Protein AF-A0A353F682-F1 (afdb_monomer_lite)

Secondary structure (DSSP, 8-state):
----TTTTSEEEETTEEEEGGG--TT-TTS-EEEEEEETTEEEEEETT--EEEE-SS-------PPP---PPPP-S--TTTT-S--EEEEEEE---S-HHHHHHHHHH-EEEEEEE---HHHHHHHTSS--B-TTT-PBPEEE-S-TTT----TT-EEEEEE-TT----HHHHHHHHHTBPTTT-EEEEETTS---S----TTEEEEE-TTSEEEEEE-SSPTT---B-SSS-----TT--SSEEEEEEESTT---TTPPPPEEETTEEEE--B-SS-GGG-SSSB--PBPPPEEEETTT-PBPPTTSSHHHHHHHS---SSSPPBSS---TT---SSSPPPPEEEEEE-TTT--EEEEE------S---EE-SSEEEEEESEEEEEETTTT--EEE--SS---SS---EEETTEEEE--TTTT---S-S---EEEEEE--TTS---BB---B-GGGTTTTB-EEEEEET-SSBEE-TTS-EEEEES--SSS-B---EEEES-GGGSEEEE--GGG--SBSS-HHHHTEEEES--EEEE--BPSEEEEEEEEE--SS--SS--EEEEEETTEEEEEEEEHHHHHTSTT-BEEEEEEEEEE-TT--EEEEEEEEES--EE-EEEEEEPP-

Structure (mmCIF, N/CA/C/O backbone):
data_AF-A0A353F682-F1
#
_entry.id   AF-A0A353F682-F1
#
loop_
_atom_site.group_PDB
_atom_site.id
_atom_site.type_symbol
_atom_site.label_atom_id
_atom_site.label_alt_id
_atom_site.label_comp_id
_atom_site.label_asym_id
_atom_site.label_entity_id
_atom_site.label_seq_id
_atom_site.pdbx_PDB_ins_code
_atom_site.Cartn_x
_atom_site.Cartn_y
_atom_site.Cartn_z
_atom_site.occupancy
_atom_site.B_iso_or_equiv
_atom_site.auth_seq_id
_atom_site.auth_comp_id
_atom_site.auth_asym_id
_atom_site.auth_atom_id
_atom_site.pdbx_PDB_model_num
ATOM 1 N N . PHE A 1 1 ? 32.667 -18.898 3.873 1.00 36.59 1 PHE A N 1
ATOM 2 C CA . PHE A 1 1 ? 32.131 -20.078 3.170 1.00 36.59 1 PHE A CA 1
ATOM 3 C C . PHE A 1 1 ? 32.586 -20.021 1.724 1.00 36.59 1 PHE A C 1
ATOM 5 O O . PHE A 1 1 ? 32.058 -19.226 0.959 1.00 36.59 1 PHE A O 1
ATOM 12 N N . LYS A 1 2 ? 33.629 -20.775 1.369 1.00 40.75 2 LYS A N 1
ATOM 13 C CA . LYS A 1 2 ? 34.007 -20.977 -0.031 1.00 40.75 2 LYS A CA 1
ATOM 14 C C . LYS A 1 2 ? 33.065 -22.057 -0.549 1.00 40.75 2 LYS A C 1
ATOM 16 O O . LYS A 1 2 ? 33.099 -23.167 -0.031 1.00 40.75 2 LYS A O 1
ATOM 21 N N . GLY A 1 3 ? 32.174 -21.722 -1.478 1.00 43.50 3 GLY A N 1
ATOM 22 C CA . GLY A 1 3 ? 31.535 -22.771 -2.265 1.00 43.50 3 GLY A CA 1
ATOM 23 C C . GLY A 1 3 ? 32.653 -23.505 -2.995 1.00 43.50 3 GLY A C 1
ATOM 24 O O . GLY A 1 3 ? 33.468 -22.859 -3.656 1.00 43.50 3 GLY A O 1
ATOM 25 N N . GLU A 1 4 ? 32.772 -24.817 -2.820 1.00 48.72 4 GLU A N 1
ATOM 26 C CA . GLU A 1 4 ? 33.715 -25.573 -3.636 1.00 48.72 4 GLU A CA 1
ATOM 27 C C . GLU A 1 4 ? 33.268 -25.465 -5.099 1.00 48.72 4 GLU A C 1
ATOM 29 O O . GLU A 1 4 ? 32.092 -25.620 -5.448 1.00 48.72 4 GLU A O 1
ATOM 34 N N . LYS A 1 5 ? 34.213 -25.121 -5.973 1.00 43.06 5 LYS A N 1
ATOM 35 C CA . LYS A 1 5 ? 33.963 -25.027 -7.408 1.00 43.06 5 LYS A CA 1
ATOM 36 C C . LYS A 1 5 ? 33.618 -26.444 -7.880 1.00 43.06 5 LYS A C 1
ATOM 38 O O . LYS A 1 5 ? 34.498 -27.291 -7.949 1.00 43.06 5 LYS A O 1
ATOM 43 N N . GLY A 1 6 ? 32.332 -26.703 -8.124 1.00 46.69 6 GLY A N 1
ATOM 44 C CA . GLY A 1 6 ? 31.823 -28.033 -8.466 1.00 46.69 6 GLY A CA 1
ATOM 45 C C . GLY A 1 6 ? 30.826 -28.667 -7.485 1.00 46.69 6 GLY A C 1
ATOM 46 O O . GLY A 1 6 ? 30.409 -29.779 -7.742 1.00 46.69 6 GLY A O 1
ATOM 47 N N . VAL A 1 7 ? 30.356 -28.023 -6.408 1.00 52.78 7 VAL A N 1
ATOM 48 C CA . VAL A 1 7 ? 29.364 -28.685 -5.507 1.00 52.78 7 VAL A CA 1
ATOM 49 C C . VAL A 1 7 ? 28.026 -28.986 -6.200 1.00 52.78 7 VAL A C 1
ATOM 51 O O . VAL A 1 7 ? 27.395 -29.999 -5.920 1.00 52.78 7 VAL A O 1
ATOM 54 N N . ARG A 1 8 ? 27.608 -28.153 -7.162 1.00 59.56 8 ARG A N 1
ATOM 55 C CA . ARG A 1 8 ? 26.531 -28.480 -8.116 1.00 59.56 8 ARG A CA 1
ATOM 56 C C . ARG A 1 8 ? 27.125 -28.972 -9.437 1.00 59.56 8 ARG A C 1
ATOM 58 O O . ARG A 1 8 ? 26.851 -28.400 -10.482 1.00 59.56 8 ARG A O 1
ATOM 65 N N . ASN A 1 9 ? 28.004 -29.969 -9.392 1.00 69.25 9 ASN A N 1
ATOM 66 C CA . ASN A 1 9 ? 28.494 -30.651 -10.591 1.00 69.25 9 ASN A CA 1
ATOM 67 C C . ASN A 1 9 ? 27.915 -32.051 -10.738 1.00 69.25 9 ASN A C 1
ATOM 69 O O . ASN A 1 9 ? 28.392 -32.767 -11.606 1.00 69.25 9 ASN A O 1
ATOM 73 N N . LYS A 1 10 ? 26.985 -32.470 -9.875 1.00 76.50 10 LYS A N 1
ATOM 74 C CA . LYS A 1 10 ? 26.465 -33.827 -9.898 1.00 76.50 10 LYS A CA 1
ATOM 75 C C . LYS A 1 10 ? 25.010 -33.923 -9.488 1.00 76.50 10 LYS A C 1
ATOM 77 O O . LYS A 1 10 ? 24.517 -33.101 -8.717 1.00 76.50 10 LYS A O 1
ATOM 82 N N . ILE A 1 11 ? 24.348 -34.954 -9.988 1.00 78.75 11 ILE A N 1
ATOM 83 C CA . ILE A 1 11 ? 23.006 -35.357 -9.576 1.00 78.75 11 ILE A CA 1
ATOM 84 C C . ILE A 1 11 ? 23.019 -36.856 -9.269 1.00 78.75 11 ILE A C 1
ATOM 86 O O . ILE A 1 11 ? 23.627 -37.641 -9.999 1.00 78.75 11 ILE A O 1
ATOM 90 N N . THR A 1 12 ? 22.358 -37.248 -8.178 1.00 77.75 12 THR A N 1
ATOM 91 C CA . THR A 1 12 ? 22.174 -38.656 -7.812 1.00 77.75 12 THR A CA 1
ATOM 92 C C . THR A 1 12 ? 20.719 -39.042 -8.047 1.00 77.75 12 THR A C 1
ATOM 94 O O . THR A 1 12 ? 19.824 -38.505 -7.399 1.00 77.75 12 THR A O 1
ATOM 97 N N . VAL A 1 13 ? 20.471 -39.975 -8.967 1.00 68.94 13 VAL A N 1
ATOM 98 C CA . VAL A 1 13 ? 19.124 -40.466 -9.302 1.00 68.94 13 VAL A CA 1
ATOM 99 C C . VAL A 1 13 ? 19.131 -41.988 -9.267 1.00 68.94 13 VAL A C 1
ATOM 101 O O . VAL A 1 13 ? 19.970 -42.615 -9.908 1.00 68.94 13 VAL A O 1
ATOM 104 N N . ALA A 1 14 ? 18.210 -42.591 -8.507 1.00 68.56 14 ALA A N 1
ATOM 105 C CA . ALA A 1 14 ? 18.092 -44.049 -8.362 1.00 68.56 14 ALA A CA 1
ATOM 106 C C . ALA A 1 14 ? 19.430 -44.753 -8.022 1.00 68.56 14 ALA A C 1
ATOM 108 O O . ALA A 1 14 ? 19.743 -45.817 -8.552 1.00 68.56 14 ALA A O 1
ATOM 109 N N . GLY A 1 15 ? 20.249 -44.126 -7.169 1.00 75.69 15 GLY A N 1
ATOM 110 C CA . GLY A 1 15 ? 21.558 -44.650 -6.760 1.00 75.69 15 GLY A CA 1
ATOM 111 C C . GLY A 1 15 ? 22.683 -44.485 -7.789 1.00 75.69 15 GLY A C 1
ATOM 112 O O . GLY A 1 15 ? 23.794 -44.936 -7.530 1.00 75.69 15 GLY A O 1
ATOM 113 N N . ARG A 1 16 ? 22.438 -43.833 -8.933 1.00 72.31 16 ARG A N 1
ATOM 114 C CA . ARG A 1 16 ? 23.472 -43.482 -9.917 1.00 72.31 16 ARG A CA 1
ATOM 115 C C . ARG A 1 16 ? 23.882 -42.028 -9.765 1.00 72.31 16 ARG A C 1
ATOM 117 O O . ARG A 1 16 ? 23.023 -41.150 -9.738 1.00 72.31 16 ARG A O 1
ATOM 124 N N . GLU A 1 17 ? 25.183 -41.791 -9.696 1.00 79.38 17 GLU A N 1
ATOM 125 C CA . GLU A 1 17 ? 25.788 -40.460 -9.673 1.00 79.38 17 GLU A CA 1
ATOM 126 C C . GLU A 1 17 ? 26.219 -40.070 -11.092 1.00 79.38 17 GLU A C 1
ATOM 128 O O . GLU A 1 17 ? 26.812 -40.878 -11.803 1.00 79.38 17 GLU A O 1
ATOM 133 N N . MET A 1 18 ? 25.877 -38.855 -11.519 1.00 80.69 18 MET A N 1
ATOM 134 C CA . MET A 1 18 ? 26.237 -38.311 -12.832 1.00 80.69 18 MET A CA 1
ATOM 135 C C . MET A 1 18 ? 26.912 -36.962 -12.650 1.00 80.69 18 MET A C 1
ATOM 137 O O . MET A 1 18 ? 26.313 -36.085 -12.022 1.00 80.69 18 MET A O 1
ATOM 141 N N . HIS A 1 19 ? 28.105 -36.774 -13.217 1.00 82.38 19 HIS A N 1
ATOM 142 C CA . HIS A 1 19 ? 28.826 -35.507 -13.149 1.00 82.38 19 HIS A CA 1
ATOM 143 C C . HIS A 1 19 ? 28.618 -34.658 -14.408 1.00 82.38 19 HIS A C 1
ATOM 145 O O . HIS A 1 19 ? 28.839 -35.095 -15.529 1.00 82.38 19 HIS A O 1
ATOM 151 N N . PHE A 1 20 ? 28.272 -33.385 -14.235 1.00 83.75 20 PHE A N 1
ATOM 152 C CA . PHE A 1 20 ? 28.024 -32.427 -15.315 1.00 83.75 20 PHE A CA 1
ATOM 153 C C . PHE A 1 20 ? 29.270 -32.217 -16.194 1.00 83.75 20 PHE A C 1
ATOM 155 O O . PHE A 1 20 ? 29.156 -31.970 -17.391 1.00 83.75 20 PHE A O 1
ATOM 162 N N . GLY A 1 21 ? 30.469 -32.333 -15.610 1.00 75.81 21 GLY A N 1
ATOM 163 C CA . GLY A 1 21 ? 31.737 -32.216 -16.338 1.00 75.81 21 GLY A CA 1
ATOM 164 C C . GLY A 1 21 ? 32.025 -33.376 -17.296 1.00 75.81 21 GLY A C 1
ATOM 165 O O . GLY A 1 21 ? 32.822 -33.205 -18.211 1.00 75.81 21 GLY A O 1
ATOM 166 N N . GLU A 1 22 ? 31.369 -34.521 -17.113 1.00 79.00 22 GLU A N 1
ATOM 167 C CA . GLU A 1 22 ? 31.528 -35.711 -17.961 1.00 79.00 22 GLU A CA 1
ATOM 168 C C . GLU A 1 22 ? 30.575 -35.693 -19.169 1.00 79.00 22 GLU A C 1
ATOM 170 O O . GLU A 1 22 ? 30.651 -36.557 -20.040 1.00 79.00 22 GLU A O 1
ATOM 175 N N . GLY A 1 23 ? 29.695 -34.688 -19.247 1.00 76.12 23 GLY A N 1
ATOM 176 C CA . GLY A 1 23 ? 28.630 -34.638 -20.240 1.00 76.12 23 GLY A CA 1
ATOM 177 C C . GLY A 1 23 ? 27.487 -35.603 -19.913 1.00 76.12 23 GLY A C 1
ATOM 178 O O . GLY A 1 23 ? 27.393 -36.163 -18.822 1.00 76.12 23 GLY A O 1
ATOM 179 N N . PHE A 1 24 ? 26.554 -35.748 -20.850 1.00 77.38 24 PHE A N 1
ATOM 180 C CA . PHE A 1 24 ? 25.411 -36.646 -20.721 1.00 77.38 24 PHE A CA 1
ATOM 181 C C . PHE A 1 24 ? 24.949 -37.075 -22.106 1.00 77.38 24 PHE A C 1
ATOM 183 O O . PHE A 1 24 ? 24.915 -36.253 -23.018 1.00 77.38 24 PHE A O 1
ATOM 190 N N . LEU A 1 25 ? 24.623 -38.363 -22.228 1.00 68.38 25 LEU A N 1
ATOM 191 C CA . LEU A 1 25 ? 24.095 -39.058 -23.409 1.00 68.38 25 LEU A CA 1
ATOM 192 C C . LEU A 1 25 ? 23.465 -38.133 -24.463 1.00 68.38 25 LEU A C 1
ATOM 194 O O . LEU A 1 25 ? 22.531 -37.395 -24.163 1.00 68.38 25 LEU A O 1
ATOM 198 N N . GLU A 1 26 ? 23.963 -38.210 -25.702 1.00 68.94 26 GLU A N 1
ATOM 199 C CA . GLU A 1 26 ? 23.446 -37.491 -26.885 1.00 68.94 26 GLU A CA 1
ATOM 200 C C . GLU A 1 26 ? 23.469 -35.944 -26.797 1.00 68.94 26 GLU A C 1
ATOM 202 O O . GLU A 1 26 ? 23.080 -35.250 -27.743 1.00 68.94 26 GLU A O 1
ATOM 207 N N . VAL A 1 27 ? 23.988 -35.374 -25.703 1.00 72.62 27 VAL A N 1
ATOM 208 C CA . VAL A 1 27 ? 24.306 -33.946 -25.553 1.00 72.62 27 VAL A CA 1
ATOM 209 C C . VAL A 1 27 ? 25.790 -33.740 -25.872 1.00 72.62 27 VAL A C 1
ATOM 211 O O . VAL A 1 27 ? 26.618 -33.499 -24.997 1.00 72.62 27 VAL A O 1
ATOM 214 N N . GLU A 1 28 ? 26.144 -33.899 -27.146 1.00 64.12 28 GLU A N 1
ATOM 215 C CA . GLU A 1 28 ? 27.530 -33.775 -27.610 1.00 64.12 28 GLU A CA 1
ATOM 216 C C . GLU A 1 28 ? 28.022 -32.319 -27.636 1.00 64.12 28 GLU A C 1
ATOM 218 O O . GLU A 1 28 ? 27.294 -31.406 -28.025 1.00 64.12 28 GLU A O 1
ATOM 223 N N . GLY A 1 29 ? 29.294 -32.121 -27.270 1.00 62.06 29 GLY A N 1
ATOM 224 C CA . GLY A 1 29 ? 30.056 -30.896 -27.549 1.00 62.06 29 GLY A CA 1
ATOM 225 C C . GLY A 1 29 ? 29.808 -29.701 -26.625 1.00 62.06 29 GLY A C 1
ATOM 226 O O . GLY A 1 29 ? 30.502 -28.695 -26.753 1.00 62.06 29 GLY A O 1
ATOM 227 N N . GLU A 1 30 ? 28.876 -29.793 -25.676 1.00 69.25 30 GLU A N 1
ATOM 228 C CA . GLU A 1 30 ? 28.523 -28.676 -24.799 1.00 69.25 30 GLU A CA 1
ATOM 229 C C . GLU A 1 30 ? 28.685 -29.035 -23.318 1.00 69.25 30 GLU A C 1
ATOM 231 O O . GLU A 1 30 ? 28.205 -30.061 -22.841 1.00 69.25 30 GLU A O 1
ATOM 236 N N . LEU A 1 31 ? 29.345 -28.153 -22.562 1.00 78.62 31 LEU A N 1
ATOM 237 C CA . LEU A 1 31 ? 29.479 -28.306 -21.114 1.00 78.62 31 LEU A CA 1
ATOM 238 C C . LEU A 1 31 ? 28.104 -28.219 -20.449 1.00 78.62 31 LEU A C 1
ATOM 240 O O . LEU A 1 31 ? 27.375 -27.243 -20.651 1.00 78.62 31 LEU A O 1
ATOM 244 N N . ILE A 1 32 ? 27.774 -29.194 -19.606 1.00 84.50 32 ILE A N 1
ATOM 245 C CA . ILE A 1 32 ? 26.521 -29.186 -18.851 1.00 84.50 32 ILE A CA 1
ATOM 246 C C . ILE A 1 32 ? 26.605 -28.128 -17.754 1.00 84.50 32 ILE A C 1
ATOM 248 O O . ILE A 1 32 ? 27.555 -28.079 -16.970 1.00 84.50 32 ILE A O 1
ATOM 252 N N . HIS A 1 33 ? 25.603 -27.255 -17.723 1.00 82.31 33 HIS A N 1
ATOM 253 C CA . HIS A 1 33 ? 25.406 -26.275 -16.666 1.00 82.31 33 HIS A CA 1
ATOM 254 C C . HIS A 1 33 ? 24.623 -26.885 -15.498 1.00 82.31 33 HIS A C 1
ATOM 256 O O . HIS A 1 33 ? 25.002 -26.702 -14.342 1.00 82.31 33 HIS A O 1
ATOM 262 N N . SER A 1 34 ? 23.540 -27.615 -15.785 1.00 86.44 34 SER A N 1
ATOM 263 C CA . SER A 1 34 ? 22.694 -28.221 -14.756 1.00 86.44 34 SER A CA 1
ATOM 264 C C . SER A 1 34 ? 21.941 -29.452 -15.260 1.00 86.44 34 SER A C 1
ATOM 266 O O . SER A 1 34 ? 21.680 -29.584 -16.456 1.00 86.44 34 SER A O 1
ATOM 268 N N . MET A 1 35 ? 21.560 -30.329 -14.333 1.00 86.88 35 MET A N 1
ATOM 269 C CA . MET A 1 35 ? 20.615 -31.419 -14.560 1.00 86.88 35 MET A CA 1
ATOM 270 C C . MET A 1 35 ? 19.513 -31.373 -13.502 1.00 86.88 35 MET A C 1
ATOM 272 O O . MET A 1 35 ? 19.794 -31.114 -12.331 1.00 86.88 35 MET A O 1
ATOM 276 N N . LEU A 1 36 ? 18.278 -31.670 -13.898 1.00 86.81 36 LEU A N 1
ATOM 277 C CA . LEU A 1 36 ? 17.107 -31.700 -13.024 1.00 86.81 36 LEU A CA 1
ATOM 278 C C . LEU A 1 36 ? 16.309 -32.981 -13.278 1.00 86.81 36 LEU A C 1
ATOM 280 O O . LEU A 1 36 ? 15.922 -33.245 -14.412 1.00 86.81 36 LEU A O 1
ATOM 284 N N . ALA A 1 37 ? 16.033 -33.758 -12.231 1.00 84.69 37 ALA A N 1
ATOM 285 C CA . ALA A 1 37 ? 15.103 -34.881 -12.302 1.00 84.69 37 ALA A CA 1
ATOM 286 C C . ALA A 1 37 ? 13.725 -34.433 -11.794 1.00 84.69 37 ALA A C 1
ATOM 288 O O . ALA A 1 37 ? 13.598 -34.034 -10.637 1.00 84.69 37 ALA A O 1
ATOM 289 N N . ALA A 1 38 ? 12.708 -34.481 -12.652 1.00 83.56 38 ALA A N 1
ATOM 290 C CA . ALA A 1 38 ? 11.339 -34.084 -12.325 1.00 83.56 38 ALA A CA 1
ATOM 291 C C . ALA A 1 38 ? 10.343 -34.826 -13.225 1.00 83.56 38 ALA A C 1
ATOM 293 O O . ALA A 1 38 ? 10.648 -35.100 -14.382 1.00 83.56 38 ALA A O 1
ATOM 294 N N . ASP A 1 39 ? 9.159 -35.157 -12.700 1.00 85.94 39 ASP A N 1
ATOM 295 C CA . ASP A 1 39 ? 8.066 -35.787 -13.466 1.00 85.94 39 ASP A CA 1
ATOM 296 C C . ASP A 1 39 ? 8.494 -37.046 -14.261 1.00 85.94 39 ASP A C 1
ATOM 298 O O . ASP A 1 39 ? 8.186 -37.227 -15.445 1.00 85.94 39 ASP A O 1
ATOM 302 N N . GLY A 1 40 ? 9.312 -37.892 -13.621 1.00 83.88 40 GLY A N 1
ATOM 303 C CA . GLY A 1 40 ? 9.863 -39.108 -14.231 1.00 83.88 40 GLY A CA 1
ATOM 304 C C . GLY A 1 40 ? 10.824 -38.863 -15.405 1.00 83.88 40 GLY A C 1
ATOM 305 O O . GLY A 1 40 ? 11.119 -39.800 -16.145 1.00 83.88 40 GLY A O 1
ATOM 306 N N . LYS A 1 41 ? 11.298 -37.625 -15.592 1.00 87.00 41 LYS A N 1
ATOM 307 C CA . LYS A 1 41 ? 12.186 -37.194 -16.679 1.00 87.00 41 LYS A CA 1
ATOM 308 C C . LYS A 1 41 ? 13.483 -36.604 -16.126 1.00 87.00 41 LYS A C 1
ATOM 310 O O . LYS A 1 41 ? 13.540 -36.150 -14.982 1.00 87.00 41 LYS A O 1
ATOM 315 N N . LEU A 1 42 ? 14.517 -36.584 -16.961 1.00 86.38 42 LEU A N 1
ATOM 316 C CA . LEU A 1 42 ? 15.760 -35.857 -16.722 1.00 86.38 42 LEU A CA 1
ATOM 317 C C . LEU A 1 42 ? 15.862 -34.693 -17.708 1.00 86.38 42 LEU A C 1
ATOM 319 O O . LEU A 1 42 ? 15.840 -34.890 -18.920 1.00 86.38 42 LEU A O 1
ATOM 323 N N . PHE A 1 43 ? 16.003 -33.484 -17.187 1.00 89.25 43 PHE A N 1
ATOM 324 C CA . PHE A 1 43 ? 16.272 -32.280 -17.958 1.00 89.25 43 PHE A CA 1
ATOM 325 C C . PHE A 1 43 ? 17.758 -31.953 -17.856 1.00 89.25 43 PHE A C 1
ATOM 327 O O . PHE A 1 43 ? 18.301 -31.901 -16.755 1.00 89.25 43 PHE A O 1
ATOM 334 N N . VAL A 1 44 ? 18.412 -31.726 -18.990 1.00 89.06 44 VAL A N 1
ATOM 335 C CA . VAL A 1 44 ? 19.836 -31.386 -19.074 1.00 89.06 44 VAL A CA 1
ATOM 336 C C . VAL A 1 44 ? 19.971 -30.029 -19.746 1.00 89.06 44 VAL A C 1
ATOM 338 O O . VAL A 1 44 ? 19.532 -29.854 -20.883 1.00 89.06 44 VAL A O 1
ATOM 341 N N . VAL A 1 45 ? 20.576 -29.078 -19.035 1.00 87.69 45 VAL A N 1
ATOM 342 C CA . VAL A 1 45 ? 20.809 -27.706 -19.495 1.00 87.69 45 VAL A CA 1
ATOM 343 C C . VAL A 1 45 ? 22.297 -27.507 -19.726 1.00 87.69 45 VAL A C 1
ATOM 345 O O . VAL A 1 45 ? 23.104 -27.753 -18.826 1.00 87.69 45 VAL A O 1
ATOM 348 N N . THR A 1 46 ? 22.678 -27.042 -20.910 1.00 86.56 46 THR A N 1
ATOM 349 C CA . THR A 1 46 ? 24.075 -26.746 -21.247 1.00 86.56 46 THR A CA 1
ATOM 350 C C . THR A 1 46 ? 24.428 -25.290 -20.957 1.00 86.56 46 THR A C 1
ATOM 352 O O . THR A 1 46 ? 23.556 -24.430 -20.831 1.00 86.56 46 THR A O 1
ATOM 355 N N . LYS A 1 47 ? 25.724 -24.975 -20.881 1.00 77.12 47 LYS A N 1
ATOM 356 C CA . LYS A 1 47 ? 26.207 -23.589 -20.762 1.00 77.12 47 LYS A CA 1
ATOM 357 C C . LYS A 1 47 ? 25.857 -22.716 -21.971 1.00 77.12 47 LYS A C 1
ATOM 359 O O . LYS A 1 47 ? 25.847 -21.501 -21.834 1.00 77.12 47 LYS A O 1
ATOM 364 N N . ALA A 1 48 ? 25.576 -23.320 -23.126 1.00 78.00 48 ALA A N 1
ATOM 365 C CA . ALA A 1 48 ? 25.113 -22.614 -24.318 1.00 78.00 48 ALA A CA 1
ATOM 366 C C . ALA A 1 48 ? 23.588 -22.378 -24.318 1.00 78.00 48 ALA A C 1
ATOM 368 O O . ALA A 1 48 ? 23.058 -21.819 -25.273 1.00 78.00 48 ALA A O 1
ATOM 369 N N . GLY A 1 49 ? 22.874 -22.800 -23.265 1.00 74.50 49 GLY A N 1
ATOM 370 C CA . GLY A 1 49 ? 21.432 -22.589 -23.115 1.00 74.50 49 GLY A CA 1
ATOM 371 C C . GLY A 1 49 ? 20.556 -23.655 -23.778 1.00 74.50 49 GLY A C 1
ATOM 372 O O . GLY A 1 49 ? 19.336 -23.503 -23.816 1.00 74.50 49 GLY A O 1
ATOM 373 N N . LYS A 1 50 ? 21.131 -24.755 -24.281 1.00 82.31 50 LYS A N 1
ATOM 374 C CA . LYS A 1 50 ? 20.353 -25.876 -24.822 1.00 82.31 50 LYS A CA 1
ATOM 375 C C . LYS A 1 50 ? 19.693 -26.649 -23.682 1.00 82.31 50 LYS A C 1
ATOM 377 O O . LYS A 1 50 ? 20.365 -27.030 -22.725 1.00 82.31 50 LYS A O 1
ATOM 382 N N . ILE A 1 51 ? 18.400 -26.936 -23.822 1.00 87.81 51 ILE A N 1
ATOM 383 C CA . ILE A 1 51 ? 17.621 -27.753 -22.883 1.00 87.81 51 ILE A CA 1
ATOM 384 C C . ILE A 1 51 ? 17.239 -29.061 -23.580 1.00 87.81 51 ILE A C 1
ATOM 386 O O . ILE A 1 51 ? 16.593 -29.047 -24.626 1.00 87.81 51 ILE A O 1
ATOM 390 N N . SER A 1 52 ? 17.649 -30.194 -23.013 1.00 88.56 52 SER A N 1
ATOM 391 C CA . SER A 1 52 ? 17.290 -31.540 -23.487 1.00 88.56 52 SER A CA 1
ATOM 392 C C . SER A 1 52 ? 16.450 -32.252 -22.428 1.00 88.56 52 SER A C 1
ATOM 394 O O . SER A 1 52 ? 16.741 -32.129 -21.241 1.00 88.56 52 SER A O 1
ATOM 396 N N . CYS A 1 53 ? 15.415 -32.986 -22.839 1.00 88.69 53 CYS A N 1
ATOM 397 C CA . CYS A 1 53 ? 14.522 -33.721 -21.942 1.00 88.69 53 CYS A CA 1
ATOM 398 C C . CYS A 1 53 ? 14.556 -35.217 -22.275 1.00 88.69 53 CYS A C 1
ATOM 400 O O . CYS A 1 53 ? 14.305 -35.605 -23.415 1.00 88.69 53 CYS A O 1
ATOM 402 N N . PHE A 1 54 ? 14.850 -36.044 -21.277 1.00 85.94 54 PHE A N 1
ATOM 403 C CA . PHE A 1 54 ? 14.952 -37.495 -21.389 1.00 85.94 54 PHE A CA 1
ATOM 404 C C . PHE A 1 54 ? 13.849 -38.143 -20.552 1.00 85.94 54 PHE A C 1
ATOM 406 O O . PHE A 1 54 ? 13.763 -37.904 -19.349 1.00 85.94 54 PHE A O 1
ATOM 413 N N . GLY A 1 55 ? 12.998 -38.946 -21.188 1.00 84.94 55 GLY A N 1
ATOM 414 C CA . GLY A 1 55 ? 11.927 -39.698 -20.530 1.00 84.94 55 GLY A CA 1
ATOM 415 C C . GLY A 1 55 ? 12.211 -41.197 -20.464 1.00 84.94 55 GLY A C 1
ATOM 416 O O . GLY A 1 55 ? 13.311 -41.659 -20.762 1.00 84.94 55 GLY A O 1
ATOM 417 N N . THR A 1 56 ? 11.195 -41.971 -20.088 1.00 80.62 56 THR A N 1
ATOM 418 C CA . THR A 1 56 ? 11.253 -43.433 -20.121 1.00 80.62 56 THR A CA 1
ATOM 419 C C . THR A 1 56 ? 11.121 -43.947 -21.561 1.00 80.62 56 THR A C 1
ATOM 421 O O . THR A 1 56 ? 10.142 -43.671 -22.250 1.00 80.62 56 THR A O 1
ATOM 424 N N . GLY A 1 57 ? 12.111 -44.720 -22.017 1.00 76.44 57 GLY A N 1
ATOM 425 C CA . GLY A 1 57 ? 12.113 -45.368 -23.334 1.00 76.44 57 GLY A CA 1
ATOM 426 C C . GLY A 1 57 ? 13.009 -44.693 -24.378 1.00 76.44 57 GLY A C 1
ATOM 427 O O . GLY A 1 57 ? 13.494 -43.582 -24.192 1.00 76.44 57 GLY A O 1
ATOM 428 N N . SER A 1 58 ? 13.252 -45.402 -25.483 1.00 76.69 58 SER A N 1
ATOM 429 C CA . SER A 1 58 ? 14.006 -44.892 -26.632 1.00 76.69 58 SER A CA 1
ATOM 430 C C . SER A 1 58 ? 13.020 -44.373 -27.673 1.00 76.69 58 SER A C 1
ATOM 432 O O . SER A 1 58 ? 12.304 -45.153 -28.296 1.00 76.69 58 SER A O 1
ATOM 434 N N . ASN A 1 59 ? 12.963 -43.053 -27.830 1.00 77.94 59 ASN A N 1
ATOM 435 C CA . ASN A 1 59 ? 12.145 -42.370 -28.828 1.00 77.94 59 ASN A CA 1
ATOM 436 C C . ASN A 1 59 ? 13.041 -41.458 -29.666 1.00 77.94 59 ASN A C 1
ATOM 438 O O . ASN A 1 59 ? 14.075 -40.994 -29.186 1.00 77.94 59 ASN A O 1
ATOM 442 N N . GLN A 1 60 ? 12.636 -41.152 -30.902 1.00 79.25 60 GLN A N 1
ATOM 443 C CA . GLN A 1 60 ? 13.320 -40.097 -31.647 1.00 79.25 60 GLN A CA 1
ATOM 444 C C . GLN A 1 60 ? 13.148 -38.754 -30.918 1.00 79.25 60 GLN A C 1
ATOM 446 O O . GLN A 1 60 ? 12.025 -38.417 -30.530 1.00 79.25 60 GLN A O 1
ATOM 451 N N . PRO A 1 61 ? 14.229 -37.975 -30.728 1.00 78.56 61 PRO A N 1
ATOM 452 C CA . PRO A 1 61 ? 14.152 -36.718 -30.004 1.00 78.56 61 PRO A CA 1
ATOM 453 C C . PRO A 1 61 ? 13.261 -35.728 -30.755 1.00 78.56 61 PRO A C 1
ATOM 455 O O . PRO A 1 61 ? 13.537 -35.363 -31.903 1.00 78.56 61 PRO A O 1
ATOM 458 N N . ILE A 1 62 ? 12.212 -35.248 -30.084 1.00 82.75 62 ILE A N 1
ATOM 459 C CA . ILE A 1 62 ? 11.392 -34.144 -30.583 1.00 82.75 62 ILE A CA 1
ATOM 460 C C . ILE A 1 62 ? 12.234 -32.874 -30.474 1.00 82.75 62 ILE A C 1
ATOM 462 O O . ILE A 1 62 ? 12.446 -32.323 -29.395 1.00 82.75 62 ILE A O 1
ATOM 466 N N . LYS A 1 63 ? 12.761 -32.416 -31.610 1.00 79.81 63 LYS A N 1
ATOM 467 C CA . LYS A 1 63 ? 13.518 -31.167 -31.675 1.00 79.81 63 LYS A CA 1
ATOM 468 C C . LYS A 1 63 ? 12.552 -30.004 -31.837 1.00 79.81 63 LYS A C 1
ATOM 470 O O . LYS A 1 63 ? 12.089 -29.726 -32.943 1.00 79.81 63 LYS A O 1
ATOM 475 N N . HIS A 1 64 ? 12.307 -29.291 -30.745 1.00 73.81 64 HIS A N 1
ATOM 476 C CA . HIS A 1 64 ? 11.697 -27.970 -30.802 1.00 73.81 64 HIS A CA 1
ATOM 477 C C . HIS A 1 64 ? 12.715 -27.015 -31.424 1.00 73.81 64 HIS A C 1
ATOM 479 O O . HIS A 1 64 ? 13.668 -26.581 -30.778 1.00 73.81 64 HIS A O 1
ATOM 485 N N . LYS A 1 65 ? 12.573 -26.750 -32.724 1.00 62.19 65 LYS A N 1
ATOM 486 C CA . LYS A 1 65 ? 13.324 -25.662 -33.350 1.00 62.19 65 LYS A CA 1
ATOM 487 C C . LYS A 1 65 ? 12.838 -24.366 -32.720 1.00 62.19 65 LYS A C 1
ATOM 489 O O . LYS A 1 65 ? 11.633 -24.215 -32.523 1.00 62.19 65 LYS A O 1
ATOM 494 N N . ILE A 1 66 ? 13.758 -23.434 -32.472 1.00 56.12 66 ILE A N 1
ATOM 495 C CA . ILE A 1 66 ? 13.375 -22.033 -32.293 1.00 56.12 66 ILE A CA 1
ATOM 496 C C . ILE A 1 66 ? 12.483 -21.707 -33.498 1.00 56.12 66 ILE A C 1
ATOM 498 O O . ILE A 1 66 ? 12.936 -21.932 -34.633 1.00 56.12 66 ILE A O 1
ATOM 502 N N . PRO A 1 67 ? 11.212 -21.316 -33.289 1.00 53.12 67 PRO A N 1
ATOM 503 C CA . PRO A 1 67 ? 10.323 -20.998 -34.389 1.00 53.12 67 PRO A CA 1
ATOM 504 C C . PRO A 1 67 ? 11.048 -20.027 -35.314 1.00 53.12 67 PRO A C 1
ATOM 506 O O . PRO A 1 67 ? 11.588 -19.018 -34.861 1.00 53.12 67 PRO A O 1
ATOM 509 N N . LYS A 1 68 ? 11.127 -20.351 -36.609 1.00 44.91 68 LYS A N 1
ATOM 510 C CA . LYS A 1 68 ? 11.548 -19.343 -37.578 1.00 44.91 68 LYS A CA 1
ATOM 511 C C . LYS A 1 68 ? 10.457 -18.289 -37.557 1.00 44.91 68 LYS A C 1
ATOM 513 O O . LYS A 1 68 ? 9.369 -18.541 -38.065 1.00 44.91 68 LYS A O 1
ATOM 518 N N . VAL A 1 69 ? 10.751 -17.163 -36.924 1.00 49.44 69 VAL A N 1
ATOM 519 C CA . VAL A 1 69 ? 9.860 -16.014 -36.878 1.00 49.44 69 VAL A CA 1
ATOM 520 C C . VAL A 1 69 ? 9.573 -15.602 -38.317 1.00 49.44 69 VAL A C 1
ATOM 522 O O . VAL A 1 69 ? 10.472 -15.172 -39.042 1.00 49.44 69 VAL A O 1
ATOM 525 N N . SER A 1 70 ? 8.336 -15.798 -38.769 1.00 48.53 70 SER A N 1
ATOM 526 C CA . SER A 1 70 ? 7.880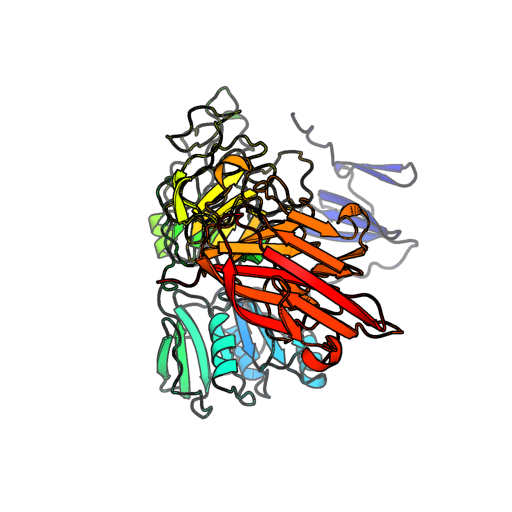 -15.174 -40.002 1.00 48.53 70 SER A CA 1
ATOM 527 C C . SER A 1 70 ? 7.567 -13.726 -39.670 1.00 48.53 70 SER A C 1
ATOM 529 O O . SER A 1 70 ? 6.568 -13.441 -39.017 1.00 48.53 70 SER A O 1
ATOM 531 N N . LEU A 1 71 ? 8.442 -12.821 -40.095 1.00 50.44 71 LEU A N 1
ATOM 532 C CA . LEU A 1 71 ? 8.193 -11.390 -39.999 1.00 50.44 71 LEU A CA 1
ATOM 533 C C . LEU A 1 71 ? 6.880 -11.058 -40.716 1.00 50.44 71 LEU A C 1
ATOM 535 O O . LEU A 1 71 ? 6.666 -11.500 -41.852 1.00 50.44 71 LEU A O 1
ATOM 539 N N . ALA A 1 72 ? 6.016 -10.271 -40.075 1.00 51.25 72 ALA A N 1
ATOM 540 C CA . ALA A 1 72 ? 4.898 -9.656 -40.774 1.00 51.25 72 ALA A CA 1
ATOM 541 C C . ALA A 1 72 ? 5.459 -8.851 -41.962 1.00 51.25 72 ALA A C 1
ATOM 543 O O . ALA A 1 72 ? 6.438 -8.114 -41.827 1.00 51.25 72 ALA A O 1
ATOM 544 N N . LYS A 1 73 ? 4.890 -9.038 -43.159 1.00 52.19 73 LYS A N 1
ATOM 545 C CA . LYS A 1 73 ? 5.300 -8.261 -44.333 1.00 52.19 73 LYS A CA 1
ATOM 546 C C . LYS A 1 73 ? 4.891 -6.804 -44.122 1.00 52.19 73 LYS A C 1
ATOM 548 O O . LYS A 1 73 ? 3.714 -6.522 -43.934 1.00 52.19 73 LYS A O 1
ATOM 553 N N . ILE A 1 74 ? 5.879 -5.917 -44.198 1.00 50.41 74 ILE A N 1
ATOM 554 C CA . ILE A 1 74 ? 5.742 -4.461 -44.098 1.00 50.41 74 ILE A CA 1
ATOM 555 C C . ILE A 1 74 ? 4.733 -3.949 -45.142 1.00 50.41 74 ILE A C 1
ATOM 557 O O . ILE A 1 74 ? 4.876 -4.236 -46.335 1.00 50.41 74 ILE A O 1
ATOM 561 N N . GLN A 1 75 ? 3.759 -3.148 -44.706 1.00 51.25 75 GLN A N 1
ATOM 562 C CA . GLN A 1 75 ? 2.984 -2.248 -45.567 1.00 51.25 75 GLN A CA 1
ATOM 563 C C . GLN A 1 75 ? 3.340 -0.779 -45.277 1.00 51.25 75 GLN A C 1
ATOM 565 O O . GLN A 1 75 ? 3.844 -0.443 -44.219 1.00 51.25 75 GLN A O 1
ATOM 570 N N . LYS A 1 76 ? 3.127 0.089 -46.276 1.00 53.44 76 LYS A N 1
ATOM 571 C CA . LYS A 1 76 ? 3.729 1.431 -46.453 1.00 53.44 76 LYS A CA 1
ATOM 572 C C . LYS A 1 76 ? 3.396 2.509 -45.407 1.00 53.44 76 LYS A C 1
ATOM 574 O O . LYS A 1 76 ? 3.916 3.618 -45.540 1.00 53.44 76 LYS A O 1
ATOM 579 N N . GLN A 1 77 ? 2.510 2.257 -44.450 1.00 61.66 77 GLN A N 1
ATOM 580 C CA . GLN A 1 77 ? 2.180 3.253 -43.433 1.00 61.66 77 GLN A CA 1
ATOM 581 C C . GLN A 1 77 ? 3.007 2.958 -42.189 1.00 61.66 77 GLN A C 1
ATOM 583 O O . GLN A 1 77 ? 2.878 1.876 -41.640 1.00 61.66 77 GLN A O 1
ATOM 588 N N . ASN A 1 78 ? 3.829 3.924 -41.769 1.00 75.00 78 ASN A N 1
ATOM 589 C CA . ASN A 1 78 ? 4.634 3.824 -40.552 1.00 75.00 78 ASN A CA 1
ATOM 590 C C . ASN A 1 78 ? 4.011 4.695 -39.442 1.00 75.00 78 ASN A C 1
ATOM 592 O O . ASN A 1 78 ? 4.531 5.787 -39.165 1.00 75.00 78 ASN A O 1
ATOM 596 N N . PRO A 1 79 ? 2.854 4.314 -38.862 1.00 80.94 79 PRO A N 1
ATOM 597 C CA . PRO A 1 79 ? 2.171 5.121 -37.854 1.00 80.94 79 PRO A CA 1
ATOM 598 C C . PRO A 1 79 ? 3.029 5.355 -36.605 1.00 80.94 79 PRO A C 1
ATOM 600 O O . PRO A 1 79 ? 2.813 6.352 -35.915 1.00 80.94 79 PRO A O 1
ATOM 603 N N . PHE A 1 80 ? 4.019 4.496 -36.338 1.00 88.06 80 PHE A N 1
ATOM 604 C CA . PHE A 1 80 ? 4.836 4.546 -35.126 1.00 88.06 80 PHE A CA 1
ATOM 605 C C . PHE A 1 80 ? 6.224 5.161 -35.339 1.00 88.06 80 PHE A C 1
ATOM 607 O O . PHE A 1 80 ? 6.937 5.406 -34.371 1.00 88.06 80 PHE A O 1
ATOM 614 N N . ALA A 1 81 ? 6.599 5.508 -36.575 1.00 82.06 81 ALA A N 1
ATOM 615 C CA . ALA A 1 81 ? 7.923 6.066 -36.880 1.00 82.06 81 ALA A CA 1
ATOM 616 C C . ALA A 1 81 ? 8.241 7.401 -36.179 1.00 82.06 81 ALA A C 1
ATOM 618 O O . ALA A 1 81 ? 9.405 7.788 -36.108 1.00 82.06 81 ALA A O 1
ATOM 619 N N . LYS A 1 82 ? 7.223 8.128 -35.700 1.00 84.38 82 LYS A N 1
ATOM 620 C CA . LYS A 1 82 ? 7.383 9.396 -34.968 1.00 84.38 82 LYS A CA 1
ATOM 621 C C . LYS A 1 82 ? 7.294 9.241 -33.445 1.00 84.38 82 LYS A C 1
ATOM 623 O O . LYS A 1 82 ? 7.266 10.259 -32.756 1.00 84.38 82 LYS A O 1
ATOM 628 N N . LEU A 1 83 ? 7.211 8.016 -32.920 1.00 89.06 83 LEU A N 1
ATOM 629 C CA . LEU A 1 83 ? 7.261 7.801 -31.476 1.00 89.06 83 LEU A CA 1
ATOM 630 C C . LEU A 1 83 ? 8.660 8.129 -30.939 1.00 89.06 83 LEU A C 1
ATOM 632 O O . LEU A 1 83 ? 9.677 7.757 -31.520 1.00 89.06 83 LEU A O 1
ATOM 636 N N . ASP A 1 84 ? 8.690 8.839 -29.819 1.00 87.88 84 ASP A N 1
ATOM 637 C CA . ASP A 1 84 ? 9.884 9.171 -29.038 1.00 87.88 84 ASP A CA 1
ATOM 638 C C . ASP A 1 84 ? 10.401 7.975 -28.223 1.00 87.88 84 ASP A C 1
ATOM 640 O O . ASP A 1 84 ? 11.607 7.850 -28.009 1.00 87.88 84 ASP A O 1
ATOM 644 N N . GLN A 1 85 ? 9.501 7.080 -27.814 1.00 87.69 85 GLN A N 1
ATOM 645 C CA . GLN A 1 85 ? 9.798 5.819 -27.144 1.00 87.69 85 GLN A CA 1
ATOM 646 C C . GLN A 1 85 ? 9.291 4.638 -27.977 1.00 87.69 85 GLN A C 1
ATOM 648 O O . GLN A 1 85 ? 8.173 4.645 -28.485 1.00 87.69 85 GLN A O 1
ATOM 653 N N . THR A 1 86 ? 10.118 3.603 -28.090 1.00 92.19 86 THR A N 1
ATOM 654 C CA . THR A 1 86 ? 9.800 2.361 -28.816 1.00 92.19 86 THR A CA 1
ATOM 655 C C . THR A 1 86 ? 10.119 1.098 -28.015 1.00 92.19 86 THR A C 1
ATOM 657 O O . THR A 1 86 ? 9.943 0.005 -28.537 1.00 92.19 86 THR A O 1
ATOM 660 N N . HIS A 1 87 ? 10.585 1.224 -26.769 1.00 92.81 87 HIS A N 1
ATOM 661 C CA . HIS A 1 87 ? 10.879 0.123 -25.846 1.00 92.81 87 HIS A CA 1
ATOM 662 C C . HIS A 1 87 ? 9.910 0.137 -24.661 1.00 92.81 87 HIS A C 1
ATOM 664 O O . HIS A 1 87 ? 9.348 1.175 -24.334 1.00 92.81 87 HIS A O 1
ATOM 670 N N . GLY A 1 88 ? 9.758 -0.997 -23.973 1.00 92.81 88 GLY A N 1
ATOM 671 C CA . GLY A 1 88 ? 8.834 -1.144 -22.843 1.00 92.81 88 GLY A CA 1
ATOM 672 C C . GLY A 1 88 ? 7.601 -1.944 -23.240 1.00 92.81 88 GLY A C 1
ATOM 673 O O . GLY A 1 88 ? 7.726 -2.898 -24.004 1.00 92.81 88 GLY A O 1
ATOM 674 N N . TYR A 1 89 ? 6.426 -1.571 -22.737 1.00 95.44 89 TYR A N 1
ATOM 675 C CA . TYR A 1 89 ? 5.175 -2.277 -23.024 1.00 95.44 89 TYR A CA 1
ATOM 676 C C . TYR A 1 89 ? 4.239 -1.429 -23.880 1.00 95.44 89 TYR A C 1
ATOM 678 O O . TYR A 1 89 ? 4.040 -0.245 -23.603 1.00 95.44 89 TYR A O 1
ATOM 686 N N . ALA A 1 90 ? 3.633 -2.068 -24.878 1.00 96.81 90 ALA A N 1
ATOM 687 C CA . ALA A 1 90 ? 2.515 -1.521 -25.629 1.00 96.81 90 ALA A CA 1
ATOM 688 C C . ALA A 1 90 ? 1.267 -2.373 -25.384 1.00 96.81 90 ALA A C 1
ATOM 690 O O . ALA A 1 90 ? 1.305 -3.594 -25.529 1.00 96.81 90 ALA A O 1
ATOM 691 N N . LEU A 1 91 ? 0.165 -1.728 -25.029 1.00 97.31 91 LEU A N 1
ATOM 692 C CA . LEU A 1 91 ? -1.124 -2.353 -24.767 1.00 97.31 91 LEU A CA 1
ATOM 693 C C . LEU A 1 91 ? -2.109 -1.970 -25.872 1.00 97.31 91 LEU A C 1
ATOM 695 O O . LEU A 1 91 ? -2.365 -0.790 -26.080 1.00 97.31 91 LEU A O 1
ATOM 699 N N . LEU A 1 92 ? -2.698 -2.949 -26.550 1.00 96.00 92 LEU A N 1
ATOM 700 C CA . LEU A 1 92 ? -3.791 -2.751 -27.498 1.00 96.00 92 LEU A CA 1
ATOM 701 C C . LEU A 1 92 ? -5.108 -3.226 -26.873 1.00 96.00 92 LEU A C 1
ATOM 703 O O . LEU A 1 92 ? -5.277 -4.414 -26.590 1.00 96.00 92 LEU A O 1
ATOM 707 N N . LEU A 1 93 ? -6.037 -2.292 -26.674 1.00 95.12 93 LEU A N 1
ATOM 708 C CA . LEU A 1 93 ? -7.356 -2.533 -26.089 1.00 95.12 93 LEU A CA 1
ATOM 709 C C . LEU A 1 93 ? -8.399 -2.740 -27.189 1.00 95.12 93 LEU A C 1
ATOM 711 O O . LEU A 1 93 ? -8.923 -1.788 -27.775 1.00 95.12 93 LEU A O 1
ATOM 715 N N . GLY A 1 94 ? -8.695 -4.011 -27.449 1.00 91.75 94 GLY A N 1
ATOM 716 C CA . GLY A 1 94 ? -9.455 -4.488 -28.595 1.00 91.75 94 GLY A CA 1
ATOM 717 C C . GLY A 1 94 ? -8.554 -4.606 -29.818 1.00 91.75 94 GLY A C 1
ATOM 718 O O . GLY A 1 94 ? -8.058 -3.608 -30.337 1.00 91.75 94 GLY A O 1
ATOM 719 N N . ALA A 1 95 ? -8.376 -5.821 -30.334 1.00 82.62 95 ALA A N 1
ATOM 720 C CA . ALA A 1 95 ? -7.625 -6.039 -31.571 1.00 82.62 95 ALA A CA 1
ATOM 721 C C . ALA A 1 95 ? -8.334 -5.419 -32.788 1.00 82.62 95 ALA A C 1
ATOM 723 O O . ALA A 1 95 ? -7.710 -5.168 -33.818 1.00 82.62 95 ALA A O 1
ATOM 724 N N . GLY A 1 96 ? -9.650 -5.191 -32.676 1.00 75.81 96 GLY A N 1
ATOM 725 C CA . GLY A 1 96 ? -10.499 -4.803 -33.797 1.00 75.81 96 GLY A CA 1
ATOM 726 C C . GLY A 1 96 ? -10.408 -5.830 -34.927 1.00 75.81 96 GLY A C 1
ATOM 727 O O . GLY A 1 96 ? -10.187 -7.020 -34.681 1.00 75.81 96 GLY A O 1
ATOM 728 N N . ASP A 1 97 ? -10.564 -5.361 -36.161 1.00 70.81 97 ASP A N 1
ATOM 729 C CA . ASP A 1 97 ? -10.324 -6.157 -37.373 1.00 70.81 97 ASP A CA 1
ATOM 730 C C . ASP A 1 97 ? -9.053 -5.704 -38.125 1.00 70.81 97 ASP A C 1
ATOM 732 O O . ASP A 1 97 ? -8.699 -6.265 -39.161 1.00 70.81 97 ASP A O 1
ATOM 736 N N . ASP A 1 98 ? -8.336 -4.712 -37.583 1.00 74.06 98 ASP A N 1
ATOM 737 C CA . ASP A 1 98 ? -7.129 -4.113 -38.162 1.00 74.06 98 ASP A CA 1
ATOM 738 C C . ASP A 1 98 ? -5.869 -4.876 -37.714 1.00 74.06 98 ASP A C 1
ATOM 740 O O . ASP A 1 98 ? -5.087 -4.437 -36.869 1.00 74.06 98 ASP A O 1
ATOM 744 N N . LEU A 1 99 ? -5.676 -6.068 -38.285 1.00 79.19 99 LEU A N 1
ATOM 745 C CA . LEU A 1 99 ? -4.479 -6.886 -38.049 1.00 79.19 99 LEU A CA 1
ATOM 746 C C . LEU A 1 99 ? -3.190 -6.218 -38.559 1.00 79.19 99 LEU A C 1
ATOM 748 O O . LEU A 1 99 ? -2.094 -6.598 -38.138 1.00 79.19 99 LEU A O 1
ATOM 752 N N . GLU A 1 100 ? -3.301 -5.238 -39.460 1.00 80.50 100 GLU A N 1
ATOM 753 C CA . GLU A 1 100 ? -2.150 -4.485 -39.959 1.00 80.50 100 GLU A CA 1
ATOM 754 C C . GLU A 1 100 ? -1.545 -3.621 -38.851 1.00 80.50 100 GLU A C 1
ATOM 756 O O . GLU A 1 100 ? -0.322 -3.573 -38.738 1.00 80.50 100 GLU A O 1
ATOM 761 N N . LEU A 1 101 ? -2.364 -3.041 -37.964 1.00 84.31 101 LEU A N 1
ATOM 762 C CA . LEU A 1 101 ? -1.885 -2.265 -36.815 1.00 84.31 101 LEU A CA 1
ATOM 763 C C . LEU A 1 101 ? -0.984 -3.090 -35.882 1.00 84.31 101 LEU A C 1
ATOM 765 O O . LEU A 1 101 ? 0.074 -2.616 -35.465 1.00 84.31 101 LEU A O 1
ATOM 769 N N . ILE A 1 102 ? -1.372 -4.337 -35.591 1.00 87.31 102 ILE A N 1
ATOM 770 C CA . ILE A 1 102 ? -0.570 -5.272 -34.781 1.00 87.31 102 ILE A CA 1
ATOM 771 C C . ILE A 1 102 ? 0.747 -5.594 -35.499 1.00 87.31 102 ILE A C 1
ATOM 773 O O . ILE A 1 102 ? 1.813 -5.584 -34.880 1.00 87.31 102 ILE A O 1
ATOM 777 N N . GLY A 1 103 ? 0.692 -5.837 -36.813 1.00 85.12 103 GLY A N 1
ATOM 778 C CA . GLY A 1 103 ? 1.878 -6.064 -37.640 1.00 85.12 103 GLY A CA 1
ATOM 779 C C . GLY A 1 103 ? 2.842 -4.873 -37.650 1.00 85.12 103 GLY A C 1
ATOM 780 O O . GLY A 1 103 ? 4.046 -5.057 -37.461 1.00 85.12 103 GLY A O 1
ATOM 781 N N . SER A 1 104 ? 2.326 -3.654 -37.812 1.00 86.06 104 SER A N 1
ATOM 782 C CA . SER A 1 104 ? 3.099 -2.410 -37.720 1.00 86.06 104 SER A CA 1
ATOM 783 C C . SER A 1 104 ? 3.740 -2.257 -36.347 1.00 86.06 104 SER A C 1
ATOM 785 O O . SER A 1 104 ? 4.942 -2.031 -36.265 1.00 86.06 104 SER A O 1
ATOM 787 N N . LEU A 1 105 ? 2.997 -2.478 -35.260 1.00 88.38 105 LEU A N 1
ATOM 788 C CA . LEU A 1 105 ? 3.532 -2.332 -33.907 1.00 88.38 105 LEU A CA 1
ATOM 789 C C . LEU A 1 105 ? 4.703 -3.296 -33.656 1.00 88.38 105 LEU A C 1
ATOM 791 O O . LEU A 1 105 ? 5.754 -2.881 -33.172 1.00 88.38 105 LEU A O 1
ATOM 795 N N . LEU A 1 106 ? 4.561 -4.561 -34.060 1.00 87.88 106 LEU A N 1
ATOM 796 C CA . LEU A 1 106 ? 5.599 -5.589 -33.913 1.00 87.88 106 LEU A CA 1
ATOM 797 C C . LEU A 1 106 ? 6.808 -5.404 -34.849 1.00 87.88 106 LEU A C 1
ATOM 799 O O . LEU A 1 106 ? 7.871 -5.967 -34.580 1.00 87.88 106 LEU A O 1
ATOM 803 N N . SER A 1 107 ? 6.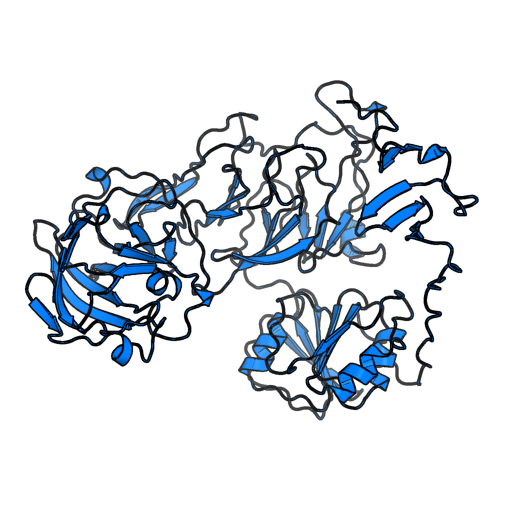654 -4.679 -35.960 1.00 83.50 107 SER A N 1
ATOM 804 C CA . SER A 1 107 ? 7.713 -4.499 -36.966 1.00 83.50 107 SER A CA 1
ATOM 805 C C . SER A 1 107 ? 8.433 -3.151 -36.882 1.00 83.50 107 SER A C 1
ATOM 807 O O . SER A 1 107 ? 9.606 -3.074 -37.244 1.00 83.50 107 SER A O 1
ATOM 809 N N . GLU A 1 108 ? 7.764 -2.107 -36.390 1.00 86.50 108 GLU A N 1
ATOM 810 C CA . GLU A 1 108 ? 8.292 -0.740 -36.288 1.00 86.50 108 GLU A CA 1
ATOM 811 C C . GLU A 1 108 ? 8.861 -0.417 -34.900 1.00 86.50 108 GLU A C 1
ATOM 813 O O . GLU A 1 108 ? 9.567 0.581 -34.755 1.00 86.50 108 GLU A O 1
ATOM 818 N N . THR A 1 109 ? 8.557 -1.226 -33.877 1.00 90.19 109 THR A N 1
ATOM 819 C CA . THR A 1 109 ? 8.924 -0.939 -32.481 1.00 90.19 109 THR A CA 1
ATOM 820 C C . THR A 1 109 ? 9.585 -2.124 -31.775 1.00 90.19 109 THR A C 1
ATOM 822 O O . THR A 1 109 ? 9.504 -3.273 -32.214 1.00 90.19 109 THR A O 1
ATOM 825 N N . ASN A 1 110 ? 10.205 -1.833 -30.631 1.00 90.38 110 ASN A N 1
ATOM 826 C CA . ASN A 1 110 ? 10.816 -2.801 -29.720 1.00 90.38 110 ASN A CA 1
ATOM 827 C C . ASN A 1 110 ? 9.915 -3.077 -28.499 1.00 90.38 110 ASN A C 1
ATOM 829 O O . ASN A 1 110 ? 10.402 -3.537 -27.463 1.00 90.38 110 ASN A O 1
ATOM 833 N N . PHE A 1 111 ? 8.619 -2.758 -28.582 1.00 92.69 111 PHE A N 1
ATOM 834 C CA . PHE A 1 111 ? 7.688 -2.968 -27.481 1.00 92.69 111 PHE A CA 1
ATOM 835 C C . PHE A 1 111 ? 7.394 -4.453 -27.263 1.00 92.69 111 PHE A C 1
ATOM 837 O O . PHE A 1 111 ? 7.252 -5.238 -28.204 1.00 92.69 111 PHE A O 1
ATOM 844 N N . ARG A 1 112 ? 7.184 -4.806 -25.996 1.00 92.44 112 ARG A N 1
ATOM 845 C CA . ARG A 1 112 ? 6.444 -6.000 -25.598 1.00 92.44 112 ARG A CA 1
ATOM 846 C C . ARG A 1 112 ? 4.964 -5.716 -25.798 1.00 92.44 112 ARG A C 1
ATOM 848 O O . ARG A 1 112 ? 4.403 -4.871 -25.101 1.00 92.44 112 ARG A O 1
ATOM 855 N N . VAL A 1 113 ? 4.345 -6.373 -26.772 1.00 93.50 113 VAL A N 1
ATOM 856 C CA . VAL A 1 113 ? 2.959 -6.075 -27.146 1.00 93.50 113 VAL A CA 1
ATOM 857 C C . VAL A 1 113 ? 1.993 -6.994 -26.404 1.00 93.50 113 VAL A C 1
ATOM 859 O O . VAL A 1 113 ? 2.111 -8.220 -26.475 1.00 93.50 113 VAL A O 1
ATOM 862 N N . ILE A 1 114 ? 1.017 -6.389 -25.731 1.00 95.44 114 ILE A N 1
ATOM 863 C CA . ILE A 1 114 ? -0.101 -7.048 -25.057 1.00 95.44 114 ILE A CA 1
ATOM 864 C C . ILE A 1 114 ? -1.389 -6.649 -25.774 1.00 95.44 114 ILE A C 1
ATOM 866 O O . ILE A 1 114 ? -1.644 -5.465 -25.972 1.00 95.44 114 ILE A O 1
ATOM 870 N N . VAL A 1 115 ? -2.211 -7.623 -26.147 1.00 95.19 115 VAL A N 1
ATOM 871 C CA . VAL A 1 115 ? -3.531 -7.407 -26.748 1.00 95.19 115 VAL A CA 1
ATOM 872 C C . VAL A 1 115 ? -4.596 -7.937 -25.803 1.00 95.19 115 VAL A C 1
ATOM 874 O O . VAL A 1 115 ? -4.500 -9.080 -25.359 1.00 95.19 115 VAL A O 1
ATOM 877 N N . VAL A 1 116 ? -5.615 -7.127 -25.535 1.00 95.88 116 VAL A N 1
ATOM 878 C CA . VAL A 1 116 ? -6.833 -7.540 -24.828 1.00 95.88 116 VAL A CA 1
ATOM 879 C C . VAL A 1 116 ? -7.963 -7.606 -25.847 1.00 95.88 116 VAL A C 1
ATOM 881 O O . VAL A 1 116 ? -8.209 -6.621 -26.541 1.00 95.88 116 VAL A O 1
ATOM 884 N N . ASP A 1 117 ? -8.636 -8.746 -25.977 1.00 94.19 117 ASP A N 1
ATOM 885 C CA . ASP A 1 117 ? -9.807 -8.877 -26.852 1.00 94.19 117 ASP A CA 1
ATOM 886 C C . ASP A 1 117 ? -10.807 -9.889 -26.267 1.00 94.19 117 ASP A C 1
ATOM 888 O O . ASP A 1 117 ? -10.380 -10.960 -25.824 1.00 94.19 117 ASP A O 1
ATOM 892 N N . PRO A 1 118 ? -12.124 -9.605 -26.287 1.00 94.62 118 PRO A N 1
ATOM 893 C CA . PRO A 1 118 ? -13.109 -10.477 -25.656 1.00 94.62 118 PRO A CA 1
ATOM 894 C C . PRO A 1 118 ? -13.569 -11.613 -26.579 1.00 94.62 118 PRO A C 1
ATOM 896 O O . PRO A 1 118 ? -14.305 -12.495 -26.143 1.00 94.62 118 PRO A O 1
ATOM 899 N N . ARG A 1 119 ? -13.200 -11.590 -27.870 1.00 93.50 119 ARG A N 1
ATOM 900 C CA . ARG A 1 119 ? -13.711 -12.513 -28.894 1.00 93.50 119 ARG A CA 1
ATOM 901 C C . ARG A 1 119 ? -12.857 -13.787 -28.976 1.00 93.50 119 ARG A C 1
ATOM 903 O O . ARG A 1 119 ? -11.725 -13.723 -29.475 1.00 93.50 119 ARG A O 1
ATOM 910 N N . PRO A 1 120 ? -13.372 -14.972 -28.593 1.00 92.88 120 PRO A N 1
ATOM 911 C CA . PRO A 1 120 ? -12.572 -16.202 -28.543 1.00 92.88 120 PRO A CA 1
ATOM 912 C C . PRO A 1 120 ? -12.007 -16.641 -29.903 1.00 92.88 120 PRO A C 1
ATOM 914 O O . PRO A 1 120 ? -10.960 -17.285 -29.992 1.00 92.88 120 PRO A O 1
ATOM 917 N N . GLU A 1 121 ? -12.690 -16.340 -31.007 1.00 91.44 121 GLU A N 1
ATOM 918 C CA . GLU A 1 121 ? -12.193 -16.577 -32.364 1.00 91.44 121 GLU A CA 1
ATOM 919 C C . GLU A 1 121 ? -10.996 -15.689 -32.711 1.00 91.44 121 GLU A C 1
ATOM 921 O O . GLU A 1 121 ? -10.008 -16.200 -33.239 1.00 91.44 121 GLU A O 1
ATOM 926 N N . LYS A 1 122 ? -11.036 -14.403 -32.345 1.00 88.75 122 LYS A N 1
ATOM 927 C CA . LYS A 1 122 ? -9.939 -13.460 -32.588 1.00 88.75 122 LYS A CA 1
ATOM 928 C C . LYS A 1 122 ? -8.735 -13.796 -31.718 1.00 88.75 122 LYS A C 1
ATOM 930 O O . LYS A 1 122 ? -7.610 -13.842 -32.206 1.00 88.75 122 LYS A O 1
ATOM 935 N N . VAL A 1 123 ? -8.971 -14.125 -30.452 1.00 91.19 123 VAL A N 1
ATOM 936 C CA . VAL A 1 123 ? -7.929 -14.582 -29.528 1.00 91.19 123 VAL A CA 1
ATOM 937 C C . VAL A 1 123 ? -7.227 -15.837 -30.054 1.00 91.19 123 VAL A C 1
ATOM 939 O O . VAL A 1 123 ? -5.998 -15.904 -30.039 1.00 91.19 123 VAL A O 1
ATOM 942 N N . ARG A 1 124 ? -7.977 -16.824 -30.565 1.00 88.81 124 ARG A N 1
ATOM 943 C CA . ARG A 1 124 ? -7.388 -18.024 -31.186 1.00 88.81 124 ARG A CA 1
ATOM 944 C C . ARG A 1 124 ? -6.580 -17.697 -32.438 1.00 88.81 124 ARG A C 1
ATOM 946 O O . ARG A 1 124 ? -5.509 -18.268 -32.610 1.00 88.81 124 ARG A O 1
ATOM 953 N N . GLU A 1 125 ? -7.062 -16.777 -33.272 1.00 86.62 125 GLU A N 1
ATOM 954 C CA . GLU A 1 125 ? -6.330 -16.293 -34.447 1.00 86.62 125 GLU A CA 1
ATOM 955 C C . GLU A 1 125 ? -5.003 -15.617 -34.058 1.00 86.62 125 GLU A C 1
ATOM 957 O O . GLU A 1 125 ? -3.980 -15.848 -34.694 1.00 86.62 125 GLU A O 1
ATOM 962 N N . LEU A 1 126 ? -4.990 -14.793 -33.010 1.00 86.19 126 LEU A N 1
ATOM 963 C CA . LEU A 1 126 ? -3.782 -14.088 -32.567 1.00 86.19 126 LEU A CA 1
ATOM 964 C C . LEU A 1 126 ? -2.789 -14.999 -31.827 1.00 86.19 126 LEU A C 1
ATOM 966 O O . LEU A 1 126 ? -1.590 -14.727 -31.819 1.00 86.19 126 LEU A O 1
ATOM 970 N N . ARG A 1 127 ? -3.257 -16.102 -31.234 1.00 86.00 127 ARG A N 1
ATOM 971 C CA . ARG A 1 127 ? -2.412 -17.102 -30.555 1.00 86.00 127 ARG A CA 1
ATOM 972 C C . ARG A 1 127 ? -1.769 -18.124 -31.505 1.00 86.00 127 ARG A C 1
ATOM 974 O O . ARG A 1 127 ? -1.030 -18.986 -31.037 1.00 86.00 127 ARG A O 1
ATOM 981 N N . ASP A 1 128 ? -1.998 -18.041 -32.817 1.00 76.06 128 ASP A N 1
ATOM 982 C CA . ASP A 1 128 ? -1.504 -19.016 -33.810 1.00 76.06 128 ASP A CA 1
ATOM 983 C C . ASP A 1 128 ? 0.032 -19.025 -34.021 1.00 76.06 128 ASP A C 1
ATOM 985 O O . ASP A 1 128 ? 0.554 -19.827 -34.798 1.00 76.06 128 ASP A O 1
ATOM 989 N N . GLY A 1 129 ? 0.769 -18.168 -33.304 1.00 65.81 129 GLY A N 1
ATOM 990 C CA . GLY A 1 129 ? 2.232 -18.155 -33.246 1.00 65.81 129 GLY A CA 1
ATOM 991 C C . GLY A 1 129 ? 2.925 -17.376 -34.366 1.00 65.81 129 GLY A C 1
ATOM 992 O O . GLY A 1 129 ? 4.155 -17.317 -34.372 1.00 65.81 129 GLY A O 1
ATOM 993 N N . ARG A 1 130 ? 2.185 -16.750 -35.297 1.00 75.25 130 ARG A N 1
ATOM 994 C CA . ARG A 1 130 ? 2.782 -15.935 -36.379 1.00 75.25 130 ARG A CA 1
ATOM 995 C C . ARG A 1 130 ? 3.193 -14.524 -35.950 1.00 75.25 130 ARG A C 1
ATOM 997 O O . ARG A 1 130 ? 3.906 -13.851 -36.690 1.00 75.25 130 ARG A O 1
ATOM 1004 N N . TRP A 1 131 ? 2.747 -14.076 -34.777 1.00 81.94 131 TRP A N 1
ATOM 1005 C CA . TRP A 1 131 ? 2.952 -12.718 -34.276 1.00 81.94 131 TRP A CA 1
ATOM 1006 C C . TRP A 1 131 ? 4.143 -12.660 -33.326 1.00 81.94 131 TRP A C 1
ATOM 1008 O O . TRP A 1 131 ? 4.076 -13.060 -32.163 1.00 81.94 131 TRP A O 1
ATOM 1018 N N . THR A 1 132 ? 5.271 -12.186 -33.836 1.00 77.25 132 THR A N 1
ATOM 1019 C CA . THR A 1 132 ? 6.504 -12.023 -33.064 1.00 77.25 132 THR A CA 1
ATOM 1020 C C . THR A 1 132 ? 7.172 -10.725 -33.480 1.00 77.25 132 THR A C 1
ATOM 1022 O O . THR A 1 132 ? 7.198 -10.399 -34.670 1.00 77.25 132 THR A O 1
ATOM 1025 N N . SER A 1 133 ? 7.694 -9.983 -32.505 1.00 76.00 133 SER A N 1
ATOM 1026 C CA . SER A 1 133 ? 8.424 -8.747 -32.767 1.00 76.00 133 SER A CA 1
ATOM 1027 C C . SER A 1 133 ? 9.648 -9.036 -33.627 1.00 76.00 133 SER A C 1
ATOM 1029 O O . SER A 1 133 ? 10.438 -9.938 -33.335 1.00 76.00 133 SER A O 1
ATOM 1031 N N . ALA A 1 134 ? 9.817 -8.243 -34.682 1.00 70.25 134 ALA A N 1
ATOM 1032 C CA . ALA A 1 134 ? 10.972 -8.332 -35.564 1.00 70.25 134 ALA A CA 1
ATOM 1033 C C . ALA A 1 134 ? 12.281 -8.000 -34.837 1.00 70.25 134 ALA A C 1
ATOM 1035 O O . ALA A 1 134 ? 13.334 -8.540 -35.174 1.00 70.25 134 ALA A O 1
ATOM 1036 N N . ALA A 1 135 ? 12.202 -7.101 -33.858 1.00 72.00 135 ALA A N 1
ATOM 1037 C CA . ALA A 1 135 ? 13.359 -6.542 -33.187 1.00 72.00 135 ALA A CA 1
ATOM 1038 C C . ALA A 1 135 ? 13.745 -7.311 -31.922 1.00 72.00 135 ALA A C 1
ATOM 1040 O O . ALA A 1 135 ? 14.929 -7.548 -31.692 1.00 72.00 135 ALA A O 1
ATOM 1041 N N . THR A 1 136 ? 12.764 -7.720 -31.112 1.00 71.69 136 THR A N 1
ATOM 1042 C CA . THR A 1 136 ? 13.032 -8.396 -29.831 1.00 71.69 136 THR A CA 1
ATOM 1043 C C . THR A 1 136 ? 12.922 -9.915 -29.924 1.00 71.69 136 THR A C 1
ATOM 1045 O O . THR A 1 136 ? 13.439 -10.620 -29.061 1.00 71.69 136 THR A O 1
ATOM 1048 N N . GLY A 1 137 ? 12.254 -10.444 -30.957 1.00 72.94 137 GLY A N 1
ATOM 1049 C CA . GLY A 1 137 ? 11.926 -11.867 -31.047 1.00 72.94 137 GLY A CA 1
ATOM 1050 C C . GLY A 1 137 ? 10.880 -12.323 -30.022 1.00 72.94 137 GLY A C 1
ATOM 1051 O O . GLY A 1 137 ? 10.607 -13.520 -29.929 1.00 72.94 137 GLY A O 1
ATOM 1052 N N . GLU A 1 138 ? 10.289 -11.398 -29.258 1.00 79.44 138 GLU A N 1
ATOM 1053 C CA . GLU A 1 138 ? 9.243 -11.703 -28.285 1.00 79.44 138 GLU A CA 1
ATOM 1054 C C . GLU A 1 138 ? 7.891 -11.902 -28.977 1.00 79.44 138 GLU A C 1
ATOM 1056 O O . GLU A 1 138 ? 7.534 -11.195 -29.926 1.00 79.44 138 GLU A O 1
ATOM 1061 N N . GLN A 1 139 ? 7.137 -12.896 -28.510 1.00 81.38 139 GLN A N 1
ATOM 1062 C CA . GLN A 1 139 ? 5.804 -13.183 -29.027 1.00 81.38 139 GLN A CA 1
ATOM 1063 C C . GLN A 1 139 ? 4.788 -12.162 -28.517 1.00 81.38 139 GLN A C 1
ATOM 1065 O O . GLN A 1 139 ? 4.888 -11.664 -27.395 1.00 81.38 139 GLN A O 1
ATOM 1070 N N . LEU A 1 140 ? 3.778 -11.897 -29.344 1.00 88.94 140 LEU A N 1
ATOM 1071 C CA . LEU A 1 140 ? 2.582 -11.174 -28.930 1.00 88.94 140 LEU A CA 1
ATOM 1072 C C . LEU A 1 140 ? 1.957 -11.863 -27.707 1.00 88.94 140 LEU 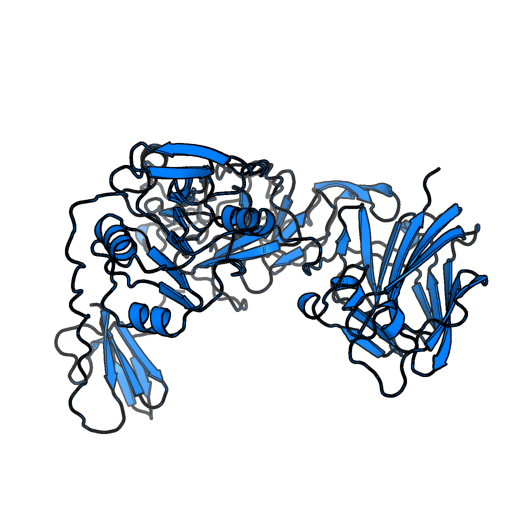A C 1
ATOM 1074 O O . LEU A 1 140 ? 1.766 -13.080 -27.719 1.00 88.94 140 LEU A O 1
ATOM 1078 N N . SER A 1 141 ? 1.618 -11.096 -26.671 1.00 92.50 141 SER A N 1
ATOM 1079 C CA . SER A 1 141 ? 0.860 -11.586 -25.513 1.00 92.50 141 SER A CA 1
ATOM 1080 C C . SER A 1 141 ? -0.625 -11.275 -25.692 1.00 92.50 141 SER A C 1
ATOM 1082 O O . SER A 1 141 ? -0.976 -10.163 -26.077 1.00 92.50 141 SER A O 1
ATOM 1084 N N . ILE A 1 142 ? -1.505 -12.247 -25.425 1.00 93.31 142 ILE A N 1
ATOM 1085 C CA . ILE A 1 142 ? -2.952 -12.114 -25.658 1.00 93.31 142 ILE A CA 1
ATOM 1086 C C . ILE A 1 142 ? -3.730 -12.463 -24.390 1.00 93.31 142 ILE A C 1
ATOM 1088 O O . ILE A 1 142 ? -3.692 -13.612 -23.929 1.00 93.31 142 ILE A O 1
ATOM 1092 N N . VAL A 1 143 ? -4.489 -11.490 -23.893 1.00 95.06 143 VAL A N 1
ATOM 1093 C CA . VAL A 1 143 ? -5.436 -11.603 -22.781 1.00 95.06 143 VAL A CA 1
ATOM 1094 C C . VAL A 1 143 ? -6.852 -11.686 -23.356 1.00 95.06 143 VAL A C 1
ATOM 1096 O O . VAL A 1 143 ? -7.261 -10.844 -24.150 1.00 95.06 143 VAL A O 1
ATOM 1099 N N . GLU A 1 144 ? -7.581 -12.735 -22.982 1.00 95.75 144 GLU A N 1
ATOM 1100 C CA . GLU A 1 144 ? -8.982 -12.935 -23.370 1.00 95.75 144 GLU A CA 1
ATOM 1101 C C . GLU A 1 144 ? -9.871 -12.330 -22.284 1.00 95.75 144 GLU A C 1
ATOM 1103 O O . GLU A 1 144 ? -10.155 -12.990 -21.287 1.00 95.75 144 GLU A O 1
ATOM 1108 N N . ASP A 1 145 ? -10.208 -11.051 -22.440 1.00 96.06 145 ASP A N 1
ATOM 1109 C CA . ASP A 1 145 ? -10.988 -10.260 -21.481 1.00 96.06 145 ASP A CA 1
ATOM 1110 C C . ASP A 1 145 ? -11.655 -9.069 -22.196 1.00 96.06 145 ASP A C 1
ATOM 1112 O O . ASP A 1 145 ? -11.317 -8.754 -23.343 1.00 96.06 145 ASP A O 1
ATOM 1116 N N . ASP A 1 146 ? -12.602 -8.405 -21.538 1.00 94.62 146 ASP A N 1
ATOM 1117 C CA . ASP A 1 146 ? -13.248 -7.192 -22.040 1.00 94.62 146 ASP A CA 1
ATOM 1118 C C . ASP A 1 146 ? -12.290 -5.985 -21.928 1.00 94.62 146 ASP A C 1
ATOM 1120 O O . ASP A 1 146 ? -11.918 -5.586 -20.820 1.00 94.62 146 ASP A O 1
ATOM 1124 N N . PRO A 1 147 ? -11.908 -5.340 -23.050 1.00 94.00 147 PRO A N 1
ATOM 1125 C CA . PRO A 1 147 ? -11.002 -4.194 -23.052 1.00 94.00 147 PRO A CA 1
ATOM 1126 C C . PRO A 1 147 ? -11.504 -2.991 -22.246 1.00 94.00 147 PRO A C 1
ATOM 1128 O O . PRO A 1 147 ? -10.700 -2.128 -21.902 1.00 94.00 147 PRO A O 1
ATOM 1131 N N . THR A 1 148 ? -12.810 -2.911 -21.976 1.00 92.62 148 THR A N 1
ATOM 1132 C CA . THR A 1 148 ? -13.455 -1.808 -21.250 1.00 92.62 148 THR A CA 1
ATOM 1133 C C . THR A 1 148 ? -13.508 -2.012 -19.738 1.00 92.62 148 THR A C 1
ATOM 1135 O O . THR A 1 148 ? -13.689 -1.040 -19.002 1.00 92.62 148 THR A O 1
ATOM 1138 N N . THR A 1 149 ? -13.324 -3.248 -19.261 1.00 93.69 149 THR A N 1
ATOM 1139 C CA . THR A 1 149 ? -13.385 -3.595 -17.828 1.00 93.69 149 THR A CA 1
ATOM 1140 C C . THR A 1 149 ? -12.164 -4.352 -17.314 1.00 93.69 149 THR A C 1
ATOM 1142 O O . THR A 1 149 ? -12.084 -4.609 -16.112 1.00 93.69 149 THR A O 1
ATOM 1145 N N . VAL A 1 150 ? -11.217 -4.707 -18.186 1.00 94.44 150 VAL A N 1
ATOM 1146 C CA . VAL A 1 150 ? -9.972 -5.387 -17.810 1.00 94.44 150 VAL A CA 1
ATOM 1147 C C . VAL A 1 150 ? -9.238 -4.614 -16.710 1.00 94.44 150 VAL A C 1
ATOM 1149 O O . VAL A 1 150 ? -9.036 -3.399 -16.785 1.00 94.44 150 VAL A O 1
ATOM 1152 N N . ILE A 1 151 ? -8.823 -5.327 -15.664 1.00 90.38 151 ILE A N 1
ATOM 1153 C CA . ILE A 1 151 ? -8.052 -4.751 -14.561 1.00 90.38 151 ILE A CA 1
ATOM 1154 C C . ILE A 1 151 ? -6.571 -4.903 -14.884 1.00 90.38 151 ILE A C 1
ATOM 1156 O O . ILE A 1 151 ? -6.057 -6.012 -15.025 1.00 90.38 151 ILE A O 1
ATOM 1160 N N . LEU A 1 152 ? -5.879 -3.773 -14.986 1.00 92.44 152 LEU A N 1
ATOM 1161 C CA . LEU A 1 152 ? -4.477 -3.706 -15.373 1.00 92.44 152 LEU A CA 1
ATOM 1162 C C . LEU A 1 152 ? -3.663 -2.995 -14.288 1.00 92.44 152 LEU A C 1
ATOM 1164 O O . LEU A 1 152 ? -4.195 -2.122 -13.597 1.00 92.44 152 LEU A O 1
ATOM 1168 N N . PRO A 1 153 ? -2.372 -3.339 -14.123 1.00 93.25 153 PRO A N 1
ATOM 1169 C CA . PRO A 1 153 ? -1.514 -2.609 -13.204 1.00 93.25 153 PRO A CA 1
ATOM 1170 C C . PRO A 1 153 ? -1.384 -1.143 -13.655 1.00 93.25 153 PRO A C 1
ATOM 1172 O O . PRO A 1 153 ? -1.440 -0.855 -14.857 1.00 93.25 153 PRO A O 1
ATOM 1175 N N . PRO A 1 154 ? -1.212 -0.193 -12.725 1.00 95.62 154 PRO A N 1
ATOM 1176 C CA . PRO A 1 154 ? -0.932 1.184 -13.095 1.00 95.62 154 PRO A CA 1
ATOM 1177 C C . PRO A 1 154 ? 0.488 1.323 -13.676 1.00 95.62 154 PRO A C 1
ATOM 1179 O O . PRO A 1 154 ? 1.374 0.515 -13.406 1.00 95.62 154 PRO A O 1
ATOM 1182 N N . TYR A 1 155 ? 0.715 2.381 -14.451 1.00 96.69 155 TYR A N 1
ATOM 1183 C CA . TYR A 1 155 ? 2.032 2.895 -14.858 1.00 96.69 155 TYR A CA 1
ATOM 1184 C C . TYR A 1 155 ? 2.929 2.001 -15.736 1.00 96.69 155 TYR A C 1
ATOM 1186 O O . TYR A 1 155 ? 4.073 2.375 -15.978 1.00 96.69 155 TYR A O 1
ATOM 1194 N N . PHE A 1 156 ? 2.480 0.843 -16.220 1.00 95.75 156 PHE A N 1
ATOM 1195 C CA . PHE A 1 156 ? 3.367 -0.088 -16.934 1.00 95.75 156 PHE A CA 1
ATOM 1196 C C . PHE A 1 156 ? 3.503 0.194 -18.442 1.00 95.75 156 PHE A C 1
ATOM 1198 O O . PHE A 1 156 ? 4.505 -0.194 -19.049 1.00 95.75 156 PHE A O 1
ATOM 1205 N N . ALA A 1 157 ? 2.491 0.809 -19.065 1.00 97.38 157 ALA A N 1
ATOM 1206 C CA . ALA A 1 157 ? 2.387 0.909 -20.518 1.00 97.38 157 ALA A CA 1
ATOM 1207 C C . ALA A 1 157 ? 2.993 2.217 -21.040 1.00 97.38 157 ALA A C 1
ATOM 1209 O O . ALA A 1 157 ? 2.519 3.305 -20.722 1.00 97.38 157 ALA A O 1
ATOM 1210 N N . GLU A 1 158 ? 4.006 2.114 -21.894 1.00 97.12 158 GLU A N 1
ATOM 1211 C CA . GLU A 1 158 ? 4.579 3.260 -22.617 1.00 97.12 158 GLU A CA 1
ATOM 1212 C C . GLU A 1 158 ? 3.660 3.708 -23.757 1.00 97.12 158 GLU A C 1
ATOM 1214 O O . GLU A 1 158 ? 3.592 4.888 -24.105 1.00 97.12 158 GLU A O 1
ATOM 1219 N N . LEU A 1 159 ? 2.915 2.754 -24.317 1.00 97.81 159 LEU A N 1
ATOM 1220 C CA . LEU A 1 159 ? 1.931 2.990 -25.357 1.00 97.81 159 LEU A CA 1
ATOM 1221 C C . LEU A 1 159 ? 0.637 2.240 -25.034 1.00 97.81 159 LEU A C 1
ATOM 1223 O O . LEU A 1 159 ? 0.655 1.033 -24.809 1.00 97.81 159 LEU A O 1
ATOM 1227 N N . ILE A 1 160 ? -0.493 2.937 -25.067 1.00 97.25 160 ILE A N 1
ATOM 1228 C CA . ILE A 1 160 ? -1.829 2.339 -25.087 1.00 97.25 160 ILE A CA 1
ATOM 1229 C C . ILE A 1 160 ? -2.472 2.693 -26.426 1.00 97.25 160 ILE A C 1
ATOM 1231 O O . ILE A 1 160 ? -2.573 3.862 -26.785 1.00 97.25 160 ILE A O 1
ATOM 1235 N N . LEU A 1 161 ? -2.915 1.693 -27.173 1.00 95.38 161 LEU A N 1
ATOM 1236 C CA . LEU A 1 161 ? -3.681 1.850 -28.401 1.00 95.38 161 LEU A CA 1
ATOM 1237 C C . LEU A 1 161 ? -5.118 1.420 -28.141 1.00 95.38 161 LEU A C 1
ATOM 1239 O O . LEU A 1 161 ? -5.357 0.341 -27.597 1.00 95.38 161 LEU A O 1
ATOM 1243 N N . ILE A 1 162 ? -6.072 2.239 -28.563 1.00 93.38 162 ILE A N 1
ATOM 1244 C CA . ILE A 1 162 ? -7.485 1.874 -28.523 1.00 93.38 162 ILE A CA 1
ATOM 1245 C C . ILE A 1 162 ? -7.882 1.323 -29.893 1.00 93.38 162 ILE A C 1
ATOM 1247 O O . ILE A 1 162 ? -7.709 1.985 -30.918 1.00 93.38 162 ILE A O 1
ATOM 1251 N N . GLY A 1 163 ? -8.405 0.096 -29.913 1.00 88.88 163 GLY A N 1
ATOM 1252 C CA . GLY A 1 163 ? -8.936 -0.523 -31.120 1.00 88.88 163 GLY A CA 1
ATOM 1253 C C . GLY A 1 163 ? -10.180 0.201 -31.631 1.00 88.88 163 GLY A C 1
ATOM 1254 O O . GLY A 1 163 ? -10.991 0.689 -30.849 1.00 88.88 163 GLY A O 1
ATOM 1255 N N . ASN A 1 164 ? -10.375 0.223 -32.952 1.00 83.69 164 ASN A N 1
ATOM 1256 C CA . ASN A 1 164 ? -11.452 0.986 -33.609 1.00 83.69 164 ASN A CA 1
ATOM 1257 C C . ASN A 1 164 ? -12.880 0.575 -33.189 1.00 83.69 164 ASN A C 1
ATOM 1259 O O . ASN A 1 164 ? -13.827 1.311 -33.446 1.00 83.69 164 ASN A O 1
ATOM 1263 N N . SER A 1 165 ? -13.043 -0.610 -32.596 1.00 83.31 165 SER A N 1
ATOM 1264 C CA . SER A 1 165 ? -14.330 -1.151 -32.133 1.00 83.31 165 SER A CA 1
ATOM 1265 C C . SER A 1 165 ? -14.533 -1.014 -30.621 1.00 83.31 165 SER A C 1
ATOM 1267 O O . SER A 1 165 ? -15.532 -1.504 -30.102 1.00 83.31 165 SER A O 1
ATOM 1269 N N . THR A 1 166 ? -13.592 -0.386 -29.914 1.00 88.69 166 THR A N 1
ATOM 1270 C CA . THR A 1 166 ? -13.612 -0.235 -28.456 1.00 88.69 166 THR A CA 1
ATOM 1271 C C . THR A 1 166 ? -14.034 1.185 -28.099 1.00 88.69 166 THR A C 1
ATOM 1273 O O . THR A 1 166 ? -13.431 2.148 -28.558 1.00 88.69 166 THR A O 1
ATOM 1276 N N . SER A 1 167 ? -15.047 1.351 -27.259 1.00 89.62 167 SER A N 1
ATOM 1277 C CA . SER A 1 167 ? -15.462 2.659 -26.740 1.00 89.62 167 SER A CA 1
ATOM 1278 C C . SER A 1 167 ? -15.425 2.641 -25.222 1.00 89.62 167 SER A C 1
ATOM 1280 O O . SER A 1 167 ? -15.763 1.627 -24.619 1.00 89.62 167 SER A O 1
ATOM 1282 N N . PHE A 1 168 ? -15.042 3.760 -24.616 1.00 90.19 168 PHE A N 1
ATOM 1283 C CA . PHE A 1 168 ? -14.931 3.879 -23.168 1.00 90.19 168 PHE A CA 1
ATOM 1284 C C . PHE A 1 168 ? -15.861 4.958 -22.639 1.00 90.19 168 PHE A C 1
ATOM 1286 O O . PHE A 1 168 ? -15.843 6.091 -23.121 1.00 90.19 168 PHE A O 1
ATOM 1293 N N . GLU A 1 169 ? -16.587 4.627 -21.578 1.00 91.38 169 GLU A N 1
ATOM 1294 C CA . GLU A 1 169 ? -17.192 5.625 -20.707 1.00 91.38 169 GLU A CA 1
ATOM 1295 C C . GLU A 1 169 ? -16.101 6.413 -19.954 1.00 91.38 169 GLU A C 1
ATOM 1297 O O . GLU A 1 169 ? -14.999 5.892 -19.734 1.00 91.38 169 GLU A O 1
ATOM 1302 N N . PRO A 1 170 ? -16.386 7.643 -19.480 1.00 90.69 170 PRO A N 1
ATOM 1303 C CA . PRO A 1 170 ? -15.402 8.489 -18.796 1.00 90.69 170 PRO A CA 1
ATOM 1304 C C . PRO A 1 170 ? -14.647 7.783 -17.655 1.00 90.69 170 PRO A C 1
ATOM 1306 O O . PRO A 1 170 ? -13.422 7.874 -17.556 1.00 90.69 170 PRO A O 1
ATOM 1309 N N . ALA A 1 171 ? -15.360 7.026 -16.813 1.00 90.06 171 ALA A N 1
ATOM 1310 C CA . ALA A 1 171 ? -14.758 6.293 -15.699 1.00 90.06 171 ALA A CA 1
ATOM 1311 C C . ALA A 1 171 ? -13.817 5.167 -16.166 1.00 90.06 171 ALA A C 1
ATOM 1313 O O . ALA A 1 171 ? -12.751 4.976 -15.581 1.00 90.06 171 ALA A O 1
ATOM 1314 N N . GLN A 1 172 ? -14.179 4.462 -17.242 1.00 92.69 172 GLN A N 1
ATOM 1315 C CA . GLN A 1 172 ? -13.370 3.377 -17.801 1.00 92.69 172 GLN A CA 1
ATOM 1316 C C . GLN A 1 172 ? -12.105 3.927 -18.471 1.00 92.69 172 GLN A C 1
ATOM 1318 O O . GLN A 1 172 ? -11.016 3.396 -18.263 1.00 92.69 172 GLN A O 1
ATOM 1323 N N . LEU A 1 173 ? -12.210 5.040 -19.212 1.00 92.19 173 LEU A N 1
ATOM 1324 C CA . LEU A 1 173 ? -11.037 5.677 -19.818 1.00 92.19 173 LEU A CA 1
ATOM 1325 C C . LEU A 1 173 ? -10.062 6.187 -18.751 1.00 92.19 173 LEU A C 1
ATOM 1327 O O . LEU A 1 173 ? -8.851 6.050 -18.918 1.00 92.19 173 LEU A O 1
ATOM 1331 N N . LYS A 1 174 ? -10.569 6.725 -17.634 1.00 92.44 174 LYS A N 1
ATOM 1332 C CA . LYS A 1 174 ? -9.724 7.109 -16.495 1.00 92.44 174 LYS A CA 1
ATOM 1333 C C . LYS A 1 174 ? -8.968 5.907 -15.922 1.00 92.44 174 LYS A C 1
ATOM 1335 O O . LYS A 1 174 ? -7.775 6.018 -15.666 1.00 92.44 174 LYS A O 1
ATOM 1340 N N . GLN A 1 175 ? -9.628 4.759 -15.770 1.00 91.81 175 GLN A N 1
ATOM 1341 C CA . GLN A 1 175 ? -8.984 3.531 -15.296 1.00 91.81 175 GLN A CA 1
ATOM 1342 C C . GLN A 1 175 ? -7.883 3.050 -16.254 1.00 91.81 175 GLN A C 1
ATOM 1344 O O . GLN A 1 175 ? -6.784 2.728 -15.809 1.00 91.81 175 GLN A O 1
ATOM 1349 N N . VAL A 1 176 ? -8.137 3.070 -17.565 1.00 93.88 176 VAL A N 1
ATOM 1350 C CA . VAL A 1 176 ? -7.127 2.749 -18.590 1.00 93.88 176 VAL A CA 1
ATOM 1351 C C . VAL A 1 176 ? -5.955 3.730 -18.555 1.00 93.88 176 VAL A C 1
ATOM 1353 O O . VAL A 1 176 ? -4.800 3.321 -18.672 1.00 93.88 176 VAL A O 1
ATOM 1356 N N . TYR A 1 177 ? -6.230 5.023 -18.373 1.00 95.19 177 TYR A N 1
ATOM 1357 C CA . TYR A 1 177 ? -5.196 6.051 -18.281 1.00 95.19 177 TYR A CA 1
ATOM 1358 C C . TYR A 1 177 ? -4.242 5.817 -17.103 1.00 95.19 177 TYR A C 1
ATOM 1360 O O . TYR A 1 177 ? -3.054 6.113 -17.220 1.00 95.19 177 TYR A O 1
ATOM 1368 N N . GLU A 1 178 ? -4.703 5.231 -15.993 1.00 95.25 178 GLU A N 1
ATOM 1369 C CA . GLU A 1 178 ? -3.813 4.923 -14.868 1.00 95.25 178 GLU A CA 1
ATOM 1370 C C . GLU A 1 178 ? -2.736 3.890 -15.214 1.00 95.25 178 GLU A C 1
ATOM 1372 O O . GLU A 1 178 ? -1.630 3.972 -14.677 1.00 95.25 178 GLU A O 1
ATOM 1377 N N . SER A 1 179 ? -2.993 2.978 -16.158 1.00 97.06 179 SER A N 1
ATOM 1378 C CA . SER A 1 179 ? -1.982 2.054 -16.695 1.00 97.06 179 SER A CA 1
ATOM 1379 C C . SER A 1 179 ? -0.916 2.736 -17.547 1.00 97.06 179 SER A C 1
ATOM 1381 O O . SER A 1 179 ? 0.143 2.148 -17.778 1.00 97.06 179 SER A O 1
ATOM 1383 N N . LEU A 1 180 ? -1.159 3.970 -17.994 1.00 97.25 180 LEU A N 1
ATOM 1384 C CA . LEU A 1 180 ? -0.214 4.715 -18.808 1.00 97.25 180 LEU A CA 1
ATOM 1385 C C . LEU A 1 180 ? 0.970 5.184 -17.963 1.00 97.25 180 LEU A C 1
ATOM 1387 O O . LEU A 1 180 ? 0.801 5.812 -16.910 1.00 97.25 180 LEU A O 1
ATOM 1391 N N . ARG A 1 181 ? 2.178 4.878 -18.433 1.00 96.38 181 ARG A N 1
ATOM 1392 C CA . ARG A 1 181 ? 3.425 5.190 -17.742 1.00 96.38 181 ARG A CA 1
ATOM 1393 C C . ARG A 1 181 ? 3.600 6.710 -17.599 1.00 96.38 181 ARG A C 1
ATOM 1395 O O . ARG A 1 181 ? 3.414 7.444 -18.573 1.00 96.38 181 ARG A O 1
ATOM 1402 N N . PRO A 1 182 ? 3.975 7.202 -16.405 1.00 96.31 182 PRO A N 1
ATOM 1403 C CA . PRO A 1 182 ? 4.440 8.575 -16.221 1.00 96.31 182 PRO A CA 1
ATOM 1404 C C . PRO A 1 182 ? 5.667 8.890 -17.090 1.00 96.31 182 PRO A C 1
ATOM 1406 O O . PRO A 1 182 ? 6.300 7.995 -17.648 1.00 96.31 182 PRO A O 1
ATOM 1409 N N . PHE A 1 183 ? 6.048 10.164 -17.172 1.00 95.25 183 PHE A N 1
ATOM 1410 C CA . PHE A 1 183 ? 7.215 10.617 -17.941 1.00 95.25 183 PHE A CA 1
ATOM 1411 C C . PHE A 1 183 ? 7.148 10.338 -19.454 1.00 95.25 183 PHE A C 1
ATOM 1413 O O . PHE A 1 183 ? 8.180 10.106 -20.081 1.00 95.25 183 PHE A O 1
ATOM 1420 N N . GLY A 1 184 ? 5.962 10.431 -20.061 1.00 93.69 184 GLY A N 1
ATOM 1421 C CA . GLY A 1 184 ? 5.817 10.520 -21.519 1.00 93.69 184 GLY A CA 1
ATOM 1422 C C . GLY A 1 184 ? 5.046 9.391 -22.197 1.00 93.69 184 GLY A C 1
ATOM 1423 O O . GLY A 1 184 ? 4.946 9.422 -23.430 1.00 93.69 184 GLY A O 1
ATOM 1424 N N . GLY A 1 185 ? 4.472 8.453 -21.432 1.00 96.75 185 GLY A N 1
ATOM 1425 C CA . GLY A 1 185 ? 3.609 7.404 -21.972 1.00 96.75 185 GLY A CA 1
ATOM 1426 C C . GLY A 1 185 ? 2.454 7.995 -22.784 1.00 96.75 185 GLY A C 1
ATOM 1427 O O . GLY A 1 185 ? 1.935 9.068 -22.454 1.00 96.75 185 GLY A O 1
ATOM 1428 N N . LYS A 1 186 ? 2.067 7.327 -23.875 1.00 96.81 186 LYS A N 1
ATOM 1429 C CA . LYS A 1 186 ? 1.048 7.823 -24.816 1.00 96.81 186 LYS A CA 1
ATOM 1430 C C . LYS A 1 186 ? -0.138 6.883 -24.962 1.00 96.81 186 LYS A C 1
ATOM 1432 O O . LYS A 1 186 ? 0.030 5.694 -25.195 1.00 96.81 186 LYS A O 1
ATOM 1437 N N . LEU A 1 187 ? -1.341 7.433 -24.904 1.00 95.94 187 LEU A N 1
ATOM 1438 C CA . LEU A 1 187 ? -2.571 6.778 -25.328 1.00 95.94 187 LEU A CA 1
ATOM 1439 C C . LEU A 1 187 ? -2.950 7.314 -26.711 1.00 95.94 187 LEU A C 1
ATOM 1441 O O . LEU A 1 187 ? -3.022 8.529 -26.900 1.00 95.94 187 LEU A O 1
ATOM 1445 N N . MET A 1 188 ? -3.181 6.429 -27.680 1.00 94.06 188 MET A N 1
ATOM 1446 C CA . MET A 1 188 ? -3.559 6.792 -29.046 1.00 94.06 188 MET A CA 1
ATOM 1447 C C . MET A 1 188 ? -4.885 6.142 -29.449 1.00 94.06 188 MET A C 1
ATOM 1449 O O . MET A 1 188 ? -5.090 4.942 -29.269 1.00 94.06 188 MET A O 1
ATOM 1453 N N . ALA A 1 189 ? -5.752 6.944 -30.060 1.00 92.12 189 ALA A N 1
ATOM 1454 C CA . ALA A 1 189 ? -7.016 6.531 -30.664 1.00 92.12 189 ALA A CA 1
ATOM 1455 C C . ALA A 1 189 ? -7.137 7.143 -32.066 1.00 92.12 189 ALA A C 1
ATOM 1457 O O . ALA A 1 189 ? -6.551 8.198 -32.343 1.00 92.12 189 ALA A O 1
ATOM 1458 N N . ARG A 1 190 ? -7.879 6.505 -32.975 1.00 87.75 190 ARG A N 1
ATOM 1459 C CA . ARG A 1 190 ? -8.116 7.086 -34.309 1.00 87.75 190 ARG A CA 1
ATOM 1460 C C . ARG A 1 190 ? -8.970 8.354 -34.184 1.00 87.75 190 ARG A C 1
ATOM 1462 O O . ARG A 1 190 ? -9.794 8.465 -33.288 1.00 87.75 190 ARG A O 1
ATOM 1469 N N . LEU A 1 191 ? -8.793 9.326 -35.079 1.00 78.88 191 LEU A N 1
ATOM 1470 C CA . LEU A 1 191 ? -9.477 10.629 -35.008 1.00 78.88 191 LEU A CA 1
ATOM 1471 C C . LEU A 1 191 ? -11.012 10.522 -35.043 1.00 78.88 191 LEU A C 1
ATOM 1473 O O . LEU A 1 191 ? -11.700 11.358 -34.474 1.00 78.88 191 LEU A O 1
ATOM 1477 N N . ASN A 1 192 ? -11.543 9.499 -35.712 1.00 74.06 192 ASN A N 1
ATOM 1478 C CA . ASN A 1 192 ? -12.976 9.207 -35.781 1.00 74.06 192 ASN A CA 1
ATOM 1479 C C . ASN A 1 192 ? -13.521 8.489 -34.535 1.00 74.06 192 ASN A C 1
ATOM 1481 O O . ASN A 1 192 ? -14.707 8.175 -34.493 1.00 74.06 192 ASN A O 1
ATOM 1485 N N . GLN A 1 193 ? -12.667 8.196 -33.558 1.00 77.12 193 GLN A N 1
ATOM 1486 C CA . GLN A 1 193 ? -13.038 7.601 -32.288 1.00 77.12 193 GLN A CA 1
ATOM 1487 C C . GLN A 1 193 ? -13.198 8.714 -31.254 1.00 77.12 193 GLN A C 1
ATOM 1489 O O . GLN A 1 193 ? -12.233 9.400 -30.905 1.00 77.12 193 GLN A O 1
ATOM 1494 N N . GLU A 1 194 ? -14.426 8.912 -30.783 1.00 74.38 194 GLU A N 1
ATOM 1495 C CA . GLU A 1 194 ? -14.707 9.893 -29.739 1.00 74.38 194 GLU A CA 1
ATOM 1496 C C . GLU A 1 194 ? -14.106 9.412 -28.414 1.00 74.38 194 GLU A C 1
ATOM 1498 O O . GLU A 1 194 ? -14.479 8.369 -27.877 1.00 74.38 194 GLU A O 1
ATOM 1503 N N . LEU A 1 195 ? -13.137 10.174 -27.902 1.00 82.19 195 LEU A N 1
ATOM 1504 C CA . LEU A 1 195 ? -12.658 10.041 -26.531 1.00 82.19 195 LEU A CA 1
ATOM 1505 C C . LEU A 1 195 ? -13.382 11.078 -25.672 1.00 82.19 195 LEU A C 1
ATOM 1507 O O . LEU A 1 195 ? -13.429 12.234 -26.097 1.00 82.19 195 LEU A O 1
ATOM 1511 N N . PRO A 1 196 ? -13.867 10.714 -24.473 1.00 82.81 196 PRO A N 1
ATOM 1512 C CA . PRO A 1 196 ? -14.408 11.667 -23.510 1.00 82.81 196 PRO A CA 1
ATOM 1513 C C . PRO A 1 196 ? -13.516 12.913 -23.351 1.00 82.81 196 PRO A C 1
ATOM 1515 O O . PRO A 1 196 ? -12.311 12.791 -23.115 1.00 82.81 196 PRO A O 1
ATOM 1518 N N . ASP A 1 197 ? -14.101 14.105 -23.506 1.00 71.19 197 ASP A N 1
ATOM 1519 C CA . ASP A 1 197 ? -13.373 15.385 -23.483 1.00 71.19 197 ASP A CA 1
ATOM 1520 C C . ASP A 1 197 ? -13.191 15.962 -22.064 1.00 71.19 197 ASP A C 1
ATOM 1522 O O . ASP A 1 197 ? -12.181 16.613 -21.797 1.00 71.19 197 ASP A O 1
ATOM 1526 N N . ASP A 1 198 ? -14.107 15.662 -21.136 1.00 71.31 198 ASP A N 1
ATOM 1527 C CA . ASP A 1 198 ? -14.134 16.203 -19.767 1.00 71.31 198 ASP A CA 1
ATOM 1528 C C . ASP A 1 198 ? -13.532 15.225 -18.740 1.00 71.31 198 ASP A C 1
ATOM 1530 O O . ASP A 1 198 ? -14.223 14.704 -17.860 1.00 71.31 198 ASP A O 1
ATOM 1534 N N . LEU A 1 199 ? -12.230 14.944 -18.849 1.00 79.56 199 LEU A N 1
ATOM 1535 C CA . LEU A 1 199 ? -11.521 14.100 -17.883 1.00 79.56 199 LEU A CA 1
ATOM 1536 C C . LEU A 1 199 ? -10.386 14.853 -17.184 1.00 79.56 199 LEU A C 1
ATOM 1538 O O . LEU A 1 199 ? -9.444 15.322 -17.819 1.00 79.56 199 LEU A O 1
ATOM 1542 N N . ASP A 1 200 ? -10.445 14.888 -15.851 1.00 86.75 200 ASP A N 1
ATOM 1543 C CA . ASP A 1 200 ? -9.327 15.305 -15.003 1.00 86.75 200 ASP A CA 1
ATOM 1544 C C . ASP A 1 200 ? -8.293 14.169 -14.931 1.00 86.75 200 ASP A C 1
ATOM 1546 O O . ASP A 1 200 ? -8.361 13.276 -14.076 1.00 86.75 200 ASP A O 1
ATOM 1550 N N . LEU A 1 201 ? -7.399 14.158 -15.924 1.00 91.62 201 LEU A N 1
ATOM 1551 C CA . LEU A 1 201 ? -6.310 13.197 -16.071 1.00 91.62 201 LEU A CA 1
ATOM 1552 C C . LEU A 1 201 ? -4.983 13.866 -15.716 1.00 91.62 201 LEU A C 1
ATOM 1554 O O . LEU A 1 201 ? -4.502 14.774 -16.396 1.00 91.62 201 LEU A O 1
ATOM 1558 N N . GLU A 1 202 ? -4.365 13.374 -14.650 1.00 93.06 202 GLU A N 1
ATOM 1559 C CA . GLU A 1 202 ? -3.108 13.893 -14.130 1.00 93.06 202 GLU A CA 1
ATOM 1560 C C . GLU A 1 202 ? -2.000 13.893 -15.194 1.00 93.06 202 GLU A C 1
ATOM 1562 O O . GLU A 1 202 ? -1.643 12.845 -15.736 1.00 93.06 202 GLU A O 1
ATOM 1567 N N . GLY A 1 203 ? -1.430 15.069 -15.471 1.00 93.56 203 GLY A N 1
ATOM 1568 C CA . GLY A 1 203 ? -0.331 15.226 -16.429 1.00 93.56 203 GLY A CA 1
ATOM 1569 C C . GLY A 1 203 ? -0.730 15.016 -17.894 1.00 93.56 203 GLY A C 1
ATOM 1570 O O . GLY A 1 203 ? 0.150 14.951 -18.749 1.00 93.56 203 GLY A O 1
ATOM 1571 N N . ALA A 1 204 ? -2.023 14.907 -18.211 1.00 95.00 204 ALA A N 1
ATOM 1572 C CA . ALA A 1 204 ? -2.466 14.646 -19.573 1.00 95.00 204 ALA A CA 1
ATOM 1573 C C . ALA A 1 204 ? -2.291 15.867 -20.485 1.00 95.00 204 ALA A C 1
ATOM 1575 O O . ALA A 1 204 ? -2.755 16.969 -20.185 1.00 95.00 204 ALA A O 1
ATOM 1576 N N . LYS A 1 205 ? -1.701 15.650 -21.662 1.00 93.38 205 LYS A N 1
ATOM 1577 C CA . LYS A 1 205 ? -1.750 16.587 -22.790 1.00 93.38 205 LYS A CA 1
ATOM 1578 C C . LYS A 1 205 ? -2.330 15.915 -24.022 1.00 93.38 205 LYS A C 1
ATOM 1580 O O . LYS A 1 205 ? -1.773 14.937 -24.518 1.00 93.38 205 LYS A O 1
ATOM 1585 N N . LYS A 1 206 ? -3.439 16.465 -24.521 1.00 91.50 206 LYS A N 1
ATOM 1586 C CA . LYS A 1 206 ? -4.152 15.986 -25.710 1.00 91.50 206 LYS A CA 1
ATOM 1587 C C . LYS A 1 206 ? -3.742 16.795 -26.938 1.00 91.50 206 LYS A C 1
ATOM 1589 O O . LYS A 1 206 ? -3.742 18.023 -26.903 1.00 91.50 206 LYS A O 1
ATOM 1594 N N . PHE A 1 207 ? -3.431 16.111 -28.031 1.00 89.88 207 PHE A N 1
ATOM 1595 C CA . PHE A 1 207 ? -3.230 16.722 -29.343 1.00 89.88 207 PHE A CA 1
ATOM 1596 C C . PHE A 1 207 ? -3.708 15.789 -30.458 1.00 89.88 207 PHE A C 1
ATOM 1598 O O . PHE A 1 207 ? -3.863 14.584 -30.267 1.00 89.88 207 PHE A O 1
ATOM 1605 N N . GLN A 1 208 ? -3.958 16.356 -31.635 1.00 89.62 208 GLN A N 1
ATOM 1606 C CA . GLN A 1 208 ? -4.346 15.612 -32.830 1.00 89.62 208 GLN A CA 1
ATOM 1607 C C . GLN A 1 208 ? -3.229 15.687 -33.867 1.00 89.62 208 GLN A C 1
ATOM 1609 O O . GLN A 1 208 ? -2.534 16.696 -33.987 1.00 89.62 208 GLN A O 1
ATOM 1614 N N . THR A 1 209 ? -3.046 14.604 -34.610 1.00 85.31 209 THR A N 1
ATOM 1615 C CA . THR A 1 209 ? -2.040 14.502 -35.670 1.00 85.31 209 THR A CA 1
ATOM 1616 C C . THR A 1 209 ? -2.686 14.637 -37.044 1.00 85.31 209 THR A C 1
ATOM 1618 O O . THR A 1 209 ? -3.811 14.188 -37.263 1.00 85.31 209 THR A O 1
ATOM 1621 N N . GLU A 1 210 ? -1.939 15.181 -38.007 1.00 81.00 210 GLU A N 1
ATOM 1622 C CA . GLU A 1 210 ? -2.355 15.240 -39.419 1.00 81.00 210 GLU A CA 1
ATOM 1623 C C . GLU A 1 210 ? -2.615 13.844 -40.016 1.00 81.00 210 GLU A C 1
ATOM 1625 O O . GLU A 1 210 ? -3.384 13.701 -40.961 1.00 81.00 210 GLU A O 1
ATOM 1630 N N . SER A 1 211 ? -2.004 12.799 -39.444 1.00 76.94 211 SER A N 1
ATOM 1631 C CA . SER A 1 211 ? -2.186 11.393 -39.824 1.00 76.94 211 SER A CA 1
ATOM 1632 C C . SER A 1 211 ? -3.439 10.738 -39.224 1.00 76.94 211 SER A C 1
ATOM 1634 O O . SER A 1 211 ? -3.595 9.521 -39.330 1.00 76.94 211 SER A O 1
ATOM 1636 N N . GLY A 1 212 ? -4.338 11.515 -38.611 1.00 86.06 212 GLY A N 1
ATOM 1637 C CA . GLY A 1 212 ? -5.646 11.034 -38.165 1.00 86.06 212 GLY A CA 1
ATOM 1638 C C . GLY A 1 212 ? -5.627 10.279 -36.835 1.00 86.06 212 GLY A C 1
ATOM 1639 O O . GLY A 1 212 ? -6.433 9.369 -36.645 1.00 86.06 212 GLY A O 1
ATOM 1640 N N . TRP A 1 213 ? -4.731 10.647 -35.917 1.00 89.44 213 TRP A N 1
ATOM 1641 C CA . TRP A 1 213 ? -4.707 10.139 -34.538 1.00 89.44 213 TRP A CA 1
ATOM 1642 C C . TRP A 1 213 ? -4.975 11.240 -33.521 1.00 89.44 213 TRP A C 1
ATOM 1644 O O . TRP A 1 213 ? -4.388 12.320 -33.620 1.00 89.44 213 TRP A O 1
ATOM 1654 N N . THR A 1 214 ? -5.771 10.920 -32.508 1.00 91.75 214 THR A N 1
ATOM 1655 C CA . THR A 1 214 ? -5.828 11.641 -31.235 1.00 91.75 214 THR A CA 1
ATOM 1656 C C . THR A 1 214 ? -4.823 10.997 -30.284 1.00 91.75 214 THR A C 1
ATOM 1658 O O . THR A 1 214 ? -4.852 9.781 -30.089 1.00 91.75 214 THR A O 1
ATOM 1661 N N . ILE A 1 215 ? -3.930 11.795 -29.701 1.00 92.75 215 ILE A N 1
ATOM 1662 C CA . ILE A 1 215 ? -2.893 11.336 -28.773 1.00 92.75 215 ILE A CA 1
ATOM 1663 C C . ILE A 1 215 ? -3.053 12.068 -27.443 1.00 92.75 215 ILE A C 1
ATOM 1665 O O . ILE A 1 215 ? -3.127 13.297 -27.412 1.00 92.75 215 ILE A O 1
ATOM 1669 N N . ILE A 1 216 ? -3.070 11.313 -26.349 1.00 94.44 216 ILE A N 1
ATOM 1670 C CA . ILE A 1 216 ? -2.981 11.818 -24.979 1.00 94.44 216 ILE A CA 1
ATOM 1671 C C . ILE A 1 216 ? -1.636 11.366 -24.411 1.00 94.44 216 ILE A C 1
ATOM 1673 O O . ILE A 1 216 ? -1.365 10.173 -24.342 1.00 94.44 216 ILE A O 1
ATOM 1677 N N . THR A 1 217 ? -0.779 12.304 -24.017 1.00 95.56 217 THR A N 1
ATOM 1678 C CA . THR A 1 217 ? 0.508 12.006 -23.364 1.00 95.56 217 THR A CA 1
ATOM 1679 C C . THR A 1 217 ? 0.402 12.254 -21.865 1.00 95.56 217 THR A C 1
ATOM 1681 O O . THR A 1 217 ? -0.082 13.316 -21.479 1.00 95.56 217 THR A O 1
ATOM 1684 N N . ARG A 1 218 ? 0.879 11.321 -21.030 1.00 96.56 218 ARG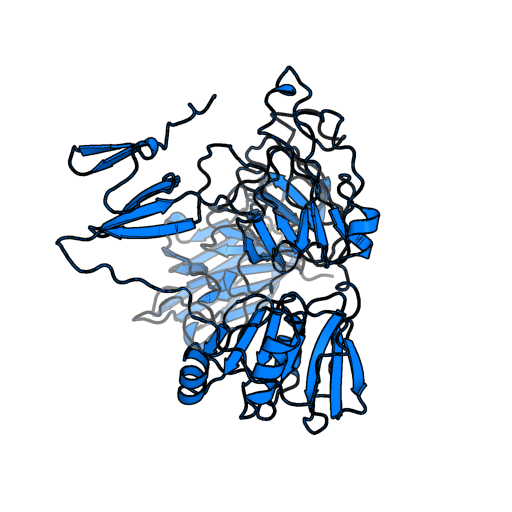 A N 1
ATOM 1685 C CA . ARG A 1 218 ? 1.057 11.526 -19.582 1.00 96.56 218 ARG A CA 1
ATOM 1686 C C . ARG A 1 218 ? 2.426 12.142 -19.329 1.00 96.56 218 ARG A C 1
ATOM 1688 O O . ARG A 1 218 ? 3.438 11.446 -19.242 1.00 96.56 218 ARG A O 1
ATOM 1695 N N . GLU A 1 219 ? 2.477 13.462 -19.275 1.00 95.19 219 GLU A N 1
ATOM 1696 C CA . GLU A 1 219 ? 3.721 14.201 -19.109 1.00 95.19 219 GLU A CA 1
ATOM 1697 C C . GLU A 1 219 ? 4.152 14.323 -17.648 1.00 95.19 219 GLU A C 1
ATOM 1699 O O . GLU A 1 219 ? 3.348 14.571 -16.751 1.00 95.19 219 GLU A O 1
ATOM 1704 N N . GLY A 1 220 ? 5.467 14.243 -17.440 1.00 95.44 220 GLY A N 1
ATOM 1705 C CA . GLY A 1 220 ? 6.092 14.521 -16.154 1.00 95.44 220 GLY A CA 1
ATOM 1706 C C . GLY A 1 220 ? 5.885 13.438 -15.096 1.00 95.44 220 GLY A C 1
ATOM 1707 O O . GLY A 1 220 ? 5.416 12.330 -15.365 1.00 95.44 220 GLY A O 1
ATOM 1708 N N . ALA A 1 221 ? 6.312 13.779 -13.883 1.00 96.31 221 ALA A N 1
ATOM 1709 C CA . ALA A 1 221 ? 6.193 12.926 -12.714 1.00 96.31 221 ALA A CA 1
ATOM 1710 C C . ALA A 1 221 ? 4.747 12.870 -12.208 1.00 96.31 221 ALA A C 1
ATOM 1712 O O . ALA A 1 221 ? 3.966 13.801 -12.403 1.00 96.31 221 ALA A O 1
ATOM 1713 N N . LEU A 1 222 ? 4.423 11.811 -11.468 1.00 96.50 222 LEU A N 1
ATOM 1714 C CA . LEU A 1 222 ? 3.186 11.752 -10.694 1.00 96.50 222 LEU A CA 1
ATOM 1715 C C . LEU A 1 222 ? 3.176 12.883 -9.650 1.00 96.50 222 LEU A C 1
ATOM 1717 O O . LEU A 1 222 ? 4.157 13.074 -8.925 1.00 96.50 222 LEU A O 1
ATOM 1721 N N . SER A 1 223 ? 2.074 13.614 -9.517 1.00 95.38 223 SER A N 1
ATOM 1722 C CA . SER A 1 223 ? 1.920 14.682 -8.525 1.00 95.38 223 SER A CA 1
ATOM 1723 C C . SER A 1 223 ? 2.112 14.117 -7.129 1.00 95.38 223 SER A C 1
ATOM 1725 O O . SER A 1 223 ? 1.539 13.088 -6.765 1.00 95.38 223 SER A O 1
ATOM 1727 N N . GLY A 1 224 ? 2.943 14.801 -6.348 1.00 95.94 224 GLY A N 1
ATOM 1728 C CA . GLY A 1 224 ? 3.323 14.368 -5.009 1.00 95.94 224 GLY A CA 1
ATOM 1729 C C . GLY A 1 224 ? 4.406 13.289 -4.967 1.00 95.94 224 GLY A C 1
ATOM 1730 O O . GLY A 1 224 ? 4.861 12.998 -3.867 1.00 95.94 224 GLY A O 1
ATOM 1731 N N . SER A 1 225 ? 4.844 12.729 -6.102 1.00 97.56 225 SER A N 1
ATOM 1732 C CA . SER A 1 225 ? 6.012 11.840 -6.123 1.00 97.56 225 SER A CA 1
ATOM 1733 C C . SER A 1 225 ? 7.328 12.610 -6.017 1.00 97.56 225 SER A C 1
ATOM 1735 O O . SER A 1 225 ? 7.388 13.799 -6.341 1.00 97.56 225 SER A O 1
ATOM 1737 N N . ALA A 1 226 ? 8.385 11.937 -5.562 1.00 97.75 226 ALA A N 1
ATOM 1738 C CA . ALA A 1 226 ? 9.711 12.525 -5.404 1.00 97.75 226 ALA A CA 1
ATOM 1739 C C . ALA A 1 226 ? 10.810 11.639 -6.006 1.00 97.75 226 ALA A C 1
ATOM 1741 O O . ALA A 1 226 ? 10.740 10.411 -5.957 1.00 97.75 226 ALA A O 1
ATOM 1742 N N . ASN A 1 227 ? 11.848 12.276 -6.552 1.00 97.75 227 ASN A N 1
ATOM 1743 C CA . ASN A 1 227 ? 13.105 11.607 -6.878 1.00 97.75 227 ASN A CA 1
ATOM 1744 C C . ASN A 1 227 ? 13.924 11.380 -5.596 1.00 97.75 227 ASN A C 1
ATOM 1746 O O . ASN A 1 227 ? 13.854 12.177 -4.659 1.00 97.75 227 ASN A O 1
ATOM 1750 N N . TYR A 1 228 ? 14.745 10.330 -5.579 1.00 97.75 228 TYR A N 1
ATOM 1751 C CA . TYR A 1 228 ? 15.672 10.035 -4.486 1.00 97.75 228 TYR A CA 1
ATOM 1752 C C . TYR A 1 228 ? 17.099 9.844 -5.003 1.00 97.75 228 TYR A C 1
ATOM 1754 O O . TYR A 1 228 ? 17.356 9.061 -5.915 1.00 97.75 228 TYR A O 1
ATOM 1762 N N . GLU A 1 229 ? 18.054 10.530 -4.378 1.00 95.81 229 GLU A N 1
ATOM 1763 C CA . GLU A 1 229 ? 19.439 10.627 -4.854 1.00 95.81 229 GLU A CA 1
ATOM 1764 C C . GLU A 1 229 ? 20.395 9.582 -4.256 1.00 95.81 229 GLU A C 1
ATOM 1766 O O . GLU A 1 229 ? 21.606 9.654 -4.487 1.00 95.81 229 GLU A O 1
ATOM 1771 N N . GLY A 1 230 ? 19.896 8.596 -3.504 1.00 92.88 230 GLY A N 1
ATOM 1772 C CA . GLY A 1 230 ? 20.737 7.529 -2.946 1.00 92.88 230 GLY A CA 1
ATOM 1773 C C . GLY A 1 230 ? 21.658 7.987 -1.807 1.00 92.88 230 GLY A C 1
ATOM 1774 O O . GLY A 1 230 ? 22.718 7.403 -1.588 1.00 92.88 230 GLY A O 1
ATOM 1775 N N . ASN A 1 231 ? 21.293 9.054 -1.095 1.00 92.50 231 ASN A N 1
ATOM 1776 C CA . ASN A 1 231 ? 22.151 9.749 -0.128 1.00 92.50 231 ASN A CA 1
ATOM 1777 C C . ASN A 1 231 ? 21.663 9.679 1.331 1.00 92.50 231 ASN A C 1
ATOM 1779 O O . ASN A 1 231 ? 22.273 10.315 2.186 1.00 92.50 231 ASN A O 1
ATOM 1783 N N . TRP A 1 232 ? 20.623 8.891 1.632 1.00 92.31 232 TRP A N 1
ATOM 1784 C CA . TRP A 1 232 ? 19.984 8.796 2.959 1.00 92.31 232 TRP A CA 1
ATOM 1785 C C . TRP A 1 232 ? 19.279 10.070 3.438 1.00 92.31 232 TRP A C 1
ATOM 1787 O O . TRP A 1 232 ? 18.966 10.181 4.628 1.00 92.31 232 TRP A O 1
ATOM 1797 N N . GLU A 1 233 ? 19.055 11.025 2.538 1.00 93.69 233 GLU A N 1
ATOM 1798 C CA . GLU A 1 233 ? 18.242 12.200 2.826 1.00 93.69 233 GLU A CA 1
ATOM 1799 C C . GLU A 1 233 ? 16.752 11.894 2.669 1.00 93.69 233 GLU A C 1
ATOM 1801 O O . GLU A 1 233 ? 16.348 10.830 2.188 1.00 93.69 233 GLU A O 1
ATOM 1806 N N . GLU A 1 234 ? 15.935 12.839 3.121 1.00 94.75 234 GLU A N 1
ATOM 1807 C CA . GLU A 1 234 ? 14.484 12.737 3.049 1.00 94.75 234 GLU A CA 1
ATOM 1808 C C . GLU A 1 234 ? 14.008 12.583 1.596 1.00 94.75 234 GLU A C 1
ATOM 1810 O O . GLU A 1 234 ? 14.511 13.233 0.679 1.00 94.75 234 GLU A O 1
ATOM 1815 N N . SER A 1 235 ? 13.000 11.734 1.402 1.00 95.06 235 SER A N 1
ATOM 1816 C CA . SER A 1 235 ? 12.289 11.556 0.140 1.00 95.06 235 SER A CA 1
ATOM 1817 C C . SER A 1 235 ? 10.818 11.851 0.406 1.00 95.06 235 SER A C 1
ATOM 1819 O O . SER A 1 235 ? 10.062 10.989 0.860 1.00 95.06 235 SER A O 1
ATOM 1821 N N . TRP A 1 236 ? 10.429 13.109 0.181 1.00 96.00 236 TRP A N 1
ATOM 1822 C CA . TRP A 1 236 ? 9.086 13.639 0.450 1.00 96.00 236 TRP A CA 1
ATOM 1823 C C . TRP A 1 236 ? 8.047 13.166 -0.579 1.00 96.00 236 TRP A C 1
ATOM 1825 O O . TRP A 1 236 ? 7.287 13.964 -1.131 1.00 96.00 236 TRP A O 1
ATOM 1835 N N . ASP A 1 237 ? 8.016 11.862 -0.844 1.00 97.94 237 ASP A N 1
ATOM 1836 C CA . ASP A 1 237 ? 7.055 11.228 -1.736 1.00 97.94 237 ASP A CA 1
ATOM 1837 C C . ASP A 1 237 ? 5.713 11.030 -1.014 1.00 97.94 237 ASP A C 1
ATOM 1839 O O . ASP A 1 237 ? 5.546 10.129 -0.193 1.00 97.94 237 ASP A O 1
ATOM 1843 N N . LYS A 1 238 ? 4.752 11.907 -1.305 1.00 96.88 238 LYS A N 1
ATOM 1844 C CA . LYS A 1 238 ? 3.410 11.935 -0.700 1.00 96.88 238 LYS A CA 1
ATOM 1845 C C . LYS A 1 238 ? 2.494 10.830 -1.218 1.00 96.88 238 LYS A C 1
ATOM 1847 O O . LYS A 1 238 ? 1.448 10.585 -0.622 1.00 96.88 238 LYS A O 1
ATOM 1852 N N . ARG A 1 239 ? 2.833 10.196 -2.347 1.00 95.38 239 ARG A N 1
ATOM 1853 C CA . ARG A 1 239 ? 2.006 9.120 -2.915 1.00 95.38 239 ARG A CA 1
ATOM 1854 C C . ARG A 1 239 ? 2.259 7.791 -2.228 1.00 95.38 239 ARG A C 1
ATOM 1856 O O . ARG A 1 239 ? 1.374 6.940 -2.227 1.00 95.38 239 ARG A O 1
ATOM 1863 N N . VAL A 1 240 ? 3.443 7.611 -1.647 1.00 96.88 240 VAL A N 1
ATOM 1864 C CA . VAL A 1 240 ? 3.764 6.401 -0.899 1.00 96.88 240 VAL A CA 1
ATOM 1865 C C . VAL A 1 240 ? 3.061 6.461 0.450 1.00 96.88 240 VAL A C 1
ATOM 1867 O O . VAL A 1 240 ? 3.475 7.193 1.342 1.00 96.88 240 VAL A O 1
ATOM 1870 N N . ARG A 1 241 ? 1.975 5.703 0.580 1.00 94.12 241 ARG A N 1
ATOM 1871 C CA . ARG A 1 241 ? 1.189 5.574 1.810 1.00 94.12 241 ARG A CA 1
ATOM 1872 C C . ARG A 1 241 ? 0.415 4.265 1.825 1.00 94.12 241 ARG A C 1
ATOM 1874 O O . ARG A 1 241 ? 0.177 3.680 0.770 1.00 94.12 241 ARG A O 1
ATOM 1881 N N . GLY A 1 242 ? 0.059 3.806 3.019 1.00 90.69 242 GLY A N 1
ATOM 1882 C CA . GLY A 1 242 ? -0.776 2.619 3.201 1.00 90.69 242 GLY A CA 1
ATOM 1883 C C . GLY A 1 242 ? -2.245 2.850 2.800 1.00 90.69 242 GLY A C 1
ATOM 1884 O O . GLY A 1 242 ? -2.709 3.989 2.886 1.00 90.69 242 GLY A O 1
ATOM 1885 N N . PRO A 1 243 ? -3.002 1.799 2.422 1.00 94.25 243 PRO A N 1
ATOM 1886 C CA . PRO A 1 243 ? -2.548 0.430 2.181 1.00 94.25 243 PRO A CA 1
ATOM 1887 C C . PRO A 1 243 ? -1.678 0.319 0.923 1.00 94.25 243 PRO A C 1
ATOM 1889 O O . PRO A 1 243 ? -1.841 1.071 -0.026 1.00 94.25 243 PRO A O 1
ATOM 1892 N N . LEU A 1 244 ? -0.733 -0.623 0.920 1.00 94.44 244 LEU A N 1
ATOM 1893 C CA . LEU A 1 244 ? 0.192 -0.847 -0.194 1.00 94.44 244 LEU A CA 1
ATOM 1894 C C . LEU A 1 244 ? -0.065 -2.213 -0.835 1.00 94.44 244 LEU A C 1
ATOM 1896 O O . LEU A 1 244 ? -0.170 -3.215 -0.129 1.00 94.44 244 LEU A O 1
ATOM 1900 N N . GLY A 1 245 ? -0.119 -2.250 -2.163 1.00 93.25 245 GLY A N 1
ATOM 1901 C CA . GLY A 1 245 ? -0.277 -3.454 -2.978 1.00 93.25 245 GLY A CA 1
ATOM 1902 C C . GLY A 1 245 ? 0.944 -3.692 -3.857 1.00 93.25 245 GLY A C 1
ATOM 1903 O O . GLY A 1 245 ? 1.691 -2.764 -4.160 1.00 93.25 245 GLY A O 1
ATOM 1904 N N . VAL A 1 246 ? 1.170 -4.940 -4.262 1.00 93.19 246 VAL A N 1
ATOM 1905 C CA . VAL A 1 246 ? 2.289 -5.288 -5.148 1.00 93.19 246 VAL A CA 1
ATOM 1906 C C . VAL A 1 246 ? 2.037 -4.728 -6.545 1.00 93.19 246 VAL A C 1
ATOM 1908 O O . VAL A 1 246 ? 1.039 -5.079 -7.167 1.00 93.19 246 VAL A O 1
ATOM 1911 N N . LEU A 1 247 ? 2.951 -3.884 -7.037 1.00 94.31 247 LEU A N 1
ATOM 1912 C CA . LEU A 1 247 ? 2.948 -3.427 -8.428 1.00 94.31 247 LEU A CA 1
ATOM 1913 C C . LEU A 1 247 ? 3.666 -4.437 -9.325 1.00 94.31 247 LEU A C 1
ATOM 1915 O O . LEU A 1 247 ? 3.111 -4.914 -10.309 1.00 94.31 247 LEU A O 1
ATOM 1919 N N . TRP A 1 248 ? 4.900 -4.781 -8.960 1.00 91.69 248 TRP A N 1
ATOM 1920 C CA . TRP A 1 248 ? 5.690 -5.810 -9.625 1.00 91.69 248 TRP A CA 1
ATOM 1921 C C . TRP A 1 248 ? 6.655 -6.461 -8.637 1.00 91.69 248 TRP A C 1
ATOM 1923 O O . TRP A 1 248 ? 7.035 -5.872 -7.621 1.00 91.69 248 TRP A O 1
ATOM 1933 N N . PHE A 1 249 ? 7.064 -7.682 -8.966 1.00 86.38 249 PHE A N 1
ATOM 1934 C CA . PHE A 1 249 ? 8.177 -8.390 -8.347 1.00 86.38 249 PHE A CA 1
ATOM 1935 C C . PHE A 1 249 ? 9.063 -8.946 -9.466 1.00 86.38 249 PHE A C 1
ATOM 1937 O O . PHE A 1 249 ? 8.550 -9.463 -10.456 1.00 86.38 249 PHE A O 1
ATOM 1944 N N . ASP A 1 250 ? 10.379 -8.809 -9.329 1.00 77.12 250 ASP A N 1
ATOM 1945 C CA . ASP A 1 250 ? 11.343 -9.291 -10.323 1.00 77.12 250 ASP A CA 1
ATOM 1946 C C . ASP A 1 250 ? 12.597 -9.815 -9.611 1.00 77.12 250 ASP A C 1
ATOM 1948 O O . ASP A 1 250 ? 13.126 -9.180 -8.689 1.00 77.12 250 ASP A O 1
ATOM 1952 N N . ASP A 1 251 ? 13.052 -10.997 -10.009 1.00 70.25 251 ASP A N 1
ATOM 1953 C CA . ASP A 1 251 ? 14.284 -11.615 -9.529 1.00 70.25 251 ASP A CA 1
ATOM 1954 C C . ASP A 1 251 ? 15.491 -11.283 -10.419 1.00 70.25 251 ASP A C 1
ATOM 1956 O O . ASP A 1 251 ? 16.623 -11.507 -10.002 1.00 70.25 251 ASP A O 1
ATOM 1960 N N . SER A 1 252 ? 15.292 -10.666 -11.588 1.00 72.38 252 SER A N 1
ATOM 1961 C CA . SER A 1 252 ? 16.376 -10.160 -12.438 1.00 72.38 252 SER A CA 1
ATOM 1962 C C . SER A 1 252 ? 17.134 -8.994 -11.788 1.00 72.38 252 SER A C 1
ATOM 1964 O O . SER A 1 252 ? 18.329 -8.801 -12.010 1.00 72.38 252 SER A O 1
ATOM 1966 N N . LEU A 1 253 ? 16.472 -8.263 -10.888 1.00 71.06 253 LEU A N 1
ATOM 1967 C CA . LEU A 1 253 ? 17.027 -7.151 -10.115 1.00 71.06 253 LEU A CA 1
ATOM 1968 C C . LEU A 1 253 ? 17.867 -7.612 -8.905 1.00 71.06 253 LEU A C 1
ATOM 1970 O O . LEU A 1 253 ? 17.901 -6.943 -7.870 1.00 71.06 253 LEU A O 1
ATOM 1974 N N . SER A 1 254 ? 18.546 -8.761 -8.983 1.00 63.53 254 SER A N 1
ATOM 1975 C CA . SER A 1 254 ? 19.104 -9.447 -7.810 1.00 63.53 254 SER A CA 1
ATOM 1976 C C . SER A 1 254 ? 20.530 -9.069 -7.392 1.00 63.53 254 SER A C 1
ATOM 1978 O O . SER A 1 254 ? 21.173 -9.883 -6.743 1.00 63.53 254 SER A O 1
ATOM 1980 N N . HIS A 1 255 ? 21.053 -7.873 -7.674 1.00 67.06 255 HIS A N 1
ATOM 1981 C CA . HIS A 1 255 ? 22.510 -7.629 -7.589 1.00 67.06 255 HIS A CA 1
ATOM 1982 C C . HIS A 1 255 ? 22.999 -6.714 -6.447 1.00 67.06 255 HIS A C 1
ATOM 1984 O O . HIS A 1 255 ? 24.104 -6.170 -6.507 1.00 67.06 255 HIS A O 1
ATOM 1990 N N . PHE A 1 256 ? 22.217 -6.511 -5.379 1.00 73.44 256 PHE A N 1
ATOM 1991 C CA . PHE A 1 256 ? 22.442 -5.376 -4.463 1.00 73.44 256 PHE A CA 1
ATOM 1992 C C . PHE A 1 256 ? 22.998 -5.704 -3.077 1.00 73.44 256 PHE A C 1
ATOM 1994 O O . PHE A 1 256 ? 22.861 -4.909 -2.141 1.00 73.44 256 PHE A O 1
ATOM 2001 N N . LYS A 1 257 ? 23.679 -6.840 -2.887 1.00 77.62 257 LYS A N 1
ATOM 2002 C CA . LYS A 1 257 ? 24.246 -7.165 -1.566 1.00 77.62 257 LYS A CA 1
ATOM 2003 C C . LYS A 1 257 ? 25.223 -6.084 -1.096 1.00 77.62 257 LYS A C 1
ATOM 2005 O O . LYS A 1 257 ? 26.332 -5.963 -1.609 1.00 77.62 257 LYS A O 1
ATOM 2010 N N . ARG A 1 258 ? 24.835 -5.350 -0.044 1.00 78.19 258 ARG A N 1
ATOM 2011 C CA . ARG A 1 258 ? 25.649 -4.296 0.599 1.00 78.19 258 ARG A CA 1
ATOM 2012 C C . ARG A 1 258 ? 26.120 -3.206 -0.377 1.00 78.19 258 ARG A C 1
ATOM 2014 O O . ARG A 1 258 ? 27.153 -2.587 -0.128 1.00 78.19 258 ARG A O 1
ATOM 2021 N N . SER A 1 259 ? 25.407 -3.004 -1.478 1.00 85.50 259 SER A N 1
ATOM 2022 C CA . SER A 1 259 ? 25.713 -1.971 -2.471 1.00 85.50 259 SER A CA 1
ATOM 2023 C C . SER A 1 259 ? 25.377 -0.569 -1.931 1.00 85.50 259 SER A C 1
ATOM 2025 O O . SER A 1 259 ? 24.697 -0.471 -0.900 1.00 85.50 259 SER A O 1
ATOM 2027 N N . PRO A 1 260 ? 25.863 0.516 -2.565 1.00 89.19 260 PRO A N 1
ATOM 2028 C CA . PRO A 1 260 ? 25.340 1.857 -2.318 1.00 89.19 260 PRO A CA 1
ATOM 2029 C C . PRO A 1 260 ? 23.810 1.889 -2.445 1.00 89.19 260 PRO A C 1
ATOM 2031 O O . PRO A 1 260 ? 23.216 1.028 -3.100 1.00 89.19 260 PRO A O 1
ATOM 2034 N N . GLN A 1 261 ? 23.162 2.883 -1.834 1.00 90.12 261 GLN A N 1
ATOM 2035 C CA . GLN A 1 261 ? 21.739 3.105 -2.089 1.00 90.12 261 GLN A CA 1
ATOM 2036 C C . GLN A 1 261 ? 21.517 3.379 -3.580 1.00 90.12 261 GLN A C 1
ATOM 2038 O O . GLN A 1 261 ? 22.298 4.132 -4.168 1.00 90.12 261 GLN A O 1
ATOM 2043 N N . PRO A 1 262 ? 20.467 2.807 -4.190 1.00 93.00 262 PRO A N 1
ATOM 2044 C CA . PRO A 1 262 ? 20.114 3.162 -5.548 1.00 93.00 262 PRO A CA 1
ATOM 2045 C C . PRO A 1 262 ? 19.569 4.591 -5.587 1.00 93.00 262 PRO A C 1
ATOM 2047 O O . PRO A 1 262 ? 19.034 5.105 -4.599 1.00 93.00 262 PRO A O 1
ATOM 2050 N N . LYS A 1 263 ? 19.685 5.211 -6.756 1.00 95.94 263 LYS A N 1
ATOM 2051 C CA . LYS A 1 263 ? 18.981 6.445 -7.102 1.00 95.94 263 LYS A CA 1
ATOM 2052 C C . LYS A 1 263 ? 17.668 6.092 -7.794 1.00 95.94 263 LYS A C 1
ATOM 2054 O O . LYS A 1 263 ? 17.611 5.094 -8.505 1.00 95.94 263 LYS A O 1
ATOM 2059 N N . PHE A 1 264 ? 16.650 6.920 -7.617 1.00 97.50 264 PHE A N 1
ATOM 2060 C CA . PHE A 1 264 ? 15.346 6.813 -8.272 1.00 97.50 264 PHE A CA 1
ATOM 2061 C C . PHE A 1 264 ? 15.041 8.167 -8.897 1.00 97.50 264 PHE A C 1
ATOM 2063 O O . PHE A 1 264 ? 14.661 9.100 -8.188 1.00 97.50 264 PHE A O 1
ATOM 2070 N N . ILE A 1 265 ? 15.317 8.293 -10.194 1.00 98.00 265 ILE A N 1
ATOM 2071 C CA . ILE A 1 265 ? 15.276 9.559 -10.927 1.00 98.00 265 ILE A CA 1
ATOM 2072 C C . ILE A 1 265 ? 14.379 9.378 -12.143 1.00 98.00 265 ILE A C 1
ATOM 2074 O O . ILE A 1 265 ? 14.664 8.547 -13.004 1.00 98.00 265 ILE A O 1
ATOM 2078 N N . ASP A 1 266 ? 13.304 10.157 -12.207 1.00 96.69 266 ASP A N 1
ATOM 2079 C CA . ASP A 1 266 ? 12.400 10.253 -13.355 1.00 96.69 266 ASP A CA 1
ATOM 2080 C C . ASP A 1 266 ? 11.870 8.887 -13.842 1.00 96.69 266 ASP A C 1
ATOM 2082 O O . ASP A 1 266 ? 11.827 8.582 -15.036 1.00 96.69 266 ASP A O 1
ATOM 2086 N N . GLY A 1 267 ? 11.493 8.026 -12.888 1.00 96.25 267 GLY A N 1
ATOM 2087 C CA . GLY A 1 267 ? 10.963 6.688 -13.162 1.00 96.25 267 GLY A CA 1
ATOM 2088 C C . GLY A 1 267 ? 12.028 5.633 -13.474 1.00 96.25 267 GLY A C 1
ATOM 2089 O O . GLY A 1 267 ? 11.682 4.535 -13.911 1.00 96.25 267 GLY A O 1
ATOM 2090 N N . VAL A 1 268 ? 13.312 5.931 -13.249 1.00 96.88 268 VAL A N 1
ATOM 2091 C CA . VAL A 1 268 ? 14.427 4.993 -13.446 1.00 96.88 268 VAL A CA 1
ATOM 2092 C C . VAL A 1 268 ? 15.184 4.765 -12.140 1.00 96.88 268 VAL A C 1
ATOM 2094 O O . VAL A 1 268 ? 15.682 5.699 -11.509 1.00 96.88 268 VAL A O 1
ATOM 2097 N N . MET A 1 269 ? 15.319 3.496 -11.760 1.00 95.81 269 MET A N 1
ATOM 2098 C CA . MET A 1 269 ? 16.189 3.049 -10.684 1.00 95.81 269 MET A CA 1
ATOM 2099 C C . MET A 1 269 ? 17.599 2.863 -11.243 1.00 95.81 269 MET A C 1
ATOM 2101 O O . MET A 1 269 ? 17.821 2.060 -12.150 1.00 95.81 269 MET A O 1
ATOM 2105 N N . ILE A 1 270 ? 18.561 3.588 -10.682 1.00 95.06 270 ILE A N 1
ATOM 2106 C CA . ILE A 1 270 ? 19.973 3.527 -11.055 1.00 95.06 270 ILE A CA 1
ATOM 2107 C C . ILE A 1 270 ? 20.729 2.949 -9.880 1.00 95.06 270 ILE A C 1
ATOM 2109 O O . ILE A 1 270 ? 20.716 3.487 -8.771 1.00 95.06 270 ILE A O 1
ATOM 2113 N N . SER A 1 271 ? 21.380 1.830 -10.119 1.00 91.56 271 SER A N 1
ATOM 2114 C CA . SER A 1 271 ? 21.884 0.992 -9.050 1.00 91.56 271 SER A CA 1
ATOM 2115 C C . SER A 1 271 ? 23.271 0.481 -9.392 1.00 91.56 271 SER A C 1
ATOM 2117 O O . SER A 1 271 ? 23.583 0.260 -10.556 1.00 91.56 271 SER A O 1
ATOM 2119 N N . THR A 1 272 ? 24.129 0.320 -8.389 1.00 90.12 272 THR A N 1
ATOM 2120 C CA . THR A 1 272 ? 25.534 -0.029 -8.619 1.00 90.12 272 THR A CA 1
ATOM 2121 C C . THR A 1 272 ? 25.905 -1.261 -7.806 1.00 90.12 272 THR A C 1
ATOM 2123 O O . THR A 1 272 ? 26.193 -1.135 -6.613 1.00 90.12 272 THR A O 1
ATOM 2126 N N . PRO A 1 273 ? 25.887 -2.454 -8.421 1.00 88.31 273 PRO A N 1
ATOM 2127 C CA . PRO A 1 273 ? 26.286 -3.683 -7.756 1.00 88.31 273 PRO A CA 1
ATOM 2128 C C . PRO A 1 273 ? 27.738 -3.636 -7.286 1.00 88.31 273 PRO A C 1
ATOM 2130 O O . PRO A 1 273 ? 28.578 -2.922 -7.832 1.00 88.31 273 PRO A O 1
ATOM 2133 N N . LYS A 1 274 ? 28.055 -4.468 -6.300 1.00 86.50 274 LYS A N 1
ATOM 2134 C CA . LYS A 1 274 ? 29.443 -4.802 -5.965 1.00 86.50 274 LYS A CA 1
ATOM 2135 C C . LYS A 1 274 ? 29.918 -5.976 -6.808 1.00 86.50 274 LYS A C 1
ATOM 2137 O O . LYS A 1 274 ? 29.103 -6.810 -7.178 1.00 86.50 274 LYS A O 1
ATOM 2142 N N . ASP A 1 275 ? 31.220 -6.090 -7.047 1.00 85.25 275 ASP A N 1
ATOM 2143 C CA . ASP A 1 275 ? 31.825 -7.315 -7.570 1.00 85.25 275 ASP A CA 1
ATOM 2144 C C . ASP A 1 275 ? 32.204 -8.233 -6.406 1.00 85.25 275 ASP A C 1
ATOM 2146 O O . ASP A 1 275 ? 33.279 -8.158 -5.816 1.00 85.25 275 ASP A O 1
ATOM 2150 N N . TRP A 1 276 ? 31.280 -9.116 -6.052 1.00 78.00 276 TRP A N 1
ATOM 2151 C CA . TRP A 1 276 ? 31.449 -10.116 -5.003 1.00 78.00 276 TRP A CA 1
ATOM 2152 C C . TRP A 1 276 ? 32.261 -11.312 -5.493 1.00 78.00 276 TRP A C 1
ATOM 2154 O O . TRP A 1 276 ? 32.614 -12.156 -4.669 1.00 78.00 276 TRP A O 1
ATOM 2164 N N . THR A 1 277 ? 32.577 -11.399 -6.786 1.00 75.94 277 THR A N 1
ATOM 2165 C CA . THR A 1 277 ? 33.385 -12.470 -7.381 1.00 75.94 277 THR A CA 1
ATOM 2166 C C . THR A 1 277 ? 34.873 -12.139 -7.420 1.00 75.94 277 THR A C 1
ATOM 2168 O O . THR A 1 277 ? 35.682 -13.067 -7.428 1.00 75.94 277 THR A O 1
ATOM 2171 N N . ASP A 1 278 ? 35.239 -10.860 -7.336 1.00 78.88 278 ASP A N 1
ATOM 2172 C CA . ASP A 1 278 ? 36.628 -10.413 -7.267 1.00 78.88 278 ASP A CA 1
ATOM 2173 C C . ASP A 1 278 ? 37.302 -10.838 -5.951 1.00 78.88 278 ASP A C 1
ATOM 2175 O O . ASP A 1 278 ? 37.125 -10.247 -4.883 1.00 78.88 278 ASP A O 1
ATOM 2179 N N . GLU A 1 279 ? 38.104 -11.899 -6.024 1.00 74.00 279 GLU A N 1
ATOM 2180 C CA . GLU A 1 279 ? 38.828 -12.440 -4.875 1.00 74.00 279 GLU A CA 1
ATOM 2181 C C . GLU A 1 279 ? 39.981 -11.538 -4.415 1.00 74.00 279 GLU A C 1
ATOM 2183 O O . GLU A 1 279 ? 40.397 -11.640 -3.259 1.00 74.00 279 GLU A O 1
ATOM 2188 N N . THR A 1 280 ? 40.474 -10.638 -5.276 1.00 78.31 280 THR A N 1
ATOM 2189 C CA . THR A 1 280 ? 41.650 -9.798 -4.989 1.00 78.31 280 THR A CA 1
ATOM 2190 C C . THR A 1 280 ? 41.379 -8.730 -3.935 1.00 78.31 280 THR A C 1
ATOM 2192 O O . THR A 1 280 ? 42.309 -8.249 -3.294 1.00 78.31 280 THR A O 1
ATOM 2195 N N . THR A 1 281 ? 40.108 -8.393 -3.711 1.00 74.56 281 THR A N 1
ATOM 2196 C CA . THR A 1 281 ? 39.685 -7.324 -2.795 1.00 74.56 281 THR A CA 1
ATOM 2197 C C . THR A 1 281 ? 39.197 -7.834 -1.439 1.00 74.56 281 THR A C 1
ATOM 2199 O O . THR A 1 281 ? 38.838 -7.036 -0.579 1.00 74.56 281 THR A O 1
ATOM 2202 N N . ARG A 1 282 ? 39.183 -9.155 -1.210 1.00 67.81 282 ARG A N 1
ATOM 2203 C CA . ARG A 1 282 ? 38.607 -9.787 -0.006 1.00 67.81 282 ARG A CA 1
ATOM 2204 C C . ARG A 1 282 ? 39.567 -9.800 1.193 1.00 67.81 282 ARG A C 1
ATOM 2206 O O . ARG A 1 282 ? 39.777 -10.847 1.813 1.00 67.81 282 ARG A O 1
ATOM 2213 N N . THR A 1 283 ? 40.169 -8.662 1.527 1.00 57.38 283 THR A N 1
ATOM 2214 C CA . THR A 1 283 ? 41.119 -8.542 2.645 1.00 57.38 283 THR A CA 1
ATOM 2215 C C . THR A 1 283 ? 40.729 -7.408 3.599 1.00 57.38 283 THR A C 1
ATOM 2217 O O . THR A 1 283 ? 41.135 -6.265 3.411 1.00 57.38 283 THR A O 1
ATOM 2220 N N . GLY A 1 284 ? 40.010 -7.717 4.685 1.00 58.84 284 GLY A N 1
ATOM 2221 C CA . GLY A 1 284 ? 39.819 -6.792 5.813 1.00 58.84 284 GLY A CA 1
ATOM 2222 C C . GLY A 1 284 ? 38.398 -6.237 5.984 1.00 58.84 284 GLY A C 1
ATOM 2223 O O . GLY A 1 284 ? 37.450 -7.006 6.093 1.00 58.84 284 GLY A O 1
ATOM 2224 N N . LYS A 1 285 ? 38.273 -4.909 6.176 1.00 59.22 285 LYS A N 1
ATOM 2225 C CA . LYS A 1 285 ? 37.003 -4.190 6.465 1.00 59.22 285 LYS A CA 1
ATOM 2226 C C . LYS A 1 285 ? 36.419 -3.436 5.253 1.00 59.22 285 LYS A C 1
ATOM 2228 O O . LYS A 1 285 ? 35.238 -3.068 5.277 1.00 59.22 285 LYS A O 1
ATOM 2233 N N . VAL A 1 286 ? 37.246 -3.173 4.241 1.00 63.56 286 VAL A N 1
ATOM 2234 C CA . VAL A 1 286 ? 36.905 -2.512 2.973 1.00 63.56 286 VAL A CA 1
ATOM 2235 C C . VAL A 1 286 ? 36.963 -3.615 1.929 1.00 63.56 286 VAL A C 1
ATOM 2237 O O . VAL A 1 286 ? 38.027 -4.187 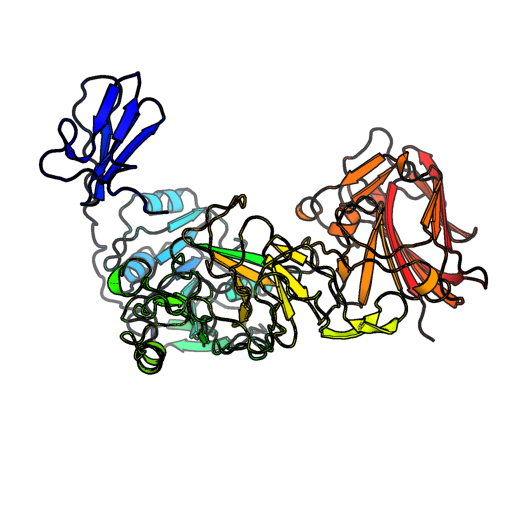1.724 1.00 63.56 286 VAL A O 1
ATOM 2240 N N . ASP A 1 287 ? 35.814 -3.958 1.359 1.00 74.19 287 ASP A N 1
ATOM 2241 C CA . ASP A 1 287 ? 35.667 -5.133 0.509 1.00 74.19 287 ASP A CA 1
ATOM 2242 C C . ASP A 1 287 ? 34.857 -4.747 -0.736 1.00 74.19 287 ASP A C 1
ATOM 2244 O O . ASP A 1 287 ? 33.830 -4.066 -0.624 1.00 74.19 287 ASP A O 1
ATOM 2248 N N . TYR A 1 288 ? 35.266 -5.300 -1.881 1.00 84.00 288 TYR A N 1
ATOM 2249 C CA . TYR A 1 288 ? 34.616 -5.244 -3.197 1.00 84.00 288 TYR A CA 1
ATOM 2250 C C . TYR A 1 288 ? 34.768 -3.920 -3.962 1.00 84.00 288 TYR A C 1
ATOM 2252 O O . TYR A 1 288 ? 34.526 -2.829 -3.442 1.00 84.00 288 TYR A O 1
ATOM 2260 N N . ARG A 1 289 ? 35.121 -4.036 -5.244 1.00 89.62 289 ARG A N 1
ATOM 2261 C CA . ARG A 1 289 ? 34.934 -2.978 -6.246 1.00 89.62 289 ARG A CA 1
ATOM 2262 C C . ARG A 1 289 ? 33.464 -2.880 -6.645 1.00 89.62 289 ARG A C 1
ATOM 2264 O O . ARG A 1 289 ? 32.665 -3.769 -6.335 1.00 89.62 289 ARG A O 1
ATOM 2271 N N . LEU A 1 290 ? 33.106 -1.792 -7.314 1.00 90.38 290 LEU A N 1
ATOM 2272 C CA . LEU A 1 290 ? 31.792 -1.638 -7.932 1.00 90.38 290 LEU A CA 1
ATOM 2273 C C . LEU A 1 290 ? 31.795 -2.247 -9.337 1.00 90.38 290 LEU A C 1
ATOM 2275 O O . LEU A 1 290 ? 32.824 -2.280 -10.006 1.00 90.38 290 LEU A O 1
ATOM 2279 N N . LEU A 1 291 ? 30.634 -2.725 -9.771 1.00 90.44 291 LEU A N 1
ATOM 2280 C CA . LEU A 1 291 ? 30.351 -3.049 -11.166 1.00 90.44 291 LEU A CA 1
ATOM 2281 C C . LEU A 1 291 ? 29.675 -1.854 -11.842 1.00 90.44 291 LEU A C 1
ATOM 2283 O O . LEU A 1 291 ? 29.211 -0.930 -11.173 1.00 90.44 291 LEU A O 1
ATOM 2287 N N . ALA A 1 292 ? 29.605 -1.885 -13.173 1.00 91.56 292 ALA A N 1
ATOM 2288 C CA . ALA A 1 292 ? 28.909 -0.860 -13.939 1.00 91.56 292 ALA A CA 1
ATOM 2289 C C . ALA A 1 292 ? 27.453 -0.679 -13.451 1.00 91.56 292 ALA A C 1
ATOM 2291 O O . ALA A 1 292 ? 26.811 -1.665 -13.067 1.00 91.56 292 ALA A O 1
ATOM 2292 N N . PRO A 1 293 ? 26.913 0.555 -13.463 1.00 92.75 293 PRO A N 1
ATOM 2293 C CA . PRO A 1 293 ? 25.548 0.793 -13.023 1.00 92.75 293 PRO A CA 1
ATOM 2294 C C . PRO A 1 293 ? 24.517 0.058 -13.883 1.00 92.75 293 PRO A C 1
ATOM 2296 O O . PRO A 1 293 ? 24.612 0.027 -15.110 1.00 92.75 293 PRO A O 1
ATOM 2299 N N . VAL A 1 294 ? 23.490 -0.471 -13.226 1.00 92.31 294 VAL A N 1
ATOM 2300 C CA . VAL A 1 294 ? 22.309 -1.074 -13.840 1.00 92.31 294 VAL A CA 1
ATOM 2301 C C . VAL A 1 294 ? 21.162 -0.073 -13.760 1.00 92.31 294 VAL A C 1
ATOM 2303 O O . VAL A 1 294 ? 20.843 0.440 -12.681 1.00 92.31 294 VAL A O 1
ATOM 2306 N N . PHE A 1 295 ? 20.544 0.187 -14.909 1.00 94.88 295 PHE A N 1
ATOM 2307 C CA . PHE A 1 295 ? 19.384 1.059 -15.065 1.00 94.88 295 PHE A CA 1
ATOM 2308 C C . PHE A 1 295 ? 18.146 0.185 -15.218 1.00 94.88 295 PHE A C 1
ATOM 2310 O O . PHE A 1 295 ? 18.133 -0.714 -16.055 1.00 94.88 295 PHE A O 1
ATOM 2317 N N . SER A 1 296 ? 17.125 0.426 -14.406 1.00 94.44 296 SER A N 1
ATOM 2318 C CA . SER A 1 296 ? 15.885 -0.356 -14.415 1.00 94.44 296 SER A CA 1
ATOM 2319 C C . SER A 1 296 ? 14.681 0.568 -14.365 1.00 94.44 296 SER A C 1
ATOM 2321 O O . SER A 1 296 ? 14.725 1.606 -13.709 1.00 94.44 296 SER A O 1
ATOM 2323 N N . ASP A 1 297 ? 13.607 0.203 -15.046 1.00 94.94 297 ASP A N 1
ATOM 2324 C CA . ASP A 1 297 ? 12.352 0.937 -14.975 1.00 94.94 297 ASP A CA 1
ATOM 2325 C C . ASP A 1 297 ? 11.665 0.709 -13.621 1.00 94.94 297 ASP A C 1
ATOM 2327 O O . ASP A 1 297 ? 11.455 -0.430 -13.200 1.00 94.94 297 ASP A O 1
ATOM 2331 N N . VAL A 1 298 ? 11.304 1.795 -12.936 1.00 95.44 298 VAL A N 1
ATOM 2332 C CA . VAL A 1 298 ? 10.722 1.744 -11.583 1.00 95.44 298 VAL A CA 1
ATOM 2333 C C . VAL A 1 298 ? 9.313 1.156 -11.582 1.00 95.44 298 VAL A C 1
ATOM 2335 O O . VAL A 1 298 ? 8.900 0.589 -10.576 1.00 95.44 298 VAL A O 1
ATOM 2338 N N . TYR A 1 299 ? 8.573 1.253 -12.686 1.00 95.56 299 TYR A N 1
ATOM 2339 C CA . TYR A 1 299 ? 7.164 0.853 -12.756 1.00 95.56 299 TYR A CA 1
ATOM 2340 C C . TYR A 1 299 ? 6.953 -0.579 -13.246 1.00 95.56 299 TYR A C 1
ATOM 2342 O O . TYR A 1 299 ? 5.883 -1.142 -13.036 1.00 95.56 299 TYR A O 1
ATOM 2350 N N . THR A 1 300 ? 7.964 -1.180 -13.869 1.00 93.31 300 THR A N 1
ATOM 2351 C CA . THR A 1 300 ? 7.883 -2.534 -14.437 1.00 93.31 300 THR A CA 1
ATOM 2352 C C . THR A 1 300 ? 8.972 -3.478 -13.943 1.00 93.31 300 THR A C 1
ATOM 2354 O O . THR A 1 300 ? 8.903 -4.672 -14.221 1.00 93.31 300 THR A O 1
ATOM 2357 N N . GLY A 1 301 ? 10.003 -2.963 -13.268 1.00 91.56 301 GLY A N 1
ATOM 2358 C CA . GLY A 1 301 ? 11.175 -3.729 -12.838 1.00 91.56 301 GLY A CA 1
ATOM 2359 C C . GLY A 1 301 ? 12.140 -4.091 -13.973 1.00 91.56 301 GLY A C 1
ATOM 2360 O O . GLY A 1 301 ? 13.233 -4.588 -13.718 1.00 91.56 301 GLY A O 1
ATOM 2361 N N . ARG A 1 302 ? 11.792 -3.803 -15.234 1.00 91.38 302 ARG A N 1
ATOM 2362 C CA . ARG A 1 302 ? 12.588 -4.198 -16.399 1.00 91.38 302 ARG A CA 1
ATOM 2363 C C . ARG A 1 302 ? 13.952 -3.509 -16.408 1.00 91.38 302 ARG A C 1
ATOM 2365 O O . ARG A 1 302 ? 14.035 -2.281 -16.371 1.00 91.38 302 ARG A O 1
ATOM 2372 N N . ILE A 1 303 ? 15.013 -4.292 -16.586 1.00 91.50 303 ILE A N 1
ATOM 2373 C CA . ILE A 1 303 ? 16.353 -3.768 -16.872 1.00 91.50 303 ILE A CA 1
ATOM 2374 C C . ILE A 1 303 ? 16.352 -3.089 -18.248 1.00 91.50 303 ILE A C 1
ATOM 2376 O O . ILE A 1 303 ? 15.951 -3.672 -19.259 1.00 91.50 303 ILE A O 1
ATOM 2380 N N . LEU A 1 304 ? 16.798 -1.838 -18.278 1.00 92.88 304 LEU A N 1
ATOM 2381 C CA . LEU A 1 304 ? 16.851 -1.015 -19.478 1.00 92.88 304 LEU A CA 1
ATOM 2382 C C . LEU A 1 304 ? 18.049 -1.401 -20.350 1.00 92.88 304 LEU A C 1
ATOM 2384 O O . LEU A 1 304 ? 19.163 -1.592 -19.854 1.00 92.88 304 LEU A O 1
ATOM 2388 N N . SER A 1 305 ? 17.840 -1.444 -21.664 1.00 90.12 305 SER A N 1
ATOM 2389 C CA . SER A 1 305 ? 18.913 -1.621 -22.648 1.00 90.12 305 SER A CA 1
ATOM 2390 C C . SER A 1 305 ? 19.794 -0.370 -22.761 1.00 90.12 305 SER A C 1
ATOM 2392 O O . SER A 1 305 ? 19.426 0.712 -22.294 1.00 90.12 305 SER A O 1
ATOM 2394 N N . ASP A 1 306 ? 20.964 -0.490 -23.392 1.00 88.56 306 ASP A N 1
ATOM 2395 C CA . ASP A 1 306 ? 21.949 0.601 -23.496 1.00 88.56 306 ASP A CA 1
ATOM 2396 C C . ASP A 1 306 ? 21.452 1.837 -24.261 1.00 88.56 306 ASP A C 1
ATOM 2398 O O . ASP A 1 306 ? 21.969 2.936 -24.064 1.00 88.56 306 ASP A O 1
ATOM 2402 N N . ASN A 1 307 ? 20.420 1.670 -25.091 1.00 88.75 307 ASN A N 1
ATOM 2403 C CA . ASN A 1 307 ? 19.815 2.753 -25.866 1.00 88.75 307 ASN A CA 1
ATOM 2404 C C . ASN A 1 307 ? 18.720 3.508 -25.095 1.00 88.75 307 ASN A C 1
ATOM 2406 O O . ASN A 1 307 ? 18.250 4.550 -25.549 1.00 88.75 307 ASN A O 1
ATOM 2410 N N . GLU A 1 308 ? 18.303 2.998 -23.939 1.00 93.38 308 GLU A N 1
ATOM 2411 C CA . GLU A 1 308 ? 17.243 3.586 -23.126 1.00 93.38 308 GLU A CA 1
ATOM 2412 C C . GLU A 1 308 ? 17.808 4.510 -22.041 1.00 93.38 308 GLU A C 1
ATOM 2414 O O . GLU A 1 308 ? 18.902 4.293 -21.514 1.00 93.38 308 GLU A O 1
ATOM 2419 N N . ALA A 1 309 ? 17.035 5.546 -21.695 1.00 93.88 309 ALA A N 1
ATOM 2420 C CA . ALA A 1 309 ? 17.408 6.593 -20.739 1.00 93.88 309 ALA A CA 1
ATOM 2421 C C . ALA A 1 309 ? 18.785 7.256 -21.016 1.00 93.88 309 ALA A C 1
ATOM 2423 O O . ALA A 1 309 ? 19.596 7.404 -20.094 1.00 93.88 309 ALA A O 1
ATOM 2424 N N . PRO A 1 310 ? 19.075 7.707 -22.257 1.00 94.44 310 PRO A N 1
ATOM 2425 C CA . PRO A 1 310 ? 20.408 8.180 -22.650 1.00 94.44 310 PRO A CA 1
ATOM 2426 C C . PRO A 1 310 ? 20.910 9.357 -21.802 1.00 94.44 310 PRO A C 1
ATOM 2428 O O . PRO A 1 310 ? 22.088 9.408 -21.444 1.00 94.44 310 PRO A O 1
ATOM 2431 N N . SER A 1 311 ? 20.020 10.278 -21.423 1.00 94.56 311 SER A N 1
ATOM 2432 C CA . SER A 1 311 ? 20.356 11.411 -20.553 1.00 94.56 311 SER A CA 1
ATOM 2433 C C . SER A 1 311 ? 20.801 10.959 -19.161 1.00 94.56 311 SER A C 1
ATOM 2435 O O . SER A 1 311 ? 21.804 11.453 -18.649 1.00 94.56 311 SER A O 1
ATOM 2437 N N . LEU A 1 312 ? 20.108 9.985 -18.562 1.00 96.69 312 LEU A N 1
ATOM 2438 C CA . LEU A 1 312 ? 20.475 9.444 -17.251 1.00 96.69 312 LEU A CA 1
ATOM 2439 C C . LEU A 1 312 ? 21.758 8.616 -17.339 1.00 96.69 312 LEU A C 1
ATOM 2441 O O . LEU A 1 312 ? 22.640 8.771 -16.498 1.00 96.69 312 LEU A O 1
ATOM 2445 N N . ARG A 1 313 ? 21.930 7.806 -18.389 1.00 95.94 313 ARG A N 1
ATOM 2446 C CA . ARG A 1 313 ? 23.183 7.072 -18.623 1.00 95.94 313 ARG A CA 1
ATOM 2447 C C . ARG A 1 313 ? 24.371 8.015 -18.739 1.00 95.94 313 ARG A C 1
ATOM 2449 O O . ARG A 1 313 ? 25.386 7.780 -18.087 1.00 95.94 313 ARG A O 1
ATOM 2456 N N . LYS A 1 314 ? 24.238 9.111 -19.489 1.00 96.06 314 LYS A N 1
ATOM 2457 C CA . LYS A 1 314 ? 25.285 10.135 -19.595 1.00 96.06 314 LYS A CA 1
ATOM 2458 C C . LYS A 1 314 ? 25.666 10.716 -18.230 1.00 96.06 314 LYS A C 1
ATOM 2460 O O . LYS A 1 314 ? 26.848 10.933 -17.981 1.00 96.06 314 LYS A O 1
ATOM 2465 N N . SER A 1 315 ? 24.687 10.949 -17.360 1.00 96.00 315 SER A N 1
ATOM 2466 C CA . SER A 1 315 ? 24.905 11.551 -16.040 1.00 96.00 315 SER A CA 1
ATOM 2467 C C . SER A 1 315 ? 25.431 10.570 -14.990 1.00 96.00 315 SER A C 1
ATOM 2469 O O . SER A 1 315 ? 26.191 10.977 -14.117 1.00 96.00 315 SER A O 1
ATOM 2471 N N . PHE A 1 316 ? 25.045 9.292 -15.059 1.00 95.12 316 PHE A N 1
ATOM 2472 C CA . PHE A 1 316 ? 25.227 8.350 -13.948 1.00 95.12 316 PHE A CA 1
ATOM 2473 C C . PHE A 1 316 ? 26.052 7.099 -14.277 1.00 95.12 316 PHE A C 1
ATOM 2475 O O . PHE A 1 316 ? 26.308 6.309 -13.375 1.00 95.12 316 PHE A O 1
ATOM 2482 N N . SER A 1 317 ? 26.507 6.909 -15.521 1.00 93.56 317 SER A N 1
ATOM 2483 C CA . SER A 1 317 ? 27.359 5.752 -15.866 1.00 93.56 317 SER A CA 1
ATOM 2484 C C . SER A 1 317 ? 28.819 5.924 -15.443 1.00 93.56 317 SER A C 1
ATOM 2486 O O . SER A 1 317 ? 29.530 4.935 -15.290 1.00 93.56 317 SER A O 1
ATOM 2488 N N . ASN A 1 318 ? 29.285 7.166 -15.273 1.00 91.88 318 ASN A N 1
ATOM 2489 C CA . ASN A 1 318 ? 30.672 7.442 -14.913 1.00 91.88 318 ASN A CA 1
ATOM 2490 C C . ASN A 1 318 ? 30.860 7.361 -13.393 1.00 91.88 318 ASN A C 1
ATOM 2492 O O . ASN A 1 318 ? 30.685 8.354 -12.684 1.00 91.88 318 ASN A O 1
ATOM 2496 N N . ILE A 1 319 ? 31.195 6.169 -12.908 1.00 90.38 319 ILE A N 1
ATOM 2497 C CA . ILE A 1 319 ? 31.470 5.893 -11.497 1.00 90.38 319 ILE A CA 1
ATOM 2498 C C . ILE A 1 319 ? 32.871 5.307 -11.319 1.00 90.38 319 ILE A C 1
ATOM 2500 O O . ILE A 1 319 ? 33.445 4.733 -12.242 1.00 90.38 319 ILE A O 1
ATOM 2504 N N . ASP A 1 320 ? 33.415 5.438 -10.112 1.00 90.31 320 ASP A N 1
ATOM 2505 C CA . ASP A 1 320 ? 34.695 4.835 -9.753 1.00 90.31 320 ASP A CA 1
ATOM 2506 C C . ASP A 1 320 ? 34.542 3.318 -9.550 1.00 90.31 320 ASP A C 1
ATOM 2508 O O . ASP A 1 320 ? 33.958 2.863 -8.564 1.00 90.31 320 ASP A O 1
ATOM 2512 N N . LEU A 1 321 ? 35.058 2.548 -10.509 1.00 91.12 321 LEU A N 1
ATOM 2513 C CA . LEU A 1 321 ? 35.062 1.082 -10.488 1.00 91.12 321 LEU A CA 1
ATOM 2514 C C . LEU A 1 321 ? 36.343 0.501 -9.873 1.00 91.12 321 LEU A C 1
ATOM 2516 O O . LEU A 1 321 ? 36.388 -0.687 -9.564 1.00 91.12 321 LEU A O 1
ATOM 2520 N N . GLU A 1 322 ? 37.380 1.315 -9.676 1.00 89.81 322 GLU A N 1
ATOM 2521 C CA . GLU A 1 322 ? 38.704 0.844 -9.261 1.00 89.81 322 GLU A CA 1
ATOM 2522 C C . GLU A 1 322 ? 38.863 0.859 -7.740 1.00 89.81 322 GLU A C 1
ATOM 2524 O O . GLU A 1 322 ? 39.476 -0.048 -7.159 1.00 89.81 322 GLU A O 1
ATOM 2529 N N . THR A 1 323 ? 38.287 1.868 -7.080 1.00 89.44 323 THR A N 1
ATOM 2530 C CA . THR A 1 323 ? 38.381 2.021 -5.627 1.00 89.44 323 THR A CA 1
ATOM 2531 C C . THR A 1 323 ? 37.547 0.972 -4.903 1.00 89.44 323 THR A C 1
ATOM 2533 O O . THR A 1 323 ? 36.325 0.879 -5.061 1.00 89.44 323 THR A O 1
ATOM 2536 N N . VAL A 1 324 ? 38.211 0.220 -4.021 1.00 88.31 324 VAL A N 1
ATOM 2537 C CA . VAL A 1 324 ? 37.552 -0.735 -3.125 1.00 88.31 324 VAL A CA 1
ATOM 2538 C C . VAL A 1 324 ? 36.638 0.016 -2.158 1.00 88.31 324 VAL A C 1
ATOM 2540 O O . VAL A 1 324 ? 37.048 0.962 -1.485 1.00 88.31 324 VAL A O 1
ATOM 2543 N N . GLN A 1 325 ? 35.387 -0.419 -2.087 1.00 87.38 325 GLN A N 1
ATOM 2544 C CA . GLN A 1 325 ? 34.332 0.232 -1.326 1.00 87.38 325 GLN A CA 1
ATOM 2545 C C . GLN A 1 325 ? 34.208 -0.327 0.100 1.00 87.38 325 GLN A C 1
ATOM 2547 O O . GLN A 1 325 ? 34.649 -1.443 0.388 1.00 87.38 325 GLN A O 1
ATOM 2552 N N . PRO A 1 326 ? 33.591 0.412 1.044 1.00 84.94 326 PRO A N 1
ATOM 2553 C CA . PRO A 1 326 ? 33.331 -0.115 2.381 1.00 84.94 326 PRO A CA 1
ATOM 2554 C C . PRO A 1 326 ? 32.473 -1.375 2.303 1.00 84.94 326 PRO A C 1
ATOM 2556 O O . PRO A 1 326 ? 31.544 -1.448 1.499 1.00 84.94 326 PRO A O 1
ATOM 2559 N N . SER A 1 327 ? 32.718 -2.355 3.177 1.00 79.94 327 SER A N 1
ATOM 2560 C CA . SER A 1 327 ? 31.969 -3.617 3.155 1.00 79.94 327 SER A CA 1
ATOM 2561 C C . SER A 1 327 ? 30.452 -3.419 3.289 1.00 79.94 327 SER A C 1
ATOM 2563 O O . SER A 1 327 ? 29.704 -4.153 2.646 1.00 79.94 327 SER A O 1
ATOM 2565 N N . GLN A 1 328 ? 29.987 -2.417 4.045 1.00 80.56 328 GLN A N 1
ATOM 2566 C CA . GLN A 1 328 ? 28.579 -2.021 4.181 1.00 80.56 328 GLN A CA 1
ATOM 2567 C C . GLN A 1 328 ? 28.433 -0.497 4.087 1.00 80.56 328 GLN A C 1
ATOM 2569 O O . GLN A 1 328 ? 29.231 0.232 4.668 1.00 80.56 328 GLN A O 1
ATOM 2574 N N . TYR A 1 329 ? 27.378 -0.026 3.419 1.00 85.56 329 TYR A N 1
ATOM 2575 C CA . TYR A 1 329 ? 26.932 1.367 3.514 1.00 85.56 329 TYR A CA 1
ATOM 2576 C C . TYR A 1 329 ? 25.926 1.493 4.648 1.00 85.56 329 TYR A C 1
ATOM 2578 O O . TYR A 1 329 ? 25.128 0.580 4.854 1.00 85.56 329 TYR A O 1
ATOM 2586 N N . ARG A 1 330 ? 25.950 2.602 5.385 1.00 85.06 330 ARG A N 1
ATOM 2587 C CA . ARG A 1 330 ? 25.020 2.883 6.482 1.00 85.06 330 ARG A CA 1
ATOM 2588 C C . ARG A 1 330 ? 24.612 4.353 6.449 1.00 85.06 330 ARG A C 1
ATOM 2590 O O . ARG A 1 330 ? 25.432 5.180 6.045 1.00 85.06 330 ARG A O 1
ATOM 2597 N N . PRO A 1 331 ? 23.396 4.692 6.908 1.00 85.94 331 PRO A N 1
ATOM 2598 C CA . PRO A 1 331 ? 23.056 6.078 7.187 1.00 85.94 331 PRO A CA 1
ATOM 2599 C C . PRO A 1 331 ? 24.064 6.654 8.195 1.00 85.94 331 PRO A C 1
ATOM 2601 O O . PRO A 1 331 ? 24.328 5.992 9.203 1.00 85.94 331 PRO A O 1
ATOM 2604 N N . PRO A 1 332 ? 24.575 7.885 8.012 1.00 83.31 332 PRO A N 1
ATOM 2605 C CA . PRO A 1 332 ? 25.539 8.493 8.940 1.00 83.31 332 PRO A CA 1
ATOM 2606 C C . PRO A 1 332 ? 25.050 8.573 10.396 1.00 83.31 332 PRO A C 1
ATOM 2608 O O . PRO A 1 332 ? 25.841 8.664 11.333 1.00 83.31 332 PRO A O 1
ATOM 2611 N N . ARG A 1 333 ? 23.727 8.540 10.595 1.00 83.31 333 ARG A N 1
ATOM 2612 C CA . ARG A 1 333 ? 23.064 8.602 11.904 1.00 83.31 333 ARG A CA 1
ATOM 2613 C C . ARG A 1 333 ? 23.054 7.248 12.640 1.00 83.31 333 ARG A C 1
ATOM 2615 O O . ARG A 1 333 ? 22.814 7.226 13.848 1.00 83.31 333 ARG A O 1
ATOM 2622 N N . GLN A 1 334 ? 23.321 6.129 11.957 1.00 85.44 334 GLN A N 1
ATOM 2623 C CA . GLN A 1 334 ? 23.361 4.798 12.570 1.00 85.44 334 GLN A CA 1
ATOM 2624 C C . GLN A 1 334 ? 24.699 4.585 13.296 1.00 85.44 334 GLN A C 1
ATOM 2626 O O . GLN A 1 334 ? 25.746 4.485 12.671 1.00 85.44 334 GLN A O 1
ATOM 2631 N N . LYS A 1 335 ? 24.654 4.506 14.634 1.00 81.25 335 LYS A N 1
ATOM 2632 C CA . LYS A 1 335 ? 25.852 4.354 15.487 1.00 81.25 335 LYS A CA 1
ATOM 2633 C C . LYS A 1 335 ? 26.199 2.906 15.854 1.00 81.25 335 LYS A C 1
ATOM 2635 O O . LYS A 1 335 ? 27.317 2.653 16.286 1.00 81.25 335 LYS A O 1
ATOM 2640 N N . ASP A 1 336 ? 25.242 1.987 15.736 1.00 82.56 336 ASP A N 1
ATOM 2641 C CA . ASP A 1 336 ? 25.416 0.560 16.025 1.00 82.56 336 ASP A CA 1
ATOM 2642 C C . ASP A 1 336 ? 24.968 -0.254 14.806 1.00 82.56 336 ASP A C 1
ATOM 2644 O O . ASP A 1 336 ? 23.817 -0.157 14.371 1.00 82.56 336 ASP A O 1
ATOM 2648 N N . ASP A 1 337 ? 25.888 -1.035 14.243 1.00 74.38 337 ASP A N 1
ATOM 2649 C CA . ASP A 1 337 ? 25.687 -1.813 13.016 1.00 74.38 337 ASP A CA 1
ATOM 2650 C C . ASP A 1 337 ? 24.855 -3.088 13.215 1.00 74.38 337 ASP A C 1
ATOM 2652 O O . ASP A 1 337 ? 24.377 -3.676 12.235 1.00 74.38 337 ASP A O 1
ATOM 2656 N N . TRP A 1 338 ? 24.699 -3.535 14.464 1.00 76.62 338 TRP A N 1
ATOM 2657 C CA . TRP A 1 338 ? 24.168 -4.855 14.808 1.00 76.62 338 TRP A CA 1
ATOM 2658 C C . TRP A 1 338 ? 22.924 -4.789 15.682 1.00 76.62 338 TRP A C 1
ATOM 2660 O O . TRP A 1 338 ? 22.017 -5.603 15.496 1.00 76.62 338 TRP A O 1
ATOM 2670 N N . LYS A 1 339 ? 22.867 -3.832 16.612 1.00 80.81 339 LYS A N 1
ATOM 2671 C CA . LYS A 1 339 ? 21.752 -3.651 17.546 1.00 80.81 339 LYS A CA 1
ATOM 2672 C C . LYS A 1 339 ? 21.386 -2.169 17.716 1.00 80.81 339 LYS A C 1
ATOM 2674 O O . LYS A 1 339 ? 21.473 -1.622 18.817 1.00 80.81 339 LYS A O 1
ATOM 2679 N N . PRO A 1 340 ? 20.953 -1.496 16.637 1.00 82.75 340 PRO A N 1
ATOM 2680 C CA . PRO A 1 340 ? 20.488 -0.120 16.735 1.00 82.75 340 PRO A CA 1
ATOM 2681 C C . PRO A 1 340 ? 19.293 -0.007 17.692 1.00 82.75 340 PRO A C 1
ATOM 2683 O O . PRO A 1 340 ? 18.506 -0.945 17.844 1.00 82.75 340 PRO A O 1
ATOM 2686 N N . LYS A 1 341 ? 19.170 1.160 18.337 1.00 83.94 341 LYS A N 1
ATOM 2687 C CA . LYS A 1 341 ? 18.076 1.467 19.268 1.00 83.94 341 LYS A CA 1
ATOM 2688 C C . LYS A 1 341 ? 16.711 1.399 18.571 1.00 83.94 341 LYS A C 1
ATOM 2690 O O . LYS A 1 341 ? 16.626 1.477 17.346 1.00 83.94 341 LYS A O 1
ATOM 2695 N N . ALA A 1 342 ? 15.658 1.273 19.377 1.00 83.75 342 ALA A N 1
ATOM 2696 C CA . ALA A 1 342 ? 14.289 1.403 18.898 1.00 83.75 342 ALA A CA 1
ATOM 2697 C C . ALA A 1 342 ? 14.082 2.767 18.206 1.00 83.75 342 ALA A C 1
ATOM 2699 O O . ALA A 1 342 ? 14.711 3.755 18.611 1.00 83.75 342 ALA A O 1
ATOM 2700 N N . PRO A 1 343 ? 13.244 2.819 17.160 1.00 87.81 343 PRO A N 1
ATOM 2701 C CA . PRO A 1 343 ? 13.026 4.037 16.401 1.00 87.81 343 PRO A CA 1
ATOM 2702 C C . PRO A 1 343 ? 12.269 5.075 17.238 1.00 87.81 343 PRO A C 1
ATOM 2704 O O . PRO A 1 343 ? 11.305 4.769 17.939 1.00 87.81 343 PRO A O 1
ATOM 2707 N N . GLN A 1 344 ? 12.717 6.324 17.140 1.00 89.25 344 GLN A N 1
ATOM 2708 C CA . GLN A 1 344 ? 12.033 7.492 17.682 1.00 89.25 344 GLN A CA 1
ATOM 2709 C C . GLN A 1 344 ? 12.133 8.609 16.642 1.00 89.25 344 GLN A C 1
ATOM 2711 O O . GLN A 1 344 ? 13.230 9.097 16.363 1.00 89.25 344 GLN A O 1
ATOM 2716 N N . ALA A 1 345 ? 11.003 8.990 16.051 1.00 91.62 345 ALA A N 1
ATOM 2717 C CA . ALA A 1 345 ? 10.955 9.849 14.866 1.00 91.62 345 ALA A CA 1
ATOM 2718 C C . ALA A 1 345 ? 10.127 11.117 15.128 1.00 91.62 345 ALA A C 1
ATOM 2720 O O . ALA A 1 345 ? 9.043 11.297 14.577 1.00 91.62 345 ALA A O 1
ATOM 2721 N N . GLY A 1 346 ? 10.621 11.995 16.005 1.00 93.12 346 GLY A N 1
ATOM 2722 C CA . GLY A 1 346 ? 9.952 13.256 16.353 1.00 93.12 346 GLY A CA 1
ATOM 2723 C C . GLY A 1 346 ? 8.750 13.081 17.289 1.00 93.12 346 GLY A C 1
ATOM 2724 O O . GLY A 1 346 ? 8.774 12.249 18.196 1.00 93.12 346 GLY A O 1
ATOM 2725 N N . THR A 1 347 ? 7.711 13.894 17.091 1.00 95.75 347 THR A N 1
ATOM 2726 C CA . THR A 1 347 ? 6.474 13.926 17.895 1.00 95.75 347 THR A CA 1
ATOM 2727 C C . THR A 1 347 ? 5.250 13.652 17.031 1.00 95.75 347 THR A C 1
ATOM 2729 O O . THR A 1 347 ? 5.207 14.127 15.893 1.00 95.75 347 THR A O 1
ATOM 2732 N N . ARG A 1 348 ? 4.248 12.957 17.574 1.00 95.00 348 ARG A N 1
ATOM 2733 C CA . ARG A 1 348 ? 2.942 12.707 16.946 1.00 95.00 348 ARG A CA 1
ATOM 2734 C C . ARG A 1 348 ? 1.798 13.216 17.816 1.00 95.00 348 ARG A C 1
ATOM 2736 O O . ARG A 1 348 ? 1.968 13.397 19.019 1.00 95.00 348 ARG A O 1
ATOM 2743 N N . THR A 1 349 ? 0.631 13.381 17.208 1.00 94.94 349 THR A N 1
ATOM 2744 C CA . THR A 1 349 ? -0.636 13.463 17.937 1.00 94.94 349 THR A CA 1
ATOM 2745 C C . THR A 1 349 ? -1.156 12.045 18.129 1.00 94.94 349 THR A C 1
ATOM 2747 O O . THR A 1 349 ? -1.333 11.320 17.154 1.00 94.94 349 THR A O 1
ATOM 2750 N N . ASN A 1 350 ? -1.368 11.629 19.375 1.00 94.94 350 ASN A N 1
ATOM 2751 C CA . ASN A 1 350 ? -1.923 10.317 19.684 1.00 94.94 350 ASN A CA 1
ATOM 2752 C C . ASN A 1 350 ? -3.340 10.205 19.076 1.00 94.94 350 ASN A C 1
ATOM 2754 O O . ASN A 1 350 ? -4.184 11.052 19.383 1.00 94.94 350 ASN A O 1
ATOM 2758 N N . PRO A 1 351 ? -3.630 9.190 18.240 1.00 94.88 351 PRO A N 1
ATOM 2759 C CA . PRO A 1 351 ? -4.900 9.082 17.529 1.00 94.88 351 PRO A CA 1
ATOM 2760 C C . PRO A 1 351 ? -6.084 8.820 18.466 1.00 94.88 351 PRO A C 1
ATOM 2762 O O . PRO A 1 351 ? -7.211 9.136 18.102 1.00 94.88 351 PRO A O 1
ATOM 2765 N N . MET A 1 352 ? -5.854 8.305 19.683 1.00 96.25 352 MET A N 1
ATOM 2766 C CA . MET A 1 352 ? -6.928 8.078 20.655 1.00 96.25 352 MET A CA 1
ATOM 2767 C C . MET A 1 352 ? -7.214 9.287 21.531 1.00 96.25 352 MET A C 1
ATOM 2769 O O . MET A 1 352 ? -8.372 9.662 21.732 1.00 96.25 352 MET A O 1
ATOM 2773 N N . THR A 1 353 ? -6.165 9.877 22.106 1.00 95.88 353 THR A N 1
ATOM 2774 C CA . THR A 1 353 ? -6.307 10.939 23.115 1.00 95.88 353 THR A CA 1
ATOM 2775 C C . THR A 1 353 ? -6.283 12.339 22.516 1.00 95.88 353 THR A C 1
ATOM 2777 O O . THR A 1 353 ? -6.776 13.279 23.143 1.00 95.88 353 THR A O 1
ATOM 2780 N N . LEU A 1 354 ? -5.752 12.484 21.296 1.00 94.81 354 LEU A N 1
ATOM 2781 C CA . LEU A 1 354 ? -5.450 13.749 20.619 1.00 94.81 354 LEU A CA 1
ATOM 2782 C C . LEU A 1 354 ? -4.391 14.606 21.342 1.00 94.81 354 LEU A C 1
ATOM 2784 O O . LEU A 1 354 ? -4.228 15.787 21.035 1.00 94.81 354 LEU A O 1
ATOM 2788 N N . GLU A 1 355 ? -3.655 14.022 22.292 1.00 95.38 355 GLU A N 1
ATOM 2789 C CA . GLU A 1 355 ? -2.533 14.668 22.982 1.00 95.38 355 GLU A CA 1
ATOM 2790 C C . GLU A 1 355 ? -1.228 14.501 22.183 1.00 95.38 355 GLU A C 1
ATOM 2792 O O . GLU A 1 355 ? -1.047 13.532 21.446 1.00 95.38 355 GLU A O 1
ATOM 2797 N N . SER A 1 356 ? -0.300 15.451 22.326 1.00 96.12 356 SER A N 1
ATOM 2798 C CA . SER A 1 356 ? 1.029 15.361 21.709 1.00 96.12 356 SER A CA 1
ATOM 2799 C C . SER A 1 356 ? 1.939 14.431 22.513 1.00 96.12 356 SER A C 1
ATOM 2801 O O . SER A 1 356 ? 2.027 14.549 23.736 1.00 96.12 356 SER A O 1
ATOM 2803 N N . GLU A 1 357 ? 2.650 13.535 21.832 1.00 94.75 357 GLU A N 1
ATOM 2804 C CA . GLU A 1 357 ? 3.576 12.579 22.442 1.00 94.75 357 GLU A CA 1
ATOM 2805 C C . GLU A 1 357 ? 4.800 12.305 21.546 1.00 94.75 357 GLU A C 1
ATOM 2807 O O . GLU A 1 357 ? 4.780 12.581 20.341 1.00 94.75 357 GLU A O 1
ATOM 2812 N N . PRO A 1 358 ? 5.901 11.752 22.091 1.00 94.81 358 PRO A N 1
ATOM 2813 C CA . PRO A 1 358 ? 6.994 11.245 21.269 1.00 94.81 358 PRO A CA 1
ATOM 2814 C C . PRO A 1 358 ? 6.502 10.163 20.301 1.00 94.81 358 PRO A C 1
ATOM 2816 O O . PRO A 1 358 ? 5.824 9.221 20.705 1.00 94.81 358 PRO A O 1
ATOM 2819 N N . ARG A 1 359 ? 6.888 10.261 19.026 1.00 95.12 359 ARG A N 1
ATOM 2820 C CA . ARG A 1 359 ? 6.588 9.237 18.021 1.00 95.12 359 ARG A CA 1
ATOM 2821 C C . ARG A 1 359 ? 7.551 8.067 18.201 1.00 95.12 359 ARG A C 1
ATOM 2823 O O . ARG A 1 359 ? 8.683 8.103 17.711 1.00 95.12 359 ARG A O 1
ATOM 2830 N N . VAL A 1 360 ? 7.088 7.057 18.926 1.00 93.12 360 VAL A N 1
ATOM 2831 C CA . VAL A 1 360 ? 7.754 5.767 19.138 1.00 93.12 360 VAL A CA 1
ATOM 2832 C C . VAL A 1 360 ? 6.873 4.662 18.573 1.00 93.12 360 VAL A C 1
ATOM 2834 O O . VAL A 1 360 ? 5.650 4.758 18.637 1.00 93.12 360 VAL A O 1
ATOM 2837 N N . PHE A 1 361 ? 7.485 3.635 17.993 1.00 93.00 361 PHE A N 1
ATOM 2838 C CA . PHE A 1 361 ? 6.750 2.526 17.390 1.00 93.00 361 PHE A CA 1
ATOM 2839 C C . PHE A 1 361 ? 7.560 1.223 17.435 1.00 93.00 361 PHE A C 1
ATOM 2841 O O . PHE A 1 361 ? 8.796 1.265 17.530 1.00 93.00 361 PHE A O 1
ATOM 2848 N N . PRO A 1 362 ? 6.888 0.057 17.401 1.00 92.31 362 PRO A N 1
ATOM 2849 C CA . PRO A 1 362 ? 7.535 -1.233 17.591 1.00 92.31 362 PRO A CA 1
ATOM 2850 C C . PRO A 1 362 ? 8.553 -1.554 16.508 1.00 92.31 362 PRO A C 1
ATOM 2852 O O . PRO A 1 362 ? 8.320 -1.351 15.316 1.00 92.31 362 PRO A O 1
ATOM 2855 N N . LYS A 1 363 ? 9.667 -2.146 16.930 1.00 90.81 363 LYS A N 1
ATOM 2856 C CA . LYS A 1 363 ? 10.638 -2.788 16.050 1.00 90.81 363 LYS A CA 1
ATOM 2857 C C . LYS A 1 363 ? 11.122 -4.068 16.717 1.00 90.81 363 LYS A C 1
ATOM 2859 O O . LYS A 1 363 ? 11.742 -3.998 17.774 1.00 90.81 363 LYS A O 1
ATOM 2864 N N . SER A 1 364 ? 10.883 -5.218 16.094 1.00 87.81 364 SER A N 1
ATOM 2865 C CA . SER A 1 364 ? 11.215 -6.523 16.674 1.00 87.81 364 SER A CA 1
ATOM 2866 C C . SER A 1 364 ? 12.731 -6.764 16.704 1.00 87.81 364 SER A C 1
ATOM 2868 O O . SER A 1 364 ? 13.356 -6.734 17.759 1.00 87.81 364 SER A O 1
ATOM 2870 N N . TYR A 1 365 ? 13.360 -6.989 15.546 1.00 84.69 365 TYR A N 1
ATOM 2871 C CA . TYR A 1 365 ? 14.815 -7.139 15.428 1.00 84.69 365 TYR A CA 1
ATOM 2872 C C . TYR A 1 365 ? 15.299 -6.798 14.014 1.00 84.69 365 TYR A C 1
ATOM 2874 O O . TYR A 1 365 ? 14.544 -6.868 13.048 1.00 84.69 365 TYR A O 1
ATOM 2882 N N . GLY A 1 366 ? 16.580 -6.460 13.864 1.00 81.56 366 GLY A N 1
ATOM 2883 C CA . GLY A 1 366 ? 17.168 -6.151 12.561 1.00 81.56 366 GLY A CA 1
ATOM 2884 C C . GLY A 1 366 ? 18.440 -5.320 12.680 1.00 81.56 366 GLY A C 1
ATOM 2885 O O . GLY A 1 366 ? 18.569 -4.504 13.590 1.00 81.56 366 GLY A O 1
ATOM 2886 N N . CYS A 1 367 ? 19.378 -5.539 11.755 1.00 76.88 367 CYS A N 1
ATOM 2887 C CA . CYS A 1 367 ? 20.671 -4.852 11.745 1.00 76.88 367 CYS A CA 1
ATOM 2888 C C . CYS A 1 367 ? 20.597 -3.415 11.204 1.00 76.88 367 CYS A C 1
ATOM 2890 O O . CYS A 1 367 ? 21.539 -2.655 11.406 1.00 76.88 367 CYS A O 1
ATOM 2892 N N . ASP A 1 368 ? 19.536 -3.027 10.486 1.00 81.38 368 ASP A N 1
ATOM 2893 C CA . ASP A 1 368 ? 19.334 -1.623 10.118 1.00 81.38 368 ASP A CA 1
ATOM 2894 C C . ASP A 1 368 ? 18.657 -0.860 11.260 1.00 81.38 368 ASP A C 1
ATOM 2896 O O . ASP A 1 368 ? 17.861 -1.418 12.016 1.00 81.38 368 ASP A O 1
ATOM 2900 N N . GLY A 1 369 ? 19.050 0.400 11.450 1.00 79.31 369 GLY A N 1
ATOM 2901 C CA . GLY A 1 369 ? 18.486 1.277 12.477 1.00 79.31 369 GLY A CA 1
ATOM 2902 C C . GLY A 1 369 ? 17.237 2.026 12.038 1.00 79.31 369 GLY A C 1
ATOM 2903 O O . GLY A 1 369 ? 16.762 2.845 12.811 1.00 79.31 369 GLY A O 1
ATOM 2904 N N . GLY A 1 370 ? 16.741 1.746 10.833 1.00 90.44 370 GLY A N 1
ATOM 2905 C CA . GLY A 1 370 ? 15.730 2.533 10.143 1.00 90.44 370 GLY A CA 1
ATOM 2906 C C . GLY A 1 370 ? 16.258 3.808 9.476 1.00 90.44 370 GLY A C 1
ATOM 2907 O O . GLY A 1 370 ? 17.357 4.285 9.771 1.00 90.44 370 GLY A O 1
ATOM 2908 N N . VAL A 1 371 ? 15.474 4.331 8.536 1.00 93.25 371 VAL A N 1
ATOM 2909 C CA . VAL A 1 371 ? 15.714 5.588 7.816 1.00 93.25 371 VAL A CA 1
ATOM 2910 C C . VAL A 1 371 ? 14.426 6.397 7.842 1.00 93.25 371 VAL A C 1
ATOM 2912 O O . VAL A 1 371 ? 13.355 5.877 7.532 1.00 93.25 371 VAL A O 1
ATOM 2915 N N . ASP A 1 372 ? 14.544 7.663 8.232 1.00 94.81 372 ASP A N 1
ATOM 2916 C CA . ASP A 1 372 ? 13.453 8.622 8.146 1.00 94.81 372 ASP A CA 1
ATOM 2917 C C . ASP A 1 372 ? 13.535 9.346 6.796 1.00 94.81 372 ASP A C 1
ATOM 2919 O O . ASP A 1 372 ? 14.474 10.105 6.561 1.00 94.81 372 ASP A O 1
ATOM 2923 N N . TYR A 1 373 ? 12.563 9.093 5.919 1.00 96.00 373 TYR A N 1
ATOM 2924 C CA . TYR A 1 373 ? 12.442 9.725 4.607 1.00 96.00 373 TYR A CA 1
ATOM 2925 C C . TYR A 1 373 ? 11.525 10.963 4.619 1.00 96.00 373 TYR A C 1
ATOM 2927 O O . TYR A 1 373 ? 11.122 11.436 3.564 1.00 96.00 373 TYR A O 1
ATOM 2935 N N . GLY A 1 374 ? 11.170 11.510 5.781 1.00 95.25 374 GLY A N 1
ATOM 2936 C CA . GLY A 1 374 ? 10.320 12.701 5.910 1.00 95.25 374 GLY A CA 1
ATOM 2937 C C . GLY A 1 374 ? 8.843 12.363 6.127 1.00 95.25 374 GLY A C 1
ATOM 2938 O O . GLY A 1 374 ? 8.287 12.747 7.155 1.00 95.25 374 GLY A O 1
ATOM 2939 N N . LEU A 1 375 ? 8.216 11.584 5.238 1.00 96.25 375 LEU A N 1
ATOM 2940 C CA . LEU A 1 375 ? 6.822 11.114 5.396 1.00 96.25 375 LEU A CA 1
ATOM 2941 C C . LEU A 1 375 ? 6.724 9.652 5.837 1.00 96.25 375 LEU A C 1
ATOM 2943 O O . LEU A 1 375 ? 5.854 9.301 6.628 1.00 96.25 375 LEU A O 1
ATOM 2947 N N . LEU A 1 376 ? 7.659 8.817 5.389 1.00 96.44 376 LEU A N 1
ATOM 2948 C CA . LEU A 1 376 ? 7.770 7.423 5.804 1.00 96.44 376 LEU A CA 1
ATOM 2949 C C . LEU A 1 376 ? 9.023 7.212 6.638 1.00 96.44 376 LEU A C 1
ATOM 2951 O O . LEU A 1 376 ? 10.091 7.740 6.334 1.00 96.44 376 LEU A O 1
ATOM 2955 N N . TYR A 1 377 ? 8.899 6.374 7.655 1.00 96.19 377 TYR A N 1
ATOM 2956 C CA . TYR A 1 377 ? 10.040 5.780 8.328 1.00 96.19 377 TYR A CA 1
ATOM 2957 C C . TYR A 1 377 ? 10.112 4.310 7.940 1.00 96.19 377 TYR A C 1
ATOM 2959 O O . TYR A 1 377 ? 9.163 3.570 8.180 1.00 96.19 377 TYR A O 1
ATOM 2967 N N . THR A 1 378 ? 11.211 3.856 7.351 1.00 95.62 378 THR A N 1
ATOM 2968 C CA . THR A 1 378 ? 11.345 2.458 6.919 1.00 95.62 378 THR A CA 1
ATOM 2969 C C . THR A 1 378 ? 12.446 1.766 7.702 1.00 95.62 378 THR A C 1
ATOM 2971 O O . THR A 1 378 ? 13.412 2.397 8.132 1.00 95.62 378 THR A O 1
ATOM 2974 N N . MET A 1 379 ? 12.318 0.462 7.930 1.00 93.69 379 MET A N 1
ATOM 2975 C CA . MET A 1 379 ? 13.270 -0.313 8.728 1.00 93.69 379 MET A CA 1
ATOM 2976 C C . MET A 1 379 ? 13.111 -1.815 8.515 1.00 93.69 379 MET A C 1
ATOM 2978 O O . MET A 1 379 ? 12.121 -2.294 7.970 1.00 93.69 379 MET A O 1
ATOM 2982 N N . ARG A 1 380 ? 14.059 -2.589 9.028 1.00 89.94 380 ARG A N 1
ATOM 2983 C CA . ARG A 1 380 ? 13.903 -4.019 9.257 1.00 89.94 380 ARG A CA 1
ATOM 2984 C C . ARG A 1 380 ? 13.358 -4.268 10.654 1.00 89.94 380 ARG A C 1
ATOM 2986 O O . ARG A 1 380 ? 14.027 -3.989 11.651 1.00 89.94 380 ARG A O 1
ATOM 2993 N N . SER A 1 381 ? 12.178 -4.871 10.701 1.00 90.25 381 SER A N 1
ATOM 2994 C CA . SER A 1 381 ? 11.514 -5.349 11.913 1.00 90.25 381 SER A CA 1
ATOM 2995 C C . SER A 1 381 ? 11.180 -6.830 11.731 1.00 90.25 381 SER A C 1
ATOM 2997 O O . SER A 1 381 ? 10.050 -7.208 11.448 1.00 90.25 381 SER A O 1
ATOM 2999 N N . GLY A 1 382 ? 12.203 -7.687 11.764 1.00 87.62 382 GLY A N 1
ATOM 3000 C CA . GLY A 1 382 ? 12.116 -9.057 11.262 1.00 87.62 382 GLY A CA 1
ATOM 3001 C C . GLY A 1 382 ? 12.101 -9.065 9.734 1.00 87.62 382 GLY A C 1
ATOM 3002 O O . GLY A 1 382 ? 13.117 -9.383 9.117 1.00 87.62 382 GLY A O 1
ATOM 3003 N N . THR A 1 383 ? 10.993 -8.671 9.121 1.00 89.75 383 THR A N 1
ATOM 3004 C CA . THR A 1 383 ? 10.824 -8.455 7.672 1.00 89.75 383 THR A CA 1
ATOM 3005 C C . THR A 1 383 ? 11.063 -6.976 7.310 1.00 89.75 383 THR A C 1
ATOM 3007 O O . THR A 1 383 ? 11.313 -6.165 8.214 1.00 89.75 383 THR A O 1
ATOM 3010 N N . PRO A 1 384 ? 11.064 -6.584 6.019 1.00 92.62 384 PRO A N 1
ATOM 3011 C CA . PRO A 1 384 ? 10.912 -5.178 5.667 1.00 92.62 384 PRO A CA 1
ATOM 3012 C C . PRO A 1 384 ? 9.670 -4.589 6.341 1.00 92.62 384 PRO A C 1
ATOM 3014 O O . PRO A 1 384 ? 8.629 -5.239 6.391 1.00 92.62 384 PRO A O 1
ATOM 3017 N N . ALA A 1 385 ? 9.778 -3.377 6.868 1.00 95.06 385 ALA A N 1
ATOM 3018 C CA . ALA A 1 385 ? 8.688 -2.701 7.547 1.00 95.06 385 ALA A CA 1
ATOM 3019 C C . ALA A 1 385 ? 8.740 -1.190 7.319 1.00 95.06 385 ALA A C 1
ATOM 3021 O O . ALA A 1 385 ? 9.800 -0.620 7.029 1.00 95.06 385 ALA A O 1
ATOM 3022 N N . PHE A 1 386 ? 7.598 -0.537 7.483 1.00 96.44 386 PHE A N 1
ATOM 3023 C CA . PHE A 1 386 ? 7.495 0.913 7.437 1.00 96.44 386 PHE A CA 1
ATOM 3024 C C . PHE A 1 386 ? 6.460 1.437 8.432 1.00 96.44 386 PHE A C 1
ATOM 3026 O O . PHE A 1 386 ? 5.583 0.711 8.890 1.00 96.44 386 PHE A O 1
ATOM 3033 N N . TYR A 1 387 ? 6.600 2.712 8.764 1.00 96.75 387 TYR A N 1
ATOM 3034 C CA . TYR A 1 387 ? 5.658 3.513 9.525 1.00 96.75 387 TYR A CA 1
ATOM 3035 C C . TYR A 1 387 ? 5.313 4.735 8.674 1.00 96.75 387 TYR A C 1
ATOM 3037 O O . TYR A 1 387 ? 6.205 5.501 8.290 1.00 96.75 387 TYR A O 1
ATOM 3045 N N . ASP A 1 388 ? 4.034 4.911 8.371 1.00 96.06 388 ASP A N 1
ATOM 3046 C CA . ASP A 1 388 ? 3.516 6.062 7.643 1.00 96.06 388 ASP A CA 1
ATOM 3047 C C . ASP A 1 388 ? 3.168 7.182 8.629 1.00 96.06 388 ASP A C 1
ATOM 3049 O O . ASP A 1 388 ? 2.210 7.094 9.404 1.00 96.06 388 ASP A O 1
ATOM 3053 N N . LYS A 1 389 ? 3.967 8.255 8.613 1.00 95.88 389 LYS A N 1
ATOM 3054 C CA . LYS A 1 389 ? 3.783 9.407 9.506 1.00 95.88 389 LYS A CA 1
ATOM 3055 C C . LYS A 1 389 ? 2.623 10.303 9.081 1.00 95.88 389 LYS A C 1
ATOM 3057 O O . LYS A 1 389 ? 2.264 11.193 9.841 1.00 95.88 389 LYS A O 1
ATOM 3062 N N . GLN A 1 390 ? 2.038 10.093 7.902 1.00 93.50 390 GLN A N 1
ATOM 3063 C CA . GLN A 1 390 ? 0.889 10.878 7.441 1.00 93.50 390 GLN A CA 1
ATOM 3064 C C . GLN A 1 390 ? -0.386 10.514 8.201 1.00 93.50 390 GLN A C 1
ATOM 3066 O O . GLN A 1 390 ? -1.225 11.381 8.428 1.00 93.50 390 GLN A O 1
ATOM 3071 N N . ILE A 1 391 ? -0.509 9.248 8.609 1.00 93.81 391 ILE A N 1
ATOM 3072 C CA . ILE A 1 391 ? -1.676 8.721 9.330 1.00 93.81 391 ILE A CA 1
ATOM 3073 C C . ILE A 1 391 ? -1.318 8.111 10.689 1.00 93.81 391 ILE A C 1
ATOM 3075 O O . ILE A 1 391 ? -2.193 7.597 11.369 1.00 93.81 391 ILE A O 1
ATOM 3079 N N . GLU A 1 392 ? -0.045 8.144 11.091 1.00 95.50 392 GLU A N 1
ATOM 3080 C CA . GLU A 1 392 ? 0.451 7.484 12.308 1.00 95.50 392 GLU A CA 1
ATOM 3081 C C . GLU A 1 392 ? 0.137 5.979 12.336 1.00 95.50 392 GLU A C 1
ATOM 3083 O O . GLU A 1 392 ? -0.357 5.451 13.333 1.00 95.50 392 GLU A O 1
ATOM 3088 N N . SER A 1 393 ? 0.438 5.291 11.229 1.00 95.62 393 SER A N 1
ATOM 3089 C CA . SER A 1 393 ? -0.084 3.954 10.900 1.00 95.62 393 SER A CA 1
ATOM 3090 C C . SER A 1 393 ? 0.195 2.844 11.913 1.00 95.62 393 SER A C 1
ATOM 3092 O O . SER A 1 393 ? -0.447 1.804 11.845 1.00 95.62 393 SER A O 1
ATOM 3094 N N . GLY A 1 394 ? 1.185 3.012 12.791 1.00 95.31 394 GLY A N 1
ATOM 3095 C CA . GLY A 1 394 ? 1.860 1.885 13.431 1.00 95.31 394 GLY A CA 1
ATOM 3096 C C . GLY A 1 394 ? 2.876 1.230 12.491 1.00 95.31 394 GLY A C 1
ATOM 3097 O O . GLY A 1 394 ? 3.046 1.642 11.339 1.00 95.31 394 GLY A O 1
ATOM 3098 N N . THR A 1 395 ? 3.593 0.225 12.986 1.00 96.00 395 THR A N 1
ATOM 3099 C CA . THR A 1 395 ? 4.577 -0.520 12.193 1.00 96.00 395 THR A CA 1
ATOM 3100 C C . THR A 1 395 ? 3.867 -1.540 11.310 1.00 96.00 395 THR A C 1
ATOM 3102 O O . THR A 1 395 ? 3.262 -2.481 11.817 1.00 96.00 395 THR A O 1
ATOM 3105 N N . ILE A 1 396 ? 3.986 -1.380 9.992 1.00 96.00 396 ILE A N 1
ATOM 3106 C CA . ILE A 1 396 ? 3.458 -2.301 8.981 1.00 96.00 396 ILE A CA 1
ATOM 3107 C C . ILE A 1 396 ? 4.597 -3.170 8.459 1.00 96.00 396 ILE A C 1
ATOM 3109 O O . ILE A 1 396 ? 5.620 -2.661 7.993 1.00 96.00 396 ILE A O 1
ATOM 3113 N N . ASN A 1 397 ? 4.413 -4.487 8.500 1.00 93.81 397 ASN A N 1
ATOM 3114 C CA . ASN A 1 397 ? 5.386 -5.469 8.036 1.00 93.81 397 ASN A CA 1
ATOM 3115 C C . ASN A 1 397 ? 5.043 -5.986 6.631 1.00 93.81 397 ASN A C 1
ATOM 3117 O O . ASN A 1 397 ? 3.933 -6.437 6.369 1.00 93.81 397 ASN A O 1
ATOM 3121 N N . ILE A 1 398 ? 6.033 -6.003 5.741 1.00 92.62 398 ILE A N 1
ATOM 3122 C CA . ILE A 1 398 ? 5.945 -6.598 4.404 1.00 92.62 398 ILE A CA 1
ATOM 3123 C C . ILE A 1 398 ? 6.536 -8.006 4.492 1.00 92.62 398 ILE A C 1
ATOM 3125 O O . ILE A 1 398 ? 7.751 -8.201 4.442 1.00 92.62 398 ILE A O 1
ATOM 3129 N N . SER A 1 399 ? 5.671 -8.992 4.702 1.00 86.81 399 SER A N 1
ATOM 3130 C CA . SER A 1 399 ? 6.061 -10.389 4.913 1.00 86.81 399 SER A CA 1
ATOM 3131 C C . SER A 1 399 ? 6.418 -11.111 3.616 1.00 86.81 399 SER A C 1
ATOM 3133 O O . SER A 1 399 ? 5.856 -10.834 2.562 1.00 86.81 399 SER A O 1
ATOM 3135 N N . GLY A 1 400 ? 7.351 -12.065 3.697 1.00 84.19 400 GLY A N 1
ATOM 3136 C CA . GLY A 1 400 ? 7.812 -12.854 2.551 1.00 84.19 400 GLY A CA 1
ATOM 3137 C C . GLY A 1 400 ? 9.243 -12.518 2.128 1.00 84.19 400 GLY A C 1
ATOM 3138 O O . GLY A 1 400 ? 10.108 -13.389 2.278 1.00 84.19 400 GLY A O 1
ATOM 3139 N N . PRO A 1 401 ? 9.530 -11.298 1.633 1.00 84.00 401 PRO A N 1
ATOM 3140 C CA . PRO A 1 401 ? 10.883 -10.900 1.287 1.00 84.00 401 PRO A CA 1
ATOM 3141 C C . PRO A 1 401 ? 11.687 -10.498 2.525 1.00 84.00 401 PRO A C 1
ATOM 3143 O O . PRO A 1 401 ? 11.173 -10.283 3.626 1.00 84.00 401 PRO A O 1
ATOM 3146 N N . ARG A 1 402 ? 12.998 -10.382 2.334 1.00 82.56 402 ARG A N 1
ATOM 3147 C CA . ARG A 1 402 ? 13.936 -9.874 3.335 1.00 82.56 402 ARG A CA 1
ATOM 3148 C C . ARG A 1 402 ? 14.397 -8.467 2.945 1.00 82.56 402 ARG A C 1
ATOM 3150 O O . ARG A 1 402 ? 14.615 -8.195 1.777 1.00 82.56 402 ARG A O 1
ATOM 3157 N N . SER A 1 403 ? 14.622 -7.575 3.907 1.00 84.00 403 SER A N 1
ATOM 3158 C CA . SER A 1 403 ? 15.365 -6.334 3.646 1.00 84.00 403 SER A CA 1
ATOM 3159 C C . SER A 1 403 ? 16.875 -6.552 3.795 1.00 84.00 403 SER A C 1
ATOM 3161 O O . SER A 1 403 ? 17.342 -7.502 4.446 1.00 84.00 403 SER A O 1
ATOM 3163 N N . GLY A 1 404 ? 17.662 -5.671 3.179 1.00 78.56 404 GLY A N 1
ATOM 3164 C CA . GLY A 1 404 ? 19.118 -5.666 3.305 1.00 78.56 404 GLY A CA 1
ATOM 3165 C C . GLY A 1 404 ? 19.617 -5.600 4.755 1.00 78.56 404 GLY A C 1
ATOM 3166 O O . GLY A 1 404 ? 18.880 -5.338 5.702 1.00 78.56 404 GLY A O 1
ATOM 3167 N N . CYS A 1 405 ? 20.917 -5.845 4.964 1.00 76.25 405 CYS A N 1
ATOM 3168 C CA . CYS A 1 405 ? 21.532 -5.509 6.259 1.00 76.25 405 CYS A CA 1
ATOM 3169 C C . CYS A 1 405 ? 21.535 -3.996 6.501 1.00 76.25 405 CYS A C 1
ATOM 3171 O O . CYS A 1 405 ? 21.484 -3.571 7.652 1.00 76.25 405 CYS A O 1
ATOM 3173 N N . THR A 1 406 ? 21.571 -3.230 5.414 1.00 81.31 406 THR A N 1
ATOM 3174 C CA . THR A 1 406 ? 21.265 -1.806 5.355 1.00 81.31 406 THR A CA 1
ATOM 3175 C C . THR A 1 406 ? 19.839 -1.642 4.840 1.00 81.31 406 THR A C 1
ATOM 3177 O O . THR A 1 406 ? 19.407 -2.453 4.018 1.00 81.31 406 THR A O 1
ATOM 3180 N N . ASN A 1 407 ? 19.137 -0.603 5.300 1.00 85.62 407 ASN A N 1
ATOM 3181 C CA . ASN A 1 407 ? 17.790 -0.298 4.840 1.00 85.62 407 ASN A CA 1
ATOM 3182 C C . ASN A 1 407 ? 17.739 -0.250 3.302 1.00 85.62 407 ASN A C 1
ATOM 3184 O O . ASN A 1 407 ? 18.568 0.399 2.666 1.00 85.62 407 ASN A O 1
ATOM 3188 N N . SER A 1 408 ? 16.793 -0.984 2.729 1.00 87.44 408 SER A N 1
ATOM 3189 C CA . SER A 1 408 ? 16.586 -1.131 1.288 1.00 87.44 408 SER A CA 1
ATOM 3190 C C . SER A 1 408 ? 15.116 -0.916 0.938 1.00 87.44 408 SER A C 1
ATOM 3192 O O . SER A 1 408 ? 14.583 -1.633 0.103 1.00 87.44 408 SER A O 1
ATOM 3194 N N . ILE A 1 409 ? 14.436 -0.036 1.672 1.00 94.31 409 ILE A N 1
ATOM 3195 C CA . ILE A 1 409 ? 12.993 0.186 1.590 1.00 94.31 409 ILE A CA 1
ATOM 3196 C C . ILE A 1 409 ? 12.809 1.684 1.359 1.00 94.31 409 ILE A C 1
ATOM 3198 O O . ILE A 1 409 ? 12.917 2.478 2.295 1.00 94.31 409 ILE A O 1
ATOM 3202 N N . ILE A 1 410 ? 12.621 2.069 0.101 1.00 95.75 410 ILE A N 1
ATOM 3203 C CA . ILE A 1 410 ? 12.876 3.429 -0.376 1.00 95.75 410 ILE A CA 1
ATO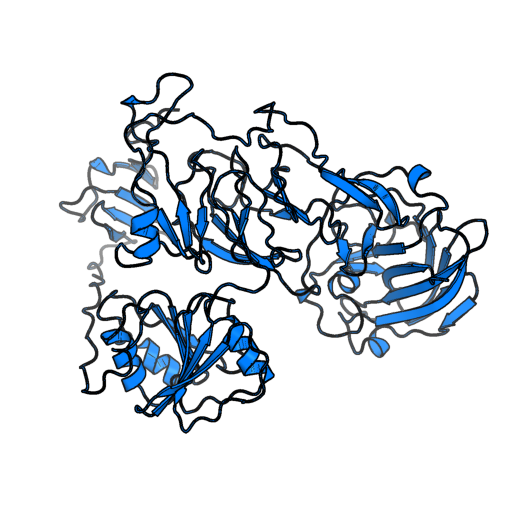M 3204 C C . ILE A 1 410 ? 11.601 3.987 -1.022 1.00 95.75 410 ILE A C 1
ATOM 3206 O O . ILE A 1 410 ? 11.194 3.489 -2.076 1.00 95.75 410 ILE A O 1
ATOM 3210 N N . PRO A 1 411 ? 10.958 5.006 -0.425 1.00 97.94 411 PRO A N 1
ATOM 3211 C CA . PRO A 1 411 ? 9.842 5.700 -1.056 1.00 97.94 411 PRO A CA 1
ATOM 3212 C C . PRO A 1 411 ? 10.375 6.642 -2.144 1.00 97.94 411 PRO A C 1
ATOM 3214 O O . PRO A 1 411 ? 11.137 7.557 -1.835 1.00 97.94 411 PRO A O 1
ATOM 3217 N N . ALA A 1 412 ? 10.027 6.409 -3.409 1.00 98.06 412 ALA A N 1
ATOM 3218 C CA . ALA A 1 412 ? 10.417 7.272 -4.528 1.00 98.06 412 ALA A CA 1
ATOM 3219 C C . ALA A 1 412 ? 9.584 6.991 -5.788 1.00 98.06 412 ALA A C 1
ATOM 3221 O O . ALA A 1 412 ? 9.105 5.873 -5.996 1.00 98.06 412 ALA A O 1
ATOM 3222 N N . ASN A 1 413 ? 9.463 7.998 -6.655 1.00 98.06 413 ASN A N 1
ATOM 3223 C CA . ASN A 1 413 ? 8.715 7.969 -7.918 1.00 98.06 413 ASN A CA 1
ATOM 3224 C C . ASN A 1 413 ? 7.269 7.444 -7.784 1.00 98.06 413 ASN A C 1
ATOM 3226 O O . ASN A 1 413 ? 6.699 6.905 -8.733 1.00 98.06 413 ASN A O 1
ATOM 3230 N N . GLY A 1 414 ? 6.660 7.646 -6.615 1.00 97.44 414 GLY A N 1
ATOM 3231 C CA . GLY A 1 414 ? 5.297 7.251 -6.282 1.00 97.44 414 GLY A CA 1
ATOM 3232 C C . GLY A 1 414 ? 5.146 5.824 -5.757 1.00 97.44 414 GLY A C 1
ATOM 3233 O O . GLY A 1 414 ? 4.012 5.401 -5.536 1.00 97.44 414 GLY A O 1
ATOM 3234 N N . LEU A 1 415 ? 6.247 5.090 -5.553 1.00 98.06 415 LEU A N 1
ATOM 3235 C CA . LEU A 1 415 ? 6.254 3.691 -5.111 1.00 98.06 415 LEU A CA 1
ATOM 3236 C C . LEU A 1 415 ? 7.095 3.489 -3.844 1.00 98.06 415 LEU A C 1
ATOM 3238 O O . LEU A 1 415 ? 8.092 4.181 -3.622 1.00 98.06 415 LEU A O 1
ATOM 3242 N N . LEU A 1 416 ? 6.740 2.485 -3.034 1.00 97.94 416 LEU A N 1
ATOM 3243 C CA . LEU A 1 416 ? 7.649 1.942 -2.023 1.00 97.94 416 LEU A CA 1
ATOM 3244 C C . LEU A 1 416 ? 8.506 0.851 -2.671 1.00 97.94 416 LEU A C 1
ATOM 3246 O O . LEU A 1 416 ? 8.028 -0.252 -2.937 1.00 97.94 416 LEU A O 1
ATOM 3250 N N . ASN A 1 417 ? 9.773 1.162 -2.927 1.00 95.25 417 ASN A N 1
ATOM 3251 C CA . ASN A 1 417 ? 10.696 0.284 -3.637 1.00 95.25 417 ASN A CA 1
ATOM 3252 C C . ASN A 1 417 ? 11.513 -0.559 -2.659 1.00 95.25 417 ASN A C 1
ATOM 3254 O O . ASN A 1 417 ? 12.149 -0.030 -1.745 1.00 95.25 417 ASN A O 1
ATOM 3258 N N . LEU A 1 418 ? 11.530 -1.872 -2.868 1.00 91.88 418 LEU A N 1
ATOM 3259 C CA . LEU A 1 418 ? 12.306 -2.837 -2.096 1.00 91.88 418 LEU A CA 1
ATOM 3260 C C . LEU A 1 418 ? 13.257 -3.611 -3.027 1.00 91.88 418 LEU A C 1
ATOM 3262 O O . LEU A 1 418 ? 12.992 -4.770 -3.359 1.00 91.88 418 LEU A O 1
ATOM 3266 N N . PRO A 1 419 ? 14.372 -2.999 -3.470 1.00 88.31 419 PRO A N 1
ATOM 3267 C CA . PRO A 1 419 ? 15.387 -3.698 -4.252 1.00 88.31 419 PRO A CA 1
ATOM 3268 C C . PRO A 1 419 ? 16.038 -4.853 -3.469 1.00 88.31 419 PRO A C 1
ATOM 3270 O O . PRO A 1 419 ? 16.131 -4.848 -2.236 1.00 88.31 419 PRO A O 1
ATOM 3273 N N . TYR A 1 420 ? 16.557 -5.845 -4.193 1.00 82.81 420 TYR A N 1
ATOM 3274 C CA . TYR A 1 420 ? 17.080 -7.093 -3.628 1.00 82.81 420 TYR A CA 1
ATOM 3275 C C . TYR A 1 420 ? 18.474 -6.949 -2.974 1.00 82.81 420 TYR A C 1
ATOM 3277 O O . TYR A 1 420 ? 19.515 -7.250 -3.557 1.00 82.81 420 TYR A O 1
ATOM 3285 N N . PHE A 1 421 ? 18.518 -6.498 -1.717 1.00 76.50 421 PHE A N 1
ATOM 3286 C CA . PHE A 1 421 ? 19.761 -6.136 -1.004 1.00 76.50 421 PHE A CA 1
ATOM 3287 C C . PHE A 1 421 ? 20.434 -7.267 -0.190 1.00 76.50 421 PHE A C 1
ATOM 3289 O O . PHE A 1 421 ? 21.307 -7.011 0.650 1.00 76.50 421 PHE A O 1
ATOM 3296 N N . TYR A 1 422 ? 20.047 -8.528 -0.386 1.00 69.38 422 TYR A N 1
ATOM 3297 C CA . TYR A 1 422 ? 20.462 -9.650 0.477 1.00 69.38 422 TYR A CA 1
ATOM 3298 C C . TYR A 1 422 ? 20.973 -10.883 -0.282 1.00 69.38 422 TYR A C 1
ATOM 3300 O O . TYR A 1 422 ? 20.992 -11.986 0.271 1.00 69.38 422 TYR A O 1
ATOM 3308 N N . GLU A 1 423 ? 21.461 -10.691 -1.509 1.00 72.50 423 GLU A N 1
ATOM 3309 C CA . GLU A 1 423 ? 22.051 -11.752 -2.331 1.00 72.50 423 GLU A CA 1
ATOM 3310 C C . GLU A 1 423 ? 23.117 -12.569 -1.571 1.00 72.50 423 GLU A C 1
ATOM 3312 O O . GLU A 1 423 ? 23.937 -12.051 -0.804 1.00 72.50 423 GLU A O 1
ATOM 3317 N N . GLY A 1 424 ? 23.089 -13.895 -1.729 1.00 63.53 424 GLY A N 1
ATOM 3318 C CA . GLY A 1 424 ? 24.029 -14.815 -1.079 1.00 63.53 424 GLY A CA 1
ATOM 3319 C C . GLY A 1 424 ? 23.934 -14.880 0.454 1.00 63.53 424 GLY A C 1
ATOM 3320 O O . GLY A 1 424 ? 24.906 -15.271 1.103 1.00 63.53 424 GLY A O 1
ATOM 3321 N N . CYS A 1 425 ? 22.831 -14.445 1.067 1.00 65.00 425 CYS A N 1
ATOM 3322 C CA . CYS A 1 425 ? 22.513 -14.752 2.461 1.00 65.00 425 CYS A CA 1
ATOM 3323 C C . CYS A 1 425 ? 21.540 -15.936 2.530 1.00 65.00 425 CYS A C 1
ATOM 3325 O O . CYS A 1 425 ? 20.436 -15.858 2.009 1.00 65.00 425 CYS A O 1
ATOM 3327 N N . THR A 1 426 ? 21.904 -17.005 3.239 1.00 60.47 426 THR A N 1
ATOM 3328 C CA . THR A 1 426 ? 20.970 -18.086 3.583 1.00 60.47 426 THR A CA 1
ATOM 3329 C C . THR A 1 426 ? 20.073 -17.607 4.717 1.00 60.47 426 THR A C 1
ATOM 3331 O O . THR A 1 426 ? 20.566 -17.277 5.799 1.00 60.47 426 THR A O 1
ATOM 3334 N N . CYS A 1 427 ? 18.773 -17.490 4.480 1.00 64.25 427 CYS A N 1
ATOM 3335 C CA . CYS A 1 427 ? 17.841 -16.996 5.482 1.00 64.25 427 CYS A CA 1
ATOM 3336 C C . CYS A 1 427 ? 16.487 -17.686 5.354 1.00 64.25 427 CYS A C 1
ATOM 3338 O O . CYS A 1 427 ? 16.145 -18.157 4.279 1.00 64.25 427 CYS A O 1
ATOM 3340 N N . SER A 1 428 ? 15.727 -17.726 6.445 1.00 68.50 428 SER A N 1
ATOM 3341 C CA . SER A 1 428 ? 14.428 -18.399 6.542 1.00 68.50 428 SER A CA 1
ATOM 3342 C C . SER A 1 428 ? 13.273 -17.634 5.878 1.00 68.50 428 SER A C 1
ATOM 3344 O O . SER A 1 428 ? 12.118 -17.942 6.146 1.00 68.50 428 SER A O 1
ATOM 3346 N N . TYR A 1 429 ? 13.562 -16.629 5.044 1.00 75.75 429 TYR A N 1
ATOM 3347 C CA . TYR A 1 429 ? 12.531 -15.877 4.327 1.00 75.75 429 TYR A CA 1
ATOM 3348 C C . TYR A 1 429 ? 12.216 -16.585 3.004 1.00 75.75 429 TYR A C 1
ATOM 3350 O O . TYR A 1 429 ? 13.154 -16.906 2.269 1.00 75.75 429 TYR A O 1
ATOM 3358 N N . PRO A 1 430 ? 10.933 -16.842 2.700 1.00 71.06 430 PRO A N 1
ATOM 3359 C CA . PRO A 1 430 ? 10.547 -17.706 1.588 1.00 71.06 430 PRO A CA 1
ATOM 3360 C C . PRO A 1 430 ? 10.761 -17.083 0.203 1.00 71.06 430 PRO A C 1
ATOM 3362 O O . PRO A 1 430 ? 10.829 -17.826 -0.772 1.00 71.06 430 PRO A O 1
ATOM 3365 N N . LEU A 1 431 ? 10.866 -15.752 0.096 1.00 80.12 431 LEU A N 1
ATOM 3366 C CA . LEU A 1 431 ? 10.829 -15.046 -1.188 1.00 80.12 431 LEU A CA 1
ATOM 3367 C C . LEU A 1 431 ? 12.120 -14.252 -1.455 1.00 80.12 431 LEU A C 1
ATOM 3369 O O . LEU A 1 431 ? 12.254 -13.137 -0.949 1.00 80.12 431 LEU A O 1
ATOM 3373 N N . PRO A 1 432 ? 13.068 -14.777 -2.253 1.00 78.31 432 PRO A N 1
ATOM 3374 C CA . PRO A 1 432 ? 14.255 -14.043 -2.668 1.00 78.31 432 PRO A CA 1
ATOM 3375 C C . PRO A 1 432 ? 13.968 -13.137 -3.884 1.00 78.31 432 PRO A C 1
ATOM 3377 O O . PRO A 1 432 ? 14.362 -13.457 -4.998 1.00 78.31 432 PRO A O 1
ATOM 3380 N N . MET A 1 433 ? 13.287 -12.009 -3.675 1.00 81.62 433 MET A N 1
ATOM 3381 C CA . MET A 1 433 ? 12.843 -11.103 -4.752 1.00 81.62 433 MET A CA 1
ATOM 3382 C C . MET A 1 433 ? 13.063 -9.620 -4.430 1.00 81.62 433 MET A C 1
ATOM 3384 O O . MET A 1 433 ? 13.149 -9.247 -3.251 1.00 81.62 433 MET A O 1
ATOM 3388 N N . ALA A 1 434 ? 13.128 -8.788 -5.474 1.00 87.12 434 ALA A N 1
ATOM 3389 C CA . ALA A 1 434 ? 12.817 -7.365 -5.377 1.00 87.12 434 ALA A CA 1
ATOM 3390 C C . ALA A 1 434 ? 11.306 -7.156 -5.550 1.00 87.12 434 ALA A C 1
ATOM 3392 O O . ALA A 1 434 ? 10.641 -7.946 -6.222 1.00 87.12 434 ALA A O 1
ATOM 3393 N N . VAL A 1 435 ? 10.764 -6.097 -4.955 1.00 91.25 435 VAL A N 1
ATOM 3394 C CA . VAL A 1 435 ? 9.348 -5.735 -5.101 1.00 91.25 435 VAL A CA 1
ATOM 3395 C C . VAL A 1 435 ? 9.185 -4.219 -5.112 1.00 91.25 435 VAL A C 1
ATOM 3397 O O . VAL A 1 435 ? 9.887 -3.520 -4.382 1.00 91.25 435 VAL A O 1
ATOM 3400 N N . ALA A 1 436 ? 8.248 -3.708 -5.904 1.00 94.50 436 ALA A N 1
ATOM 3401 C CA . ALA A 1 436 ? 7.735 -2.351 -5.750 1.00 94.50 436 ALA A CA 1
ATOM 3402 C C . ALA A 1 436 ? 6.265 -2.399 -5.347 1.00 94.50 436 ALA A C 1
ATOM 3404 O O . ALA A 1 436 ? 5.491 -3.210 -5.863 1.00 94.50 436 ALA A O 1
ATOM 3405 N N . LEU A 1 437 ? 5.888 -1.530 -4.414 1.00 96.69 437 LEU A N 1
ATOM 3406 C CA . LEU A 1 437 ? 4.526 -1.435 -3.914 1.00 96.69 437 LEU A CA 1
ATOM 3407 C C . LEU A 1 437 ? 3.904 -0.089 -4.283 1.00 96.69 437 LEU A C 1
ATOM 3409 O O . LEU A 1 437 ? 4.548 0.955 -4.163 1.00 96.69 437 LEU A O 1
ATOM 3413 N N . VAL A 1 438 ? 2.641 -0.124 -4.691 1.00 96.81 438 VAL A N 1
ATOM 3414 C CA . VAL A 1 438 ? 1.825 1.044 -5.037 1.00 96.81 438 VAL A CA 1
ATOM 3415 C C . VAL A 1 438 ? 0.763 1.278 -3.964 1.00 96.81 438 VAL A C 1
ATOM 3417 O O . VAL A 1 438 ? 0.281 0.330 -3.346 1.00 96.81 438 VAL A O 1
ATOM 3420 N N . SER A 1 439 ? 0.414 2.543 -3.727 1.00 95.69 439 SER A N 1
ATOM 3421 C CA . SER A 1 439 ? -0.698 2.915 -2.846 1.00 95.69 439 SER A CA 1
ATOM 3422 C C . SER A 1 439 ? -2.026 2.398 -3.397 1.00 95.69 439 SER A C 1
ATOM 3424 O O . SER A 1 439 ? -2.311 2.540 -4.588 1.00 95.69 439 SER A O 1
ATOM 3426 N N . MET A 1 440 ? -2.814 1.778 -2.526 1.00 93.94 440 MET A N 1
ATOM 3427 C CA . MET A 1 440 ? -4.088 1.136 -2.826 1.00 93.94 440 MET A CA 1
ATOM 3428 C C . MET A 1 440 ? -5.239 1.888 -2.147 1.00 93.94 440 MET A C 1
ATOM 3430 O O . MET A 1 440 ? -5.026 2.573 -1.143 1.00 93.94 440 MET A O 1
ATOM 3434 N N . PRO A 1 441 ? -6.476 1.742 -2.647 1.00 92.25 441 PRO A N 1
ATOM 3435 C CA . PRO A 1 441 ? -7.656 2.287 -1.984 1.00 92.25 441 PRO A CA 1
ATOM 3436 C C . PRO A 1 441 ? -7.805 1.801 -0.525 1.00 92.25 441 PRO A C 1
ATOM 3438 O O . PRO A 1 441 ? -7.437 0.661 -0.221 1.00 92.25 441 PRO A O 1
ATOM 3441 N N . PRO A 1 442 ? -8.357 2.621 0.390 1.00 92.69 442 PRO A N 1
ATOM 3442 C CA . PRO A 1 442 ? -8.463 2.311 1.823 1.00 92.69 442 PRO A CA 1
ATOM 3443 C C . PRO A 1 442 ? -9.343 1.090 2.150 1.00 92.69 442 PRO A C 1
ATOM 3445 O O . PRO A 1 442 ? -9.298 0.576 3.270 1.00 92.69 442 PRO A O 1
ATOM 3448 N N . GLU A 1 443 ? -10.122 0.588 1.196 1.00 92.06 443 GLU A N 1
ATOM 3449 C CA . GLU A 1 443 ? -10.886 -0.659 1.288 1.00 92.06 443 GLU A CA 1
ATOM 3450 C C . GLU A 1 443 ? -9.979 -1.900 1.299 1.00 92.06 443 GLU A C 1
ATOM 3452 O O . GLU A 1 443 ? -10.346 -2.941 1.855 1.00 92.06 443 GLU A O 1
ATOM 3457 N N . PHE A 1 444 ? -8.775 -1.801 0.729 1.00 92.00 444 PHE A N 1
ATOM 3458 C CA . PHE A 1 444 ? -7.795 -2.880 0.776 1.00 92.00 444 PHE A CA 1
ATOM 3459 C C . PHE A 1 444 ? -7.264 -3.071 2.188 1.00 92.00 444 PHE A C 1
ATOM 3461 O O . PHE A 1 444 ? -7.177 -2.142 2.992 1.00 92.00 444 PHE A O 1
ATOM 3468 N N . GLU A 1 445 ? -6.932 -4.313 2.496 1.00 91.00 445 GLU A N 1
ATOM 3469 C CA . GLU A 1 445 ? -6.522 -4.737 3.820 1.00 91.00 445 GLU A CA 1
ATOM 3470 C C . GLU A 1 445 ? -5.028 -4.482 4.059 1.00 91.00 445 GLU A C 1
ATOM 3472 O O . GLU A 1 445 ? -4.184 -4.833 3.237 1.00 91.00 445 GLU A O 1
ATOM 3477 N N . GLN A 1 446 ? -4.701 -3.854 5.188 1.00 93.75 446 GLN A N 1
ATOM 3478 C CA . GLN A 1 446 ? -3.338 -3.683 5.679 1.00 93.75 446 GLN A CA 1
ATOM 3479 C C . GLN A 1 446 ? -3.383 -3.530 7.196 1.00 93.75 446 GLN A C 1
ATOM 3481 O O . GLN A 1 446 ? -4.164 -2.729 7.708 1.00 93.75 446 GLN A O 1
ATOM 3486 N N . TRP A 1 447 ? -2.522 -4.274 7.882 1.00 95.81 447 TRP A N 1
ATOM 3487 C CA . TRP A 1 447 ? -2.464 -4.314 9.339 1.00 95.81 447 TRP A CA 1
ATOM 3488 C C . TRP A 1 447 ? -1.124 -3.820 9.845 1.00 95.81 447 TRP A C 1
ATOM 3490 O O . TRP A 1 447 ? -0.093 -3.948 9.173 1.00 95.81 447 TRP A O 1
ATOM 3500 N N . ALA A 1 448 ? -1.159 -3.265 11.043 1.00 95.75 448 ALA A N 1
ATOM 3501 C CA . ALA A 1 448 ? -0.013 -2.730 11.734 1.00 95.75 448 ALA A CA 1
ATOM 3502 C C . ALA A 1 448 ? 0.007 -3.218 13.184 1.00 95.75 448 ALA A C 1
ATOM 3504 O O . ALA A 1 448 ? -0.996 -3.669 13.726 1.00 95.75 448 ALA A O 1
ATOM 3505 N N . SER A 1 449 ? 1.166 -3.072 13.815 1.00 95.56 449 SER A N 1
ATOM 3506 C CA . SER A 1 449 ? 1.281 -3.053 15.271 1.00 95.56 449 SER A CA 1
ATOM 3507 C C . SER A 1 449 ? 1.547 -1.615 15.694 1.00 95.56 449 SER A C 1
ATOM 3509 O O . SER A 1 449 ? 2.571 -1.027 15.315 1.00 95.56 449 SER A O 1
ATOM 3511 N N . TRP A 1 450 ? 0.619 -1.010 16.434 1.00 94.50 450 TRP A N 1
ATOM 3512 C CA . TRP A 1 450 ? 0.744 0.398 16.809 1.00 94.50 450 TRP A CA 1
ATOM 3513 C C . TRP A 1 450 ? 1.736 0.616 17.958 1.00 94.50 450 TRP A C 1
ATOM 3515 O O . TRP A 1 450 ? 2.489 1.598 17.955 1.00 94.50 450 TRP A O 1
ATOM 3525 N N . GLY A 1 451 ? 1.803 -0.341 18.884 1.00 93.44 451 GLY A N 1
ATOM 3526 C CA . GLY A 1 451 ? 2.745 -0.396 19.996 1.00 93.44 451 GLY A CA 1
ATOM 3527 C C . GLY A 1 451 ? 2.097 -0.346 21.372 1.00 93.44 451 GLY A C 1
ATOM 3528 O O . GLY A 1 451 ? 1.010 0.197 21.545 1.00 93.44 451 GLY A O 1
ATOM 3529 N N . GLU A 1 452 ? 2.816 -0.886 22.359 1.00 92.62 452 GLU A N 1
ATOM 3530 C CA . GLU A 1 452 ? 2.340 -0.959 23.741 1.00 92.62 452 GLU A CA 1
ATOM 3531 C C . GLU A 1 452 ? 2.107 0.440 24.316 1.00 92.62 452 GLU A C 1
ATOM 3533 O O . GLU A 1 452 ? 2.993 1.308 24.325 1.00 92.62 452 GLU A O 1
ATOM 3538 N N . LEU A 1 453 ? 0.912 0.636 24.858 1.00 93.56 453 LEU A N 1
ATOM 3539 C CA . LEU A 1 453 ? 0.552 1.829 25.602 1.00 93.56 453 LEU A CA 1
ATOM 3540 C C . LEU A 1 453 ? -0.226 1.395 26.847 1.00 93.56 453 LEU A C 1
ATOM 3542 O O . LEU A 1 453 ? -1.362 0.954 26.699 1.00 93.56 453 LEU A O 1
ATOM 3546 N N . PRO A 1 454 ? 0.359 1.524 28.055 1.00 94.88 454 PRO A N 1
ATOM 3547 C CA . PRO A 1 454 ? -0.319 1.138 29.287 1.00 94.88 454 PRO A CA 1
ATOM 3548 C C . PRO A 1 454 ? -1.635 1.889 29.475 1.00 94.88 454 PRO A C 1
ATOM 3550 O O . PRO A 1 454 ? -1.705 3.098 29.203 1.00 94.88 454 PRO A O 1
ATOM 3553 N N . ILE A 1 455 ? -2.643 1.197 29.998 1.00 94.38 455 ILE A N 1
ATOM 3554 C CA . ILE A 1 455 ? -4.011 1.707 30.166 1.00 94.38 455 ILE A CA 1
ATOM 3555 C C . ILE A 1 455 ? -4.083 3.025 30.960 1.00 94.38 455 ILE A C 1
ATOM 3557 O O . ILE A 1 455 ? -4.929 3.883 30.712 1.00 94.38 455 ILE A O 1
ATOM 3561 N N . GLU A 1 456 ? -3.165 3.259 31.896 1.00 94.75 456 GLU A N 1
ATOM 3562 C CA . GLU A 1 456 ? -3.083 4.470 32.722 1.00 94.75 456 GLU A CA 1
ATOM 3563 C C . GLU A 1 456 ? -2.775 5.723 31.900 1.00 94.75 456 GLU A C 1
ATOM 3565 O O . GLU A 1 456 ? -3.079 6.837 32.331 1.00 94.75 456 GLU A O 1
ATOM 3570 N N . LYS A 1 457 ? -2.170 5.568 30.716 1.00 94.06 457 LYS A N 1
ATOM 3571 C CA . LYS A 1 457 ? -1.869 6.691 29.822 1.00 94.06 457 LYS A CA 1
ATOM 3572 C C . LYS A 1 457 ? -3.083 7.150 29.019 1.00 94.06 457 LYS A C 1
ATOM 3574 O O . LYS A 1 457 ? -3.098 8.302 28.587 1.00 94.06 457 LYS A O 1
ATOM 3579 N N . THR A 1 458 ? -4.080 6.287 28.832 1.00 93.62 458 THR A N 1
ATOM 3580 C CA . THR A 1 458 ? -5.289 6.561 28.038 1.00 93.62 458 THR A CA 1
ATOM 3581 C C . THR A 1 458 ? -6.533 6.759 28.900 1.00 93.62 458 THR A C 1
ATOM 3583 O O . THR A 1 458 ? -7.458 7.450 28.470 1.00 93.62 458 THR A O 1
ATOM 3586 N N . ARG A 1 459 ? -6.561 6.222 30.127 1.00 94.56 459 ARG A N 1
ATOM 3587 C CA . ARG A 1 459 ? -7.717 6.285 31.033 1.00 94.56 459 ARG A CA 1
ATOM 3588 C C . ARG A 1 459 ? -8.227 7.719 31.241 1.00 94.56 459 ARG A C 1
ATOM 3590 O O . ARG A 1 459 ? -7.499 8.597 31.698 1.00 94.56 459 ARG A O 1
ATOM 3597 N N . GLY A 1 460 ? -9.502 7.938 30.914 1.00 95.88 460 GLY A N 1
ATOM 3598 C CA . GLY A 1 460 ? -10.199 9.227 31.017 1.00 95.88 460 GLY A CA 1
ATOM 3599 C C . GLY A 1 460 ? -9.847 10.229 29.910 1.00 95.88 460 GLY A C 1
ATOM 3600 O O . GLY A 1 460 ? -10.275 11.384 29.961 1.00 95.88 460 GLY A O 1
ATOM 3601 N N . LYS A 1 461 ? -9.054 9.816 28.916 1.00 97.00 461 LYS A N 1
ATOM 3602 C CA . LYS A 1 461 ? -8.536 10.681 27.849 1.00 97.00 461 LYS A CA 1
ATOM 3603 C C . LYS A 1 461 ? -8.930 10.234 26.450 1.00 97.00 461 LYS A C 1
ATOM 3605 O O . LYS A 1 461 ? -8.723 11.011 25.523 1.00 97.00 461 LYS A O 1
ATOM 3610 N N . ILE A 1 462 ? -9.472 9.029 26.274 1.00 97.88 462 ILE A N 1
ATOM 3611 C CA . ILE A 1 462 ? -9.856 8.520 24.952 1.00 97.88 462 ILE A CA 1
ATOM 3612 C C . ILE A 1 462 ? -10.981 9.397 24.395 1.00 97.88 462 ILE A C 1
ATOM 3614 O O . ILE A 1 462 ? -12.012 9.576 25.039 1.00 97.88 462 ILE A O 1
ATOM 3618 N N . GLN A 1 463 ? -10.758 9.964 23.211 1.00 97.56 463 GLN A N 1
ATOM 3619 C CA . GLN A 1 463 ? -11.710 10.806 22.480 1.00 97.56 463 GLN A CA 1
ATOM 3620 C C . GLN A 1 463 ? -12.090 10.199 21.127 1.00 97.56 463 GLN A C 1
ATOM 3622 O O . GLN A 1 463 ? -13.173 10.478 20.615 1.00 97.56 463 GLN A O 1
ATOM 3627 N N . VAL A 1 464 ? -11.217 9.383 20.540 1.00 97.06 464 VAL A N 1
ATOM 3628 C CA . VAL A 1 464 ? -11.455 8.689 19.272 1.00 97.06 464 VAL A CA 1
ATOM 3629 C C . VAL A 1 464 ? -10.952 7.260 19.416 1.00 97.06 464 VAL A C 1
ATOM 3631 O O . VAL A 1 464 ? -9.870 7.053 19.949 1.00 97.06 464 VAL A O 1
ATOM 3634 N N . ILE A 1 465 ? -11.722 6.265 18.991 1.00 98.00 465 ILE A N 1
ATOM 3635 C CA . ILE A 1 465 ? -11.275 4.867 18.995 1.00 98.00 465 ILE A CA 1
ATOM 3636 C C . ILE A 1 465 ? -12.165 4.020 18.088 1.00 98.00 465 ILE A C 1
ATOM 3638 O O . ILE A 1 465 ? -13.375 4.227 18.000 1.00 98.00 465 ILE A O 1
ATOM 3642 N N . GLY A 1 466 ? -11.559 3.068 17.399 1.00 98.38 466 GLY A N 1
ATOM 3643 C CA . GLY A 1 466 ? -12.208 1.937 16.763 1.00 98.38 466 GLY A CA 1
ATOM 3644 C C . GLY A 1 466 ? -11.835 0.653 17.501 1.00 98.38 466 GLY A C 1
ATOM 3645 O O . GLY A 1 466 ? -10.681 0.465 17.868 1.00 98.38 466 GLY A O 1
ATOM 3646 N N . ILE A 1 467 ? -12.794 -0.238 17.695 1.00 98.56 467 ILE A N 1
ATOM 3647 C CA . ILE A 1 467 ? -12.578 -1.625 18.101 1.00 98.56 467 ILE A CA 1
ATOM 3648 C C . ILE A 1 467 ? -12.935 -2.484 16.898 1.00 98.56 467 ILE A C 1
ATOM 3650 O O . ILE A 1 467 ? -14.049 -2.362 16.380 1.00 98.56 467 ILE A O 1
ATOM 3654 N N . ASN A 1 468 ? -12.007 -3.322 16.447 1.00 98.31 468 ASN A N 1
ATOM 3655 C CA . ASN A 1 468 ? -12.219 -4.270 15.362 1.00 98.31 468 ASN A CA 1
ATOM 3656 C C . ASN A 1 468 ? -12.153 -5.699 15.916 1.00 98.31 468 ASN A C 1
ATOM 3658 O O . ASN A 1 468 ? -11.083 -6.222 16.231 1.00 98.31 468 ASN A O 1
ATOM 3662 N N . LEU A 1 469 ? -13.319 -6.311 16.105 1.00 98.50 469 LEU A N 1
ATOM 3663 C CA . LEU A 1 469 ? -13.437 -7.609 16.762 1.00 98.50 469 LEU A CA 1
ATOM 3664 C C . LEU A 1 469 ? -12.974 -8.709 15.805 1.00 98.50 469 LEU A C 1
ATOM 3666 O O . LEU A 1 469 ? -13.405 -8.744 14.660 1.00 98.50 469 LEU A O 1
ATOM 3670 N N . GLY A 1 470 ? -12.107 -9.609 16.266 1.00 96.50 470 GLY A N 1
ATOM 3671 C CA . GLY A 1 470 ? -11.568 -10.719 15.469 1.00 96.50 470 GLY A CA 1
ATOM 3672 C C . GLY A 1 470 ? -10.590 -10.310 14.360 1.00 96.50 470 GLY A C 1
ATOM 3673 O O . GLY A 1 470 ? -10.240 -11.151 13.533 1.00 96.50 470 GLY A O 1
ATOM 3674 N N . ALA A 1 471 ? -10.177 -9.042 14.305 1.00 97.00 471 ALA A N 1
ATOM 3675 C CA . ALA A 1 471 ? -9.215 -8.564 13.320 1.00 97.00 471 ALA A CA 1
ATOM 3676 C C . ALA A 1 471 ? -7.807 -9.123 13.586 1.00 97.00 471 ALA A C 1
ATOM 3678 O O . ALA A 1 471 ? -7.473 -9.425 14.728 1.00 97.00 471 ALA A O 1
ATOM 3679 N N . PRO A 1 472 ? -6.956 -9.243 12.555 1.00 95.44 472 PRO A N 1
ATOM 3680 C CA . PRO A 1 472 ? -5.603 -9.771 12.703 1.00 95.44 472 PRO A CA 1
ATOM 3681 C C . PRO A 1 472 ? -4.562 -8.701 13.088 1.00 95.44 472 PRO A C 1
ATOM 3683 O O . PRO A 1 472 ? -3.371 -9.006 13.070 1.00 95.44 472 PRO A O 1
ATOM 3686 N N . GLY A 1 473 ? -4.973 -7.461 13.374 1.00 96.25 473 GLY A N 1
ATOM 3687 C CA . GLY A 1 473 ? -4.096 -6.406 13.884 1.00 96.25 473 GLY A CA 1
ATOM 3688 C C . GLY A 1 473 ? -4.716 -5.012 13.889 1.00 96.25 473 GLY A C 1
ATOM 3689 O O . GLY A 1 473 ? -5.849 -4.813 13.439 1.00 96.25 473 GLY A O 1
ATOM 3690 N N . ASP A 1 474 ? -3.944 -4.042 14.375 1.00 97.62 474 ASP A N 1
ATOM 3691 C CA . ASP A 1 474 ? -4.351 -2.642 14.428 1.00 97.62 474 ASP A CA 1
ATOM 3692 C C . ASP A 1 474 ? -4.390 -2.016 13.032 1.00 97.62 474 ASP A C 1
ATOM 3694 O O . ASP A 1 474 ? -3.663 -2.406 12.107 1.00 97.62 474 ASP A O 1
ATOM 3698 N N . ARG A 1 475 ? -5.185 -0.955 12.887 1.00 96.31 475 ARG A N 1
ATOM 3699 C CA . ARG A 1 475 ? -5.172 -0.118 11.687 1.00 96.31 475 ARG A CA 1
ATOM 3700 C C . ARG A 1 475 ? -5.601 1.310 11.973 1.00 96.31 475 ARG A C 1
ATOM 3702 O O . ARG A 1 475 ? -6.604 1.534 12.635 1.00 96.31 475 ARG A O 1
ATOM 3709 N N . VAL A 1 476 ? -4.914 2.287 11.389 1.00 95.81 476 VAL A N 1
ATOM 3710 C CA . VAL A 1 476 ? -5.347 3.691 11.435 1.00 95.81 476 VAL A CA 1
ATOM 3711 C C . VAL A 1 476 ? -5.983 4.096 10.107 1.00 95.81 476 VAL A C 1
ATOM 3713 O O . VAL A 1 476 ? -5.457 3.783 9.038 1.00 95.81 476 VAL A O 1
ATOM 3716 N N . THR A 1 477 ? -7.132 4.765 10.164 1.00 94.50 477 THR A N 1
ATOM 3717 C CA . THR A 1 477 ? -7.795 5.360 8.997 1.00 94.50 477 THR A CA 1
ATOM 3718 C C . THR A 1 477 ? -7.350 6.802 8.781 1.00 94.50 477 THR A C 1
ATOM 3720 O O . THR A 1 477 ? -6.924 7.492 9.704 1.00 94.50 477 THR A O 1
ATOM 3723 N N . GLU A 1 478 ? -7.487 7.293 7.549 1.00 92.06 478 GLU A N 1
ATOM 3724 C CA . GLU A 1 478 ? -7.064 8.649 7.156 1.00 92.06 478 GLU A CA 1
ATOM 3725 C C . GLU A 1 478 ? -7.756 9.773 7.938 1.00 92.06 478 GLU A C 1
ATOM 3727 O O . GLU A 1 478 ? -7.230 10.877 8.044 1.00 92.06 478 GLU A O 1
ATOM 3732 N N . ASP A 1 479 ? -8.928 9.500 8.512 1.00 91.88 479 ASP A N 1
ATOM 3733 C CA . ASP A 1 479 ? -9.665 10.446 9.349 1.00 91.88 479 ASP A CA 1
ATOM 3734 C C . ASP A 1 479 ? -9.133 10.545 10.794 1.00 91.88 479 ASP A C 1
ATOM 3736 O O . ASP A 1 479 ? -9.707 11.287 11.606 1.00 91.88 479 ASP A O 1
ATOM 3740 N N . GLY A 1 480 ? -8.062 9.803 11.102 1.00 92.44 480 GLY A N 1
ATOM 3741 C CA . GLY A 1 480 ? -7.359 9.773 12.382 1.00 92.44 480 GLY A CA 1
ATOM 3742 C C . GLY A 1 480 ? -7.874 8.735 13.380 1.00 92.44 480 GLY A C 1
ATOM 3743 O O . GLY A 1 480 ? -7.422 8.738 14.522 1.00 92.44 480 GLY A O 1
ATOM 3744 N N . THR A 1 481 ? -8.812 7.861 12.998 1.00 96.00 481 THR A N 1
ATOM 3745 C CA . THR A 1 481 ? -9.298 6.800 13.894 1.00 96.00 481 THR A CA 1
ATOM 3746 C C . THR A 1 481 ? -8.331 5.620 13.902 1.00 96.00 481 THR A C 1
ATOM 3748 O O . THR A 1 481 ? -8.134 4.968 12.879 1.00 96.00 481 THR A O 1
ATOM 3751 N N . ILE A 1 482 ? -7.784 5.285 15.069 1.00 96.81 482 ILE A N 1
ATOM 3752 C CA . ILE A 1 482 ? -7.128 3.992 15.286 1.00 96.81 482 ILE A CA 1
ATOM 3753 C C . ILE A 1 482 ? -8.165 2.920 15.618 1.00 96.81 482 ILE A C 1
ATOM 3755 O O . ILE A 1 482 ? -8.983 3.102 16.515 1.00 96.81 482 ILE A O 1
ATOM 3759 N N . TRP A 1 483 ? -8.120 1.815 14.888 1.00 98.06 483 TRP A N 1
ATOM 3760 C CA . TRP A 1 483 ? -8.888 0.601 15.102 1.00 98.06 483 TRP A CA 1
ATOM 3761 C C . TRP A 1 483 ? -7.986 -0.438 15.750 1.00 98.06 483 TRP A C 1
ATOM 3763 O O . TRP A 1 483 ? -7.013 -0.855 15.127 1.00 98.06 483 TRP A O 1
ATOM 3773 N N . LEU A 1 484 ? -8.309 -0.823 16.980 1.00 98.12 484 LEU A N 1
ATOM 3774 C CA . LEU A 1 484 ? -7.576 -1.824 17.747 1.00 98.12 484 LEU A CA 1
ATOM 3775 C C . LEU A 1 484 ? -8.177 -3.207 17.518 1.00 98.12 484 LEU A C 1
ATOM 3777 O O . LEU A 1 484 ? -9.408 -3.347 17.556 1.00 98.12 484 LEU A O 1
ATOM 3781 N N . ASP A 1 485 ? -7.343 -4.218 17.294 1.00 97.25 485 ASP A N 1
ATOM 3782 C CA . ASP A 1 485 ? -7.804 -5.602 17.220 1.00 97.25 485 ASP A CA 1
ATOM 3783 C C . ASP A 1 485 ? -8.194 -6.126 18.602 1.00 97.25 485 ASP A C 1
ATOM 3785 O O . ASP A 1 485 ? -7.513 -5.900 19.600 1.00 97.25 485 ASP A O 1
ATOM 3789 N N . GLN A 1 486 ? -9.340 -6.806 18.680 1.00 97.19 486 GLN A N 1
ATOM 3790 C CA . GLN A 1 486 ? -9.812 -7.437 19.912 1.00 97.19 486 GLN A CA 1
ATOM 3791 C C . GLN A 1 486 ? -10.331 -8.857 19.626 1.00 97.19 486 GLN A C 1
ATOM 3793 O O . GLN A 1 486 ? -11.316 -9.003 18.898 1.00 97.19 486 GLN A O 1
ATOM 3798 N N . PRO A 1 487 ? -9.745 -9.916 20.222 1.00 94.31 487 PRO A N 1
ATOM 3799 C CA . PRO A 1 487 ? -8.587 -9.879 21.122 1.00 94.31 487 PRO A CA 1
ATOM 3800 C C . PRO A 1 487 ? -7.299 -9.468 20.387 1.00 94.31 487 PRO A C 1
ATOM 3802 O O . PRO A 1 487 ? -7.210 -9.645 19.177 1.00 94.31 487 PRO A O 1
ATOM 3805 N N . GLU A 1 488 ? -6.317 -8.952 21.129 1.00 92.88 488 GLU A N 1
ATOM 3806 C CA . GLU A 1 488 ? -5.007 -8.553 20.594 1.00 92.88 488 GLU A CA 1
ATOM 3807 C C . GLU A 1 488 ? -4.232 -9.782 20.083 1.00 92.88 488 GLU A C 1
ATOM 3809 O O . GLU A 1 488 ? -3.848 -10.668 20.855 1.00 92.88 488 GLU A O 1
ATOM 3814 N N . VAL A 1 489 ? -4.015 -9.852 18.769 1.00 91.81 489 VAL A N 1
ATOM 3815 C CA . VAL A 1 489 ? -3.299 -10.937 18.075 1.00 91.81 489 VAL A CA 1
ATOM 3816 C C . VAL A 1 489 ? -2.310 -10.431 17.018 1.00 91.81 489 VAL A C 1
ATOM 3818 O O . VAL A 1 489 ? -1.401 -11.176 16.643 1.00 91.81 489 VAL A O 1
ATOM 3821 N N . GLY A 1 490 ? -2.446 -9.188 16.543 1.00 86.88 490 GLY A N 1
ATOM 3822 C CA . GLY A 1 490 ? -1.629 -8.617 15.462 1.00 86.88 490 GLY A CA 1
ATOM 3823 C C . GLY A 1 490 ? -0.244 -8.111 15.860 1.00 86.88 490 GLY A C 1
ATOM 3824 O O . GLY A 1 490 ? 0.539 -7.692 15.004 1.00 86.88 490 GLY A O 1
ATOM 3825 N N . GLY A 1 491 ? 0.083 -8.177 17.147 1.00 91.75 491 GLY A N 1
ATOM 3826 C CA . GLY A 1 491 ? 1.319 -7.667 17.731 1.00 91.75 491 GLY A CA 1
ATOM 3827 C C . GLY A 1 491 ? 1.024 -6.621 18.803 1.00 91.75 491 GLY A C 1
ATOM 3828 O O . GLY A 1 491 ? -0.136 -6.411 19.125 1.00 91.75 491 GLY A O 1
ATOM 3829 N N . PRO A 1 492 ? 2.065 -5.967 19.348 1.00 94.44 492 PRO A N 1
ATOM 3830 C CA . PRO A 1 492 ? 1.894 -4.980 20.407 1.00 94.44 492 PRO A CA 1
ATOM 3831 C C . PRO A 1 492 ? 0.866 -3.894 20.065 1.00 94.44 492 PRO A C 1
ATOM 3833 O O . PRO A 1 492 ? 1.065 -3.153 19.093 1.00 94.44 492 PRO A O 1
ATOM 3836 N N . SER A 1 493 ? -0.163 -3.774 20.896 1.00 96.00 493 SER A N 1
ATOM 3837 C CA . SER A 1 493 ? -1.266 -2.817 20.772 1.00 96.00 493 SER A CA 1
ATOM 3838 C C . SER A 1 493 ? -1.473 -2.037 22.091 1.00 96.00 493 SER A C 1
ATOM 3840 O O . SER A 1 493 ? -0.972 -2.440 23.149 1.00 96.00 493 SER A O 1
ATOM 3842 N N . PRO A 1 494 ? -2.130 -0.863 22.079 1.00 95.88 494 PRO A N 1
ATOM 3843 C CA . PRO A 1 494 ? -2.555 -0.177 23.296 1.00 95.88 494 PRO A CA 1
ATOM 3844 C C . PRO A 1 494 ? -3.482 -1.000 24.194 1.00 95.88 494 PRO A C 1
ATOM 3846 O O . PRO A 1 494 ? -4.490 -1.540 23.744 1.00 95.88 494 PRO A O 1
ATOM 3849 N N . GLU A 1 495 ? -3.222 -0.981 25.501 1.00 95.62 495 GLU A N 1
ATOM 3850 C CA . GLU A 1 495 ? -4.135 -1.566 26.480 1.00 95.62 495 GLU A CA 1
ATOM 3851 C C . GLU A 1 495 ? -5.404 -0.709 26.615 1.00 95.62 495 GLU A C 1
ATOM 3853 O O . GLU A 1 495 ? -5.345 0.518 26.777 1.00 95.62 495 GLU A O 1
ATOM 3858 N N . ILE A 1 496 ? -6.565 -1.366 26.606 1.00 95.62 496 ILE A N 1
ATOM 3859 C CA . ILE A 1 496 ? -7.877 -0.729 26.743 1.00 95.62 496 ILE A CA 1
ATOM 3860 C C . ILE A 1 496 ? -8.743 -1.433 27.790 1.00 95.62 496 ILE A C 1
ATOM 3862 O O . ILE A 1 496 ? -8.648 -2.641 27.995 1.00 95.62 496 ILE A O 1
ATOM 3866 N N . ASP A 1 497 ? -9.625 -0.668 28.435 1.00 96.06 497 ASP A N 1
ATOM 3867 C CA . ASP A 1 497 ? -10.648 -1.200 29.340 1.00 96.06 497 ASP A CA 1
ATOM 3868 C C . ASP A 1 497 ? -11.833 -1.728 28.522 1.00 96.06 497 ASP A C 1
ATOM 3870 O O . ASP A 1 497 ? -12.842 -1.039 28.371 1.00 96.06 497 ASP A O 1
ATOM 3874 N N . PHE A 1 498 ? -11.682 -2.897 27.899 1.00 97.44 498 PHE A N 1
ATOM 3875 C CA . PHE A 1 498 ? -12.721 -3.490 27.060 1.00 97.44 498 PHE A CA 1
ATOM 3876 C C . PHE A 1 498 ? -13.174 -4.841 27.609 1.00 97.44 498 PHE A C 1
ATOM 3878 O O . PHE A 1 498 ? -12.434 -5.824 27.608 1.00 97.44 498 PHE A O 1
ATOM 3885 N N . VAL A 1 499 ? -14.421 -4.891 28.073 1.00 97.56 499 VAL A N 1
ATOM 3886 C CA . VAL A 1 499 ? -15.026 -6.075 28.687 1.00 97.56 499 VAL A CA 1
ATOM 3887 C C . VAL A 1 499 ? -16.247 -6.495 27.885 1.00 97.56 499 VAL A C 1
ATOM 3889 O O . VAL A 1 499 ? -17.056 -5.671 27.467 1.00 97.56 499 VAL A O 1
ATOM 3892 N N . THR A 1 500 ? -16.405 -7.797 27.686 1.00 98.50 500 THR A N 1
ATOM 3893 C CA . THR A 1 500 ? -17.535 -8.378 26.957 1.00 98.50 500 THR A CA 1
ATOM 3894 C C . THR A 1 500 ? -18.281 -9.391 27.815 1.00 98.50 500 THR A C 1
ATOM 3896 O O . THR A 1 500 ? -17.726 -9.982 28.743 1.00 98.50 500 THR A O 1
ATOM 3899 N N . VAL A 1 501 ? -19.566 -9.570 27.512 1.00 98.06 501 VAL A N 1
ATOM 3900 C CA . VAL A 1 501 ? -20.428 -10.592 28.109 1.00 98.06 501 VAL A CA 1
ATOM 3901 C C . VAL A 1 501 ? -21.076 -11.400 26.984 1.00 98.06 501 VAL A C 1
ATOM 3903 O O . VAL A 1 501 ? -21.790 -10.806 26.172 1.00 98.06 501 VAL A O 1
ATOM 3906 N N . PRO A 1 502 ? -20.898 -12.732 26.934 1.00 98.19 502 PRO A N 1
ATOM 3907 C CA . PRO A 1 502 ? -19.836 -13.507 27.592 1.00 98.19 502 PRO A CA 1
ATOM 3908 C C . PRO A 1 502 ? -18.420 -12.955 27.329 1.00 98.19 502 PRO A C 1
ATOM 3910 O O . PRO A 1 502 ? -18.256 -12.179 26.384 1.00 98.19 502 PRO A O 1
ATOM 3913 N N . PRO A 1 503 ? -17.408 -13.339 28.132 1.00 97.75 503 PRO A N 1
ATOM 3914 C CA . PRO A 1 503 ? -16.023 -12.937 27.901 1.00 97.75 503 PRO A CA 1
ATOM 3915 C C . PRO A 1 503 ? -15.556 -13.250 26.476 1.00 97.75 503 PRO A C 1
ATOM 3917 O O . PRO A 1 503 ? -15.868 -14.307 25.934 1.00 97.75 503 PRO A O 1
ATOM 3920 N N . LEU A 1 504 ? -14.751 -12.361 25.891 1.00 95.31 504 LEU A N 1
ATOM 3921 C CA . LEU A 1 504 ? -14.355 -12.417 24.479 1.00 95.31 504 LEU A CA 1
ATOM 3922 C C . LEU A 1 504 ? -13.694 -13.744 24.088 1.00 95.31 504 LEU A C 1
ATOM 3924 O O . LEU A 1 504 ? -13.927 -14.247 22.996 1.00 95.31 504 LEU A O 1
ATOM 3928 N N . ALA A 1 505 ? -12.920 -14.333 25.003 1.00 95.19 505 ALA A N 1
ATOM 3929 C CA . ALA A 1 505 ? -12.258 -15.624 24.816 1.00 95.19 505 ALA A CA 1
ATOM 3930 C C . ALA A 1 505 ? -13.229 -16.817 24.679 1.00 95.19 505 ALA A C 1
ATOM 3932 O O . ALA A 1 505 ? -12.822 -17.883 24.225 1.00 95.19 505 ALA A O 1
ATOM 3933 N N . GLU A 1 506 ? -14.493 -16.657 25.080 1.00 96.75 506 GLU A N 1
ATOM 3934 C CA . GLU A 1 506 ? -15.550 -17.670 24.960 1.00 96.75 506 GLU A CA 1
ATOM 3935 C C . GLU A 1 506 ? -16.424 -17.469 23.711 1.00 96.75 506 GLU A C 1
ATOM 3937 O O . GLU A 1 506 ? -17.256 -18.322 23.390 1.00 96.75 506 GLU A O 1
ATOM 3942 N N . LEU A 1 507 ? -16.266 -16.344 23.007 1.00 96.50 507 LEU A N 1
ATOM 3943 C CA . LEU A 1 507 ? -17.048 -16.024 21.818 1.00 96.50 507 LEU A CA 1
ATOM 3944 C C . LEU A 1 507 ? -16.446 -16.660 20.561 1.00 96.50 507 LEU A C 1
ATOM 3946 O O . LEU A 1 507 ? -15.236 -16.811 20.414 1.00 96.50 507 LEU A O 1
ATOM 3950 N N . GLU A 1 508 ? -17.319 -16.998 19.615 1.00 95.00 508 GLU A N 1
ATOM 3951 C CA . GLU A 1 508 ? -16.919 -17.458 18.284 1.00 95.00 508 GLU A CA 1
ATOM 3952 C C . GLU A 1 508 ? -16.480 -16.244 17.456 1.00 95.00 508 GLU A C 1
ATOM 3954 O O . GLU A 1 508 ? -17.315 -15.404 17.109 1.00 95.00 508 GLU A O 1
ATOM 3959 N N . THR A 1 509 ? -15.185 -16.143 17.151 1.00 95.88 509 THR A N 1
ATOM 3960 C CA . THR A 1 509 ? -14.632 -15.134 16.240 1.00 95.88 509 THR A CA 1
ATOM 3961 C C . THR A 1 509 ? -14.697 -15.614 14.791 1.00 95.88 509 THR A C 1
ATOM 3963 O O . THR A 1 509 ? -14.622 -16.812 14.508 1.00 95.88 509 THR A O 1
ATOM 3966 N N . PHE A 1 510 ? -14.818 -14.678 13.854 1.00 95.50 510 PHE A N 1
ATOM 3967 C CA . PHE A 1 510 ? -14.660 -14.941 12.426 1.00 95.50 510 PHE A CA 1
ATOM 3968 C C . PHE A 1 510 ? -13.731 -13.910 11.791 1.00 95.50 510 PHE A C 1
ATOM 3970 O O . PHE A 1 510 ? -13.633 -12.776 12.261 1.00 95.50 510 PHE A O 1
ATOM 3977 N N . TYR A 1 511 ? -13.073 -14.320 10.709 1.00 95.38 511 TYR A N 1
ATOM 3978 C CA . TYR A 1 511 ? -12.248 -13.461 9.874 1.00 95.38 511 TYR A CA 1
ATOM 3979 C C . TYR A 1 511 ? -12.268 -13.962 8.425 1.00 95.38 511 TYR A C 1
ATOM 3981 O O . TYR A 1 511 ? -11.988 -15.130 8.148 1.00 95.38 511 TYR A O 1
ATOM 3989 N N . HIS A 1 512 ? -12.552 -13.051 7.503 1.00 93.88 512 HIS A N 1
ATOM 3990 C CA . HIS A 1 512 ? -12.416 -13.222 6.066 1.00 93.88 512 HIS A CA 1
ATOM 3991 C C . HIS A 1 512 ? -11.741 -11.980 5.493 1.00 93.88 512 HIS A C 1
ATOM 3993 O O . HIS A 1 512 ? -12.081 -10.854 5.856 1.00 93.88 512 HIS A O 1
ATOM 3999 N N . HIS A 1 513 ? -10.840 -12.193 4.536 1.00 93.25 513 HIS A N 1
ATOM 4000 C CA . HIS A 1 513 ? -10.163 -11.102 3.844 1.00 93.25 513 HIS A CA 1
ATOM 4001 C C . HIS A 1 513 ? -11.174 -10.109 3.245 1.00 93.25 513 HIS A C 1
ATOM 4003 O O . HIS A 1 513 ? -12.212 -10.512 2.702 1.00 93.25 513 HIS A O 1
ATOM 4009 N N . SER A 1 514 ? -10.841 -8.816 3.270 1.00 91.81 514 SER A N 1
ATOM 4010 C CA . SER A 1 514 ? -11.703 -7.740 2.751 1.00 91.81 514 SER A CA 1
ATOM 4011 C C . SER A 1 514 ? -12.159 -7.931 1.295 1.00 91.81 514 SER A C 1
ATOM 4013 O O . SER A 1 514 ? -13.228 -7.458 0.931 1.00 91.81 514 SER A O 1
ATOM 4015 N N . LEU A 1 515 ? -11.408 -8.683 0.478 1.00 90.00 515 LEU A N 1
ATOM 4016 C CA . LEU A 1 515 ? -11.746 -8.995 -0.915 1.00 90.00 515 LEU A CA 1
ATOM 4017 C C . LEU A 1 515 ? -12.967 -9.914 -1.062 1.00 90.00 515 LEU A C 1
ATOM 4019 O O . LEU A 1 515 ? -13.537 -9.998 -2.142 1.00 90.00 515 LEU A O 1
ATOM 4023 N N . PHE A 1 516 ? -13.382 -10.603 0.003 1.00 89.50 516 PHE A N 1
ATOM 4024 C CA . PHE A 1 516 ? -14.606 -11.409 -0.003 1.00 89.50 516 PHE A CA 1
ATOM 4025 C C . PHE A 1 516 ? -15.869 -10.597 0.315 1.00 89.50 516 PHE A C 1
ATOM 4027 O O . PHE A 1 516 ? -16.953 -11.181 0.371 1.00 89.50 516 PHE A O 1
ATOM 4034 N N . HIS A 1 517 ? -15.734 -9.289 0.552 1.00 88.94 517 HIS A N 1
ATOM 4035 C CA . HIS A 1 517 ? -16.824 -8.387 0.908 1.00 88.94 517 HIS A CA 1
ATOM 4036 C C . HIS A 1 517 ? -17.085 -7.407 -0.234 1.00 88.94 517 HIS A C 1
ATOM 4038 O O . HIS A 1 517 ? -16.210 -6.637 -0.621 1.00 88.94 517 HIS A O 1
ATOM 4044 N N . GLU A 1 518 ? -18.312 -7.413 -0.752 1.00 76.38 518 GLU A N 1
ATOM 4045 C CA . GLU A 1 518 ? -18.714 -6.563 -1.874 1.00 76.38 518 GLU A CA 1
ATOM 4046 C C . GLU A 1 518 ? -19.896 -5.674 -1.487 1.00 76.38 518 GLU A C 1
ATOM 4048 O O . GLU A 1 518 ? -20.991 -6.164 -1.196 1.00 76.38 518 GLU A O 1
ATOM 4053 N N . GLY A 1 519 ? -19.701 -4.356 -1.545 1.00 77.38 519 GLY A N 1
ATOM 4054 C CA . GLY A 1 519 ? -20.719 -3.371 -1.179 1.00 77.38 519 GLY A CA 1
ATOM 4055 C C . GLY A 1 519 ? -20.896 -3.202 0.336 1.00 77.38 519 GLY A C 1
ATOM 4056 O O . GLY A 1 519 ? -20.024 -3.545 1.130 1.00 77.38 519 GLY A O 1
ATOM 4057 N N . GLY A 1 520 ? -22.037 -2.643 0.748 1.00 78.12 520 GLY A N 1
ATOM 4058 C CA . GLY A 1 520 ? -22.278 -2.222 2.134 1.00 78.12 520 GLY A CA 1
ATOM 4059 C C . GLY A 1 520 ? -21.862 -0.770 2.398 1.00 78.12 520 GLY A C 1
ATOM 4060 O O . GLY A 1 520 ? -21.469 -0.047 1.484 1.00 78.12 520 GLY A O 1
ATOM 4061 N N . LYS A 1 521 ? -22.020 -0.313 3.646 1.00 83.94 521 LYS A N 1
ATOM 4062 C CA . LYS A 1 521 ? -21.723 1.078 4.061 1.00 83.94 521 LYS A CA 1
ATOM 4063 C C . LYS A 1 521 ? -20.528 1.206 5.012 1.00 83.94 521 LYS A C 1
ATOM 4065 O O . LYS A 1 521 ? -20.224 2.311 5.449 1.00 83.94 521 LYS A O 1
ATOM 4070 N N . SER A 1 522 ? -19.889 0.095 5.375 1.00 90.88 522 SER A N 1
ATOM 4071 C CA . SER A 1 522 ? -18.724 0.076 6.265 1.00 90.88 522 SER A CA 1
ATOM 4072 C C . SER A 1 522 ? -17.438 -0.214 5.499 1.00 90.88 522 SER A C 1
ATOM 4074 O O . SER A 1 522 ? -17.466 -0.659 4.354 1.00 90.88 522 SER A O 1
ATOM 4076 N N . TRP A 1 523 ? -16.305 -0.071 6.184 1.00 94.62 523 TRP A N 1
ATOM 4077 C CA . TRP A 1 523 ? -15.044 -0.624 5.710 1.00 94.62 523 TRP A CA 1
ATOM 4078 C C . TRP A 1 523 ? -15.131 -2.156 5.592 1.00 94.62 523 TRP A C 1
ATOM 4080 O O . TRP A 1 523 ? -15.559 -2.805 6.556 1.00 94.62 523 TRP A O 1
ATOM 4090 N N . PRO A 1 524 ? -14.718 -2.758 4.461 1.00 95.44 524 PRO A N 1
ATOM 4091 C CA . PRO A 1 524 ? -14.798 -4.206 4.272 1.00 95.44 524 PRO A CA 1
ATOM 4092 C C . PRO A 1 524 ? -13.826 -4.971 5.178 1.00 95.44 524 PRO A C 1
ATOM 4094 O O . PRO A 1 524 ? -14.146 -6.065 5.614 1.00 95.44 524 PRO A O 1
ATOM 4097 N N . TRP A 1 525 ? -12.684 -4.385 5.545 1.00 95.81 525 TRP A N 1
ATOM 4098 C CA . TRP A 1 525 ? -11.740 -4.967 6.511 1.00 95.81 525 TRP A CA 1
ATOM 4099 C C . TRP A 1 525 ? -12.192 -4.837 7.980 1.00 95.81 525 TRP A C 1
ATOM 4101 O O . TRP A 1 525 ? -11.626 -5.501 8.841 1.00 95.81 525 TRP A O 1
ATOM 4111 N N . VAL A 1 526 ? -13.205 -4.011 8.284 1.00 97.06 526 VAL A N 1
ATOM 4112 C CA . VAL A 1 526 ? -13.892 -4.048 9.593 1.00 97.06 526 VAL A CA 1
ATOM 4113 C C . VAL A 1 526 ? -14.993 -5.100 9.558 1.00 97.06 526 VAL A C 1
ATOM 4115 O O . VAL A 1 526 ? -15.075 -5.932 10.444 1.00 97.06 526 VAL A O 1
ATOM 4118 N N . ALA A 1 527 ? -15.834 -5.096 8.518 1.00 96.38 527 ALA A N 1
ATOM 4119 C CA . ALA A 1 527 ? -16.913 -6.078 8.370 1.00 96.38 527 ALA A CA 1
ATOM 4120 C C . ALA A 1 527 ? -16.410 -7.519 8.164 1.00 96.38 527 ALA A C 1
ATOM 4122 O O . ALA A 1 527 ? -17.133 -8.463 8.473 1.00 96.38 527 ALA A O 1
ATOM 4123 N N . GLY A 1 528 ? -15.188 -7.678 7.649 1.00 95.75 528 GLY A N 1
ATOM 4124 C CA . GLY A 1 528 ? -14.555 -8.968 7.400 1.00 95.75 528 GLY A CA 1
ATOM 4125 C C . GLY A 1 528 ? -14.202 -9.748 8.656 1.00 95.75 528 GLY A C 1
ATOM 4126 O O . GLY A 1 528 ? -14.021 -10.960 8.572 1.00 95.75 528 GLY A O 1
ATOM 4127 N N . SER A 1 529 ? -14.170 -9.095 9.814 1.00 97.19 529 SER A N 1
ATOM 4128 C CA . SER A 1 529 ? -13.952 -9.730 11.107 1.00 97.19 529 SER A CA 1
ATOM 4129 C C . SER A 1 529 ? -15.088 -9.433 12.080 1.00 97.19 529 SER A C 1
ATOM 4131 O O . SER A 1 529 ? -15.835 -8.465 11.922 1.00 97.19 529 SER A O 1
ATOM 4133 N N . GLY A 1 530 ? -15.271 -10.298 13.072 1.00 97.62 530 GLY A N 1
ATOM 4134 C CA . GLY A 1 530 ? -16.222 -10.044 14.146 1.00 97.62 530 GLY A CA 1
ATOM 4135 C C . GLY A 1 530 ? -16.365 -11.196 15.122 1.00 97.62 530 GLY A C 1
ATOM 4136 O O . GLY A 1 530 ? -15.613 -12.172 15.097 1.00 97.62 530 GLY A O 1
ATOM 4137 N N . VAL A 1 531 ? -17.376 -11.084 15.979 1.00 97.94 531 VAL A N 1
ATOM 4138 C CA . VAL A 1 531 ? -17.773 -12.118 16.942 1.00 97.94 531 VAL A CA 1
ATOM 4139 C C . VAL A 1 531 ? -19.249 -12.453 16.829 1.00 97.94 531 VAL A C 1
ATOM 4141 O O . VAL A 1 531 ? -20.074 -11.595 16.501 1.00 97.94 531 VAL A O 1
ATOM 4144 N N . LYS A 1 532 ? -19.589 -13.701 17.160 1.00 97.12 532 LYS A N 1
ATOM 4145 C CA . LYS A 1 532 ? -20.966 -14.191 17.260 1.00 97.12 532 LYS A CA 1
ATOM 4146 C C . LYS A 1 532 ? -21.344 -14.477 18.713 1.00 97.12 532 LYS A C 1
ATOM 4148 O O . LYS A 1 532 ? -20.569 -15.063 19.463 1.00 97.12 532 LYS A O 1
ATOM 4153 N N . GLY A 1 533 ? -22.575 -14.140 19.094 1.00 96.69 533 GLY A N 1
ATOM 4154 C CA . GLY A 1 533 ? -23.152 -14.457 20.408 1.00 96.69 533 GLY A CA 1
ATOM 4155 C C . GLY A 1 533 ? -22.849 -13.452 21.525 1.00 96.69 533 GLY A C 1
ATOM 4156 O O . GLY A 1 533 ? -23.197 -13.713 22.675 1.00 96.69 533 GLY A O 1
ATOM 4157 N N . LEU A 1 534 ? -22.241 -12.308 21.198 1.00 97.94 534 LEU A N 1
ATOM 4158 C CA . LEU A 1 534 ? -22.010 -11.200 22.125 1.00 97.94 534 LEU A CA 1
ATOM 4159 C C . LEU A 1 534 ? -23.340 -10.646 22.670 1.00 97.94 534 LEU A C 1
ATOM 4161 O O . LEU A 1 534 ? -24.237 -10.325 21.892 1.00 97.94 534 LEU A O 1
ATOM 4165 N N . GLN A 1 535 ? -23.458 -10.494 23.988 1.00 98.38 535 GLN A N 1
ATOM 4166 C CA . GLN A 1 535 ? -24.627 -9.903 24.656 1.00 98.38 535 GLN A CA 1
ATOM 4167 C C . GLN A 1 535 ? -24.355 -8.479 25.135 1.00 98.38 535 GLN A C 1
ATOM 4169 O O . GLN A 1 535 ? -25.242 -7.636 25.068 1.00 98.38 535 GLN A O 1
ATOM 4174 N N . SER A 1 536 ? -23.143 -8.187 25.607 1.00 98.56 536 SER A N 1
ATOM 4175 C CA . SER A 1 536 ? -22.750 -6.820 25.948 1.00 98.56 536 SER A CA 1
ATOM 4176 C C . SER A 1 536 ? -21.275 -6.572 25.668 1.00 98.56 536 SER A C 1
ATOM 4178 O O . SER A 1 536 ? -20.452 -7.468 25.842 1.00 98.56 536 SER A O 1
ATOM 4180 N N . ALA A 1 537 ? -20.956 -5.355 25.240 1.00 98.56 537 ALA A N 1
ATOM 4181 C CA . ALA A 1 537 ? -19.604 -4.816 25.170 1.00 98.56 537 ALA A CA 1
ATOM 4182 C C . ALA A 1 537 ? -19.538 -3.522 25.985 1.00 98.56 537 ALA A C 1
ATOM 4184 O O . ALA A 1 537 ? -20.387 -2.641 25.840 1.00 98.56 537 ALA A O 1
ATOM 4185 N N . ILE A 1 538 ? -18.529 -3.410 26.840 1.00 98.56 538 ILE A N 1
ATOM 4186 C CA . ILE A 1 538 ? -18.319 -2.298 27.762 1.00 98.56 538 ILE A CA 1
ATOM 4187 C C . ILE A 1 538 ? -16.920 -1.752 27.498 1.00 98.56 538 ILE A C 1
ATOM 4189 O O . ILE A 1 538 ? -15.945 -2.493 27.591 1.00 98.56 538 ILE A O 1
ATOM 4193 N N . LEU A 1 539 ? -16.834 -0.468 27.161 1.00 98.19 539 LEU A N 1
ATOM 4194 C CA . LEU A 1 539 ? -15.580 0.241 26.930 1.00 98.19 539 LEU A CA 1
ATOM 4195 C C . LEU A 1 539 ? -15.422 1.357 27.965 1.00 98.19 539 LEU A C 1
ATOM 4197 O O . LEU A 1 539 ? -16.234 2.283 28.002 1.00 98.19 539 LEU A O 1
ATOM 4201 N N . GLY A 1 540 ? -14.382 1.270 28.786 1.00 97.69 540 GLY A N 1
ATOM 4202 C CA . GLY A 1 540 ? -13.998 2.276 29.771 1.00 97.69 540 GLY A CA 1
ATOM 4203 C C . GLY A 1 540 ? -12.883 3.208 29.287 1.00 97.69 540 GLY A C 1
ATOM 4204 O O . GLY A 1 540 ? -12.330 3.074 28.195 1.00 97.69 540 GLY A O 1
ATOM 4205 N N . GLY A 1 541 ? -12.526 4.178 30.132 1.00 96.81 541 GLY A N 1
ATOM 4206 C CA . GLY A 1 541 ? -11.413 5.100 29.878 1.00 96.81 541 GLY A CA 1
ATOM 4207 C C . GLY A 1 541 ? -11.723 6.240 28.900 1.00 96.81 541 GLY A C 1
ATOM 4208 O O . GLY A 1 541 ? -10.811 6.990 28.537 1.00 96.81 541 GLY A O 1
ATOM 4209 N N . LEU A 1 542 ? -12.987 6.416 28.512 1.00 98.12 542 LEU A N 1
ATOM 4210 C CA . LEU A 1 542 ? -13.430 7.515 27.657 1.00 98.12 542 LEU A CA 1
ATOM 4211 C C . LEU A 1 542 ? -13.401 8.848 28.408 1.00 98.12 542 LEU A C 1
ATOM 4213 O O . LEU A 1 542 ? -13.700 8.929 29.600 1.00 98.12 542 LEU A O 1
ATOM 4217 N N . LYS A 1 543 ? -13.079 9.927 27.696 1.00 97.56 543 LYS A N 1
ATOM 4218 C CA . LYS A 1 543 ? -13.198 11.287 28.228 1.00 97.56 543 LYS A CA 1
ATOM 4219 C C . LYS A 1 543 ? -14.679 11.687 28.303 1.00 97.56 543 LYS A C 1
ATOM 4221 O O . LYS A 1 543 ? -15.357 11.543 27.282 1.00 97.56 543 LYS A O 1
ATOM 4226 N N . PRO A 1 544 ? -15.185 12.260 29.410 1.00 97.31 544 PRO A N 1
ATOM 4227 C CA . PRO A 1 544 ? -16.585 12.677 29.504 1.00 97.31 544 PRO A CA 1
ATOM 4228 C C . PRO A 1 544 ? -17.010 13.617 28.367 1.00 97.31 544 PRO A C 1
ATOM 4230 O O . PRO A 1 544 ? -16.245 14.481 27.908 1.00 97.31 544 PRO A O 1
ATOM 4233 N N . GLY A 1 545 ? -18.237 13.454 27.883 1.00 96.44 545 GLY A N 1
ATOM 4234 C CA . GLY A 1 545 ? -18.787 14.265 26.800 1.00 96.44 545 GLY A CA 1
ATOM 4235 C C . GLY A 1 545 ? -19.750 13.512 25.893 1.00 96.44 545 GLY A C 1
ATOM 4236 O O . GLY A 1 545 ? -20.203 12.416 26.203 1.00 96.44 545 GLY A O 1
ATOM 4237 N N . SER A 1 546 ? -20.063 14.133 24.760 1.00 96.94 546 SER A N 1
ATOM 4238 C CA . SER A 1 546 ? -20.975 13.595 23.755 1.00 96.94 546 SER A CA 1
ATOM 4239 C C . SER A 1 546 ? -20.196 12.897 22.641 1.00 96.94 546 SER A C 1
ATOM 4241 O O . SER A 1 546 ? -19.179 13.426 22.187 1.00 96.94 546 SER A O 1
ATOM 4243 N N . TYR A 1 547 ? -20.654 11.726 22.205 1.00 97.62 547 TYR A N 1
ATOM 4244 C CA . TYR A 1 547 ? -19.994 10.906 21.189 1.00 97.62 547 TYR A CA 1
ATOM 4245 C C . TYR A 1 547 ? -20.944 10.533 20.056 1.00 97.62 547 TYR A C 1
ATOM 4247 O O . TYR A 1 547 ? -22.129 10.268 20.265 1.00 97.62 547 TYR A O 1
ATOM 4255 N N . ASN A 1 548 ? -20.382 10.448 18.854 1.00 97.31 548 ASN A N 1
ATOM 4256 C CA . ASN A 1 548 ? -20.973 9.698 17.759 1.00 97.31 548 ASN A CA 1
ATOM 4257 C C . ASN A 1 548 ? -20.448 8.265 17.829 1.00 97.31 548 ASN A C 1
ATOM 4259 O O . ASN A 1 548 ? -19.234 8.044 17.790 1.00 97.31 548 ASN A O 1
ATOM 4263 N N . VAL A 1 549 ? -21.370 7.314 17.952 1.00 97.81 549 VAL A N 1
ATOM 4264 C CA . VAL A 1 549 ? -21.085 5.882 18.029 1.00 97.81 549 VAL A CA 1
ATOM 4265 C C . VAL A 1 549 ? -21.569 5.222 16.746 1.00 97.81 549 VAL A C 1
ATOM 4267 O O . VAL A 1 549 ? -22.719 5.392 16.343 1.00 97.81 549 VAL A O 1
ATOM 4270 N N . ARG A 1 550 ? -20.696 4.452 16.104 1.00 98.06 550 ARG A N 1
ATOM 4271 C CA . ARG A 1 550 ? -21.010 3.630 14.935 1.00 98.06 550 ARG A CA 1
ATOM 4272 C C . ARG A 1 550 ? -20.783 2.172 15.287 1.00 98.06 550 ARG A C 1
ATOM 4274 O O . ARG A 1 550 ? -19.690 1.801 15.706 1.00 98.06 550 ARG A O 1
ATOM 4281 N N . LEU A 1 551 ? -21.806 1.352 15.101 1.00 98.62 551 LEU A N 1
ATOM 4282 C CA . LEU A 1 551 ? -21.747 -0.092 15.294 1.00 98.62 551 LEU A CA 1
ATOM 4283 C C . LEU A 1 551 ? -21.789 -0.763 13.926 1.00 98.62 551 LEU A C 1
ATOM 4285 O O . LEU A 1 551 ? -22.678 -0.480 13.120 1.00 98.62 551 LEU A O 1
ATOM 4289 N N . ILE A 1 552 ? -20.808 -1.617 13.660 1.00 98.38 552 ILE A N 1
ATOM 4290 C CA . ILE A 1 552 ? -20.635 -2.294 12.381 1.00 98.38 552 ILE A CA 1
ATOM 4291 C C . ILE A 1 552 ? -21.022 -3.753 12.559 1.00 98.38 552 ILE A C 1
ATOM 4293 O O . ILE A 1 552 ? -20.508 -4.441 13.442 1.00 98.38 552 ILE A O 1
ATOM 4297 N N . PHE A 1 553 ? -21.915 -4.218 11.695 1.00 97.50 553 PHE A N 1
ATOM 4298 C CA . PHE A 1 553 ? -22.473 -5.560 11.712 1.00 97.50 553 PHE A CA 1
ATOM 4299 C C . PHE A 1 553 ? -22.230 -6.246 10.372 1.00 97.50 553 PHE A C 1
ATOM 4301 O O . PHE A 1 553 ? -22.464 -5.647 9.322 1.00 97.50 553 PHE A O 1
ATOM 4308 N N . CYS A 1 554 ? -21.824 -7.510 10.412 1.00 95.75 554 CYS A N 1
ATOM 4309 C CA . CYS A 1 554 ? -21.711 -8.363 9.238 1.00 95.75 554 CYS A CA 1
ATOM 4310 C C . CYS A 1 554 ? -22.144 -9.786 9.600 1.00 95.75 554 CYS A C 1
ATOM 4312 O O . CYS A 1 554 ? -21.767 -10.307 10.649 1.00 95.75 554 CYS A O 1
ATOM 4314 N N . GLU A 1 555 ? -22.941 -10.407 8.734 1.00 94.50 555 GLU A N 1
ATOM 4315 C CA . GLU A 1 555 ? -23.173 -11.853 8.757 1.00 94.50 555 GLU A CA 1
ATOM 4316 C C . GLU A 1 555 ? -22.233 -12.495 7.719 1.00 94.50 555 GLU A C 1
ATOM 4318 O O . GLU A 1 555 ? -22.439 -12.261 6.522 1.00 94.50 555 GLU A O 1
ATOM 4323 N N . PRO A 1 556 ? -21.195 -13.244 8.141 1.00 90.19 556 PRO A N 1
ATOM 4324 C CA . PRO A 1 556 ? -20.121 -13.689 7.250 1.00 90.19 556 PRO A CA 1
ATOM 4325 C C . PRO A 1 556 ? -20.508 -14.841 6.315 1.00 90.19 556 PRO A C 1
ATOM 4327 O O . PRO A 1 556 ? -20.187 -14.801 5.134 1.00 90.19 556 PRO A O 1
ATOM 4330 N N . ASP A 1 557 ? -21.217 -15.857 6.800 1.00 85.06 557 ASP A N 1
ATOM 4331 C CA . ASP A 1 557 ? -21.408 -17.107 6.042 1.00 85.06 557 ASP A CA 1
ATOM 4332 C C . ASP A 1 557 ? -22.885 -17.405 5.759 1.00 85.06 557 ASP A C 1
ATOM 4334 O O . ASP A 1 557 ? -23.215 -18.278 4.954 1.00 85.06 557 ASP A O 1
ATOM 4338 N N . GLY A 1 558 ? -23.790 -16.663 6.403 1.00 77.12 558 GLY A N 1
ATOM 4339 C CA . GLY A 1 558 ? -25.194 -17.033 6.489 1.00 77.12 558 GLY A CA 1
ATOM 4340 C C . GLY A 1 558 ? -25.422 -18.082 7.577 1.00 77.12 558 GLY A C 1
ATOM 4341 O O . GLY A 1 558 ? -24.513 -18.766 8.045 1.00 77.12 558 GLY A O 1
ATOM 4342 N N . SER A 1 559 ? -26.670 -18.202 8.019 1.00 76.25 559 SER A N 1
ATOM 4343 C CA . SER A 1 559 ? -27.041 -19.114 9.099 1.00 76.25 559 SER A CA 1
ATOM 4344 C C . SER A 1 559 ? -28.449 -19.664 8.895 1.00 76.25 559 SER A C 1
ATOM 4346 O O . SER A 1 559 ? -29.302 -19.007 8.298 1.00 76.25 559 SER A O 1
ATOM 4348 N N . GLU A 1 560 ? -28.715 -20.870 9.416 1.00 78.62 560 GLU A N 1
ATOM 4349 C CA . GLU A 1 560 ? -30.069 -21.456 9.405 1.00 78.62 560 GLU A CA 1
ATOM 4350 C C . GLU A 1 560 ? -31.085 -20.554 10.121 1.00 78.62 560 GLU A C 1
ATOM 4352 O O . GLU A 1 560 ? -32.257 -20.493 9.751 1.00 78.62 560 GLU A O 1
ATOM 4357 N N . LYS A 1 561 ? -30.623 -19.843 11.157 1.00 86.06 561 LYS A N 1
ATOM 4358 C CA . LYS A 1 561 ? -31.384 -18.840 11.900 1.00 86.06 561 LYS A CA 1
ATOM 4359 C C . LYS A 1 561 ? -30.666 -17.506 11.811 1.00 86.06 561 LYS A C 1
ATOM 4361 O O . LYS A 1 561 ? -29.717 -17.283 12.562 1.00 86.06 561 LYS A O 1
ATOM 4366 N N . LEU A 1 562 ? -31.169 -16.642 10.932 1.00 89.75 562 LEU A N 1
ATOM 4367 C CA . LEU A 1 562 ? -30.609 -15.316 10.704 1.00 89.75 562 LEU A CA 1
ATOM 4368 C C . LEU A 1 562 ? -30.505 -14.505 12.005 1.00 89.75 562 LEU A C 1
ATOM 4370 O O . LEU A 1 562 ? -31.390 -14.607 12.863 1.00 89.75 562 LEU A O 1
ATOM 4374 N N . PRO A 1 563 ? -29.448 -13.688 12.141 1.00 90.31 563 PRO A N 1
ATOM 4375 C CA . PRO A 1 563 ? -29.201 -12.909 13.339 1.00 90.31 563 PRO A CA 1
ATOM 4376 C C . PRO A 1 563 ? -30.198 -11.745 13.415 1.00 90.31 563 PRO A C 1
ATOM 4378 O O . PRO A 1 563 ? -30.081 -10.745 12.702 1.00 90.31 563 PRO A O 1
ATOM 4381 N N . VAL A 1 564 ? -31.191 -11.891 14.294 1.00 96.69 564 VAL A N 1
ATOM 4382 C CA . VAL A 1 564 ? -32.183 -10.859 14.608 1.00 96.69 564 VAL A CA 1
ATOM 4383 C C . VAL A 1 564 ? -32.114 -10.545 16.095 1.00 96.69 564 VAL A C 1
ATOM 4385 O O . VAL A 1 564 ? -32.300 -11.431 16.933 1.00 96.69 564 VAL A O 1
ATOM 4388 N N . PHE A 1 565 ? -31.840 -9.289 16.439 1.00 98.19 565 PHE A N 1
ATOM 4389 C CA . PHE A 1 565 ? -31.616 -8.872 17.826 1.00 98.19 565 PHE A CA 1
ATOM 4390 C C . PHE A 1 565 ? -31.908 -7.384 18.046 1.00 98.19 565 PHE A C 1
ATOM 4392 O O . PHE A 1 565 ? -31.972 -6.607 17.096 1.00 98.19 565 PHE A O 1
ATOM 4399 N N . SER A 1 566 ? -32.115 -6.974 19.296 1.00 98.38 566 SER A N 1
ATOM 4400 C CA . SER A 1 566 ? -32.174 -5.558 19.676 1.00 98.38 566 SER A CA 1
ATOM 4401 C C . SER A 1 566 ? -30.774 -5.001 19.922 1.00 98.38 566 SER A C 1
ATOM 4403 O O . SER A 1 566 ? -29.893 -5.740 20.356 1.00 98.38 566 SER A O 1
ATOM 4405 N N . VAL A 1 567 ? -30.587 -3.699 19.719 1.00 98.69 567 VAL A N 1
ATOM 4406 C CA . VAL A 1 567 ? -29.347 -2.983 20.049 1.00 98.69 567 VAL A CA 1
ATOM 4407 C C . VAL A 1 567 ? -29.675 -1.815 20.972 1.00 98.69 567 VAL A C 1
ATOM 4409 O O . VAL A 1 567 ? -30.518 -0.977 20.639 1.00 98.69 567 VAL A O 1
ATOM 4412 N N . GLY A 1 568 ? -29.004 -1.764 22.118 1.00 98.31 568 GLY A N 1
ATOM 4413 C CA . GLY A 1 568 ? -29.046 -0.658 23.067 1.00 98.31 568 GLY A CA 1
ATOM 4414 C C . GLY A 1 568 ? -27.665 -0.049 23.291 1.00 98.31 568 GLY A C 1
ATOM 4415 O O . GLY A 1 568 ? -26.652 -0.738 23.172 1.00 98.31 568 GLY A O 1
ATOM 4416 N N . VAL A 1 569 ? -27.628 1.243 23.610 1.00 98.19 569 VAL A N 1
ATOM 4417 C CA . VAL A 1 569 ? -26.410 1.993 23.947 1.00 98.19 569 VAL A CA 1
ATOM 4418 C C . VAL A 1 569 ? -26.678 2.795 25.218 1.00 98.19 569 VAL A C 1
ATOM 4420 O O . VAL A 1 569 ? -27.633 3.559 25.270 1.00 98.19 569 VAL A O 1
ATOM 4423 N N . ASN A 1 570 ? -25.860 2.608 26.256 1.00 96.25 570 ASN A N 1
ATOM 4424 C CA . ASN A 1 570 ? -26.009 3.231 27.580 1.00 96.25 570 ASN A CA 1
ATOM 4425 C C . ASN A 1 570 ? -27.422 3.092 28.191 1.00 96.25 570 ASN A C 1
ATOM 4427 O O . ASN A 1 570 ? -27.890 3.971 28.906 1.00 96.25 570 ASN A O 1
ATOM 4431 N N . GLY A 1 571 ? -28.092 1.966 27.924 1.00 92.88 571 GLY A N 1
ATOM 4432 C CA . GLY A 1 571 ? -29.457 1.685 28.384 1.00 92.88 571 GLY A CA 1
ATOM 4433 C C . GLY A 1 571 ? -30.566 2.184 27.450 1.00 92.88 571 GLY A C 1
ATOM 4434 O O . GLY A 1 571 ? -31.687 1.686 27.542 1.00 92.88 571 GLY A O 1
ATOM 4435 N N . ASP A 1 572 ? -30.262 3.079 26.506 1.00 95.38 572 ASP A N 1
ATOM 4436 C CA . ASP A 1 572 ? -31.218 3.546 25.503 1.00 95.38 572 ASP A CA 1
ATOM 4437 C C . ASP A 1 572 ? -31.331 2.536 24.357 1.00 95.38 572 ASP A C 1
ATOM 4439 O O . ASP A 1 572 ? -30.341 2.153 23.729 1.00 95.38 572 ASP A O 1
ATOM 4443 N N . GLN A 1 573 ? -32.553 2.098 24.051 1.00 97.00 573 GLN A N 1
ATOM 4444 C CA . GLN A 1 573 ? -32.798 1.181 22.940 1.00 97.00 573 GLN A CA 1
ATOM 4445 C C . GLN A 1 573 ? -32.731 1.931 21.602 1.00 97.00 573 GLN A C 1
ATOM 4447 O O . GLN A 1 573 ? -33.642 2.681 21.257 1.00 97.00 573 GLN A O 1
ATOM 4452 N N . ILE A 1 574 ? -31.685 1.671 20.816 1.00 97.38 574 ILE A N 1
ATOM 4453 C CA . ILE A 1 574 ? -31.469 2.295 19.502 1.00 97.38 574 ILE A CA 1
ATOM 4454 C C . ILE A 1 574 ? -32.327 1.621 18.427 1.00 97.38 574 ILE A C 1
ATOM 4456 O O . ILE A 1 574 ? -32.951 2.289 17.604 1.00 97.38 574 ILE A O 1
ATOM 4460 N N . ILE A 1 575 ? -32.392 0.286 18.437 1.00 97.62 575 ILE A N 1
ATOM 4461 C CA . ILE A 1 575 ? -33.255 -0.491 17.539 1.00 97.62 575 ILE A CA 1
ATOM 4462 C C . ILE A 1 575 ? -33.774 -1.739 18.254 1.00 97.62 575 ILE A C 1
ATOM 4464 O O . ILE A 1 575 ? -33.021 -2.483 18.876 1.00 97.62 575 ILE A O 1
ATOM 4468 N N . GLY A 1 576 ? -35.086 -1.972 18.183 1.00 97.00 576 GLY A N 1
ATOM 4469 C CA . GLY A 1 576 ? -35.723 -3.119 18.842 1.00 97.00 576 GLY A CA 1
ATOM 4470 C C . GLY A 1 576 ? -35.607 -4.428 18.066 1.00 97.00 576 GLY A C 1
ATOM 4471 O O . GLY A 1 576 ? -35.743 -5.502 18.648 1.00 97.00 576 GLY A O 1
ATOM 4472 N N . GLU A 1 577 ? -35.389 -4.360 16.755 1.00 97.00 577 GLU A N 1
ATOM 4473 C CA . GLU A 1 577 ? -35.247 -5.529 15.889 1.00 97.00 577 GLU A CA 1
ATOM 4474 C C . GLU A 1 577 ? -34.367 -5.201 14.682 1.00 97.00 577 GLU A C 1
ATOM 4476 O O . GLU A 1 577 ? -34.792 -4.528 13.744 1.00 97.00 577 GLU A O 1
ATOM 4481 N N . LEU A 1 578 ? -33.118 -5.653 14.729 1.00 97.50 578 LEU A N 1
ATOM 4482 C CA . LEU A 1 578 ? -32.152 -5.531 13.650 1.00 97.50 578 LEU A CA 1
ATOM 4483 C C . LEU A 1 578 ? -31.993 -6.884 12.956 1.00 97.50 578 LEU A C 1
ATOM 4485 O O . LEU A 1 578 ? -31.413 -7.796 13.532 1.00 97.50 578 LEU A O 1
ATOM 4489 N N . ASN A 1 579 ? -32.466 -6.988 11.713 1.00 96.00 579 ASN A N 1
ATOM 4490 C CA . ASN A 1 579 ? -32.094 -8.060 10.790 1.00 96.00 579 ASN A CA 1
ATOM 4491 C C . ASN A 1 579 ? -30.876 -7.606 9.972 1.00 96.00 579 ASN A C 1
ATOM 4493 O O . ASN A 1 579 ? -31.007 -6.799 9.048 1.00 96.00 579 ASN A O 1
ATOM 4497 N N . VAL A 1 580 ? -29.688 -8.090 10.338 1.00 93.69 580 VAL A N 1
ATOM 4498 C CA . VAL A 1 580 ? -28.419 -7.621 9.752 1.00 93.69 580 VAL A CA 1
ATOM 4499 C C . VAL A 1 580 ? -28.354 -7.900 8.252 1.00 93.69 580 VAL A C 1
ATOM 4501 O O . VAL A 1 580 ? -28.018 -7.001 7.486 1.00 93.69 580 VAL A O 1
ATOM 4504 N N . VAL A 1 581 ? -28.731 -9.107 7.820 1.00 93.56 581 VAL A N 1
ATOM 4505 C CA . VAL A 1 581 ? -28.656 -9.524 6.408 1.00 93.56 581 VAL A CA 1
ATOM 4506 C C . VAL A 1 581 ? -29.572 -8.677 5.532 1.00 93.56 581 VAL A C 1
ATOM 4508 O O . VAL A 1 581 ? -29.167 -8.225 4.463 1.00 93.56 581 VAL A O 1
ATOM 4511 N N . GLU A 1 582 ? -30.793 -8.412 5.994 1.00 93.81 582 GLU A N 1
ATOM 4512 C CA . GLU A 1 582 ? -31.741 -7.564 5.269 1.00 93.81 582 GLU A CA 1
ATOM 4513 C C . GLU A 1 582 ? -31.235 -6.122 5.163 1.00 93.81 582 GLU A C 1
ATOM 4515 O O . GLU A 1 582 ? -31.235 -5.542 4.077 1.00 93.81 582 GLU A O 1
ATOM 4520 N N . LYS A 1 583 ? -30.744 -5.545 6.268 1.00 94.25 583 LYS A N 1
ATOM 4521 C CA . LYS A 1 583 ? -30.238 -4.163 6.288 1.00 94.25 583 LYS A CA 1
ATOM 4522 C C . LYS A 1 583 ? -28.946 -3.979 5.494 1.00 94.25 583 LYS A C 1
ATOM 4524 O O . LYS A 1 583 ? -28.744 -2.909 4.922 1.00 94.25 583 LYS A O 1
ATOM 4529 N N . ALA A 1 584 ? -28.092 -4.996 5.455 1.00 93.12 584 ALA A N 1
ATOM 4530 C CA . ALA A 1 584 ? -26.867 -5.005 4.664 1.00 93.12 584 ALA A CA 1
ATOM 4531 C C . ALA A 1 584 ? -27.109 -5.327 3.177 1.00 93.12 584 ALA A C 1
ATOM 4533 O O . ALA A 1 584 ? -26.241 -5.077 2.340 1.00 93.12 584 ALA A O 1
ATOM 4534 N N . GLY A 1 585 ? -28.280 -5.876 2.834 1.00 92.75 585 GLY A N 1
ATOM 4535 C CA . GLY A 1 585 ? -28.597 -6.337 1.483 1.00 92.75 585 GLY A CA 1
ATOM 4536 C C . GLY A 1 585 ? -27.851 -7.616 1.088 1.00 92.75 585 GLY A C 1
ATOM 4537 O O . GLY A 1 585 ? -27.506 -7.770 -0.084 1.00 92.75 585 GLY A O 1
ATOM 4538 N N . GLY A 1 586 ? -27.558 -8.495 2.051 1.00 91.94 586 GLY A N 1
ATOM 4539 C CA . GLY A 1 586 ? -26.884 -9.780 1.843 1.00 91.94 586 GLY A CA 1
ATOM 4540 C C . GLY A 1 586 ? -25.914 -10.169 2.963 1.00 91.94 586 GLY A C 1
ATOM 4541 O O . GLY A 1 586 ? -25.660 -9.399 3.886 1.00 91.94 586 GLY A O 1
ATOM 4542 N N . VAL A 1 587 ? -25.375 -11.387 2.866 1.00 93.06 587 VAL A N 1
ATOM 4543 C CA . VAL A 1 587 ? -24.232 -11.851 3.677 1.00 93.06 587 VAL A CA 1
ATOM 4544 C C . VAL A 1 587 ? -22.930 -11.234 3.153 1.00 93.06 587 VAL A C 1
ATOM 4546 O O . VAL A 1 587 ? -22.877 -10.831 1.990 1.00 93.06 587 VAL A O 1
ATOM 4549 N N . ARG A 1 588 ? -21.880 -11.165 3.982 1.00 93.12 588 ARG A N 1
ATOM 4550 C CA . ARG A 1 588 ? -20.577 -10.532 3.658 1.00 93.12 588 ARG A CA 1
ATOM 4551 C C . ARG A 1 588 ? -20.702 -9.077 3.216 1.00 93.12 588 ARG A C 1
ATOM 4553 O O . ARG A 1 588 ? -19.947 -8.581 2.381 1.00 93.12 588 ARG A O 1
ATOM 4560 N N . ARG A 1 589 ? -21.688 -8.384 3.781 1.00 94.44 589 ARG A N 1
ATOM 4561 C CA . ARG A 1 589 ? -21.945 -6.965 3.557 1.00 94.44 589 ARG A CA 1
ATOM 4562 C C . ARG A 1 589 ? -22.051 -6.270 4.897 1.00 94.44 589 ARG A C 1
ATOM 4564 O O . ARG A 1 589 ? -22.790 -6.704 5.776 1.00 94.44 589 ARG A O 1
ATOM 4571 N N . GLY A 1 590 ? -21.301 -5.187 5.044 1.00 94.75 590 GLY A N 1
ATOM 4572 C CA . GLY A 1 590 ? -21.291 -4.417 6.276 1.00 94.75 590 GLY A CA 1
ATOM 4573 C C . GLY A 1 590 ? -22.486 -3.475 6.382 1.00 94.75 590 GLY A C 1
ATOM 4574 O O . GLY A 1 590 ? -22.710 -2.630 5.505 1.00 94.75 590 GLY A O 1
ATOM 4575 N N . TYR A 1 591 ? -23.224 -3.580 7.485 1.00 96.44 591 TYR A N 1
ATOM 4576 C CA . TYR A 1 591 ? -24.230 -2.610 7.903 1.00 96.44 591 TYR A CA 1
ATOM 4577 C C . TYR A 1 591 ? -23.687 -1.730 9.031 1.00 96.44 591 TYR A C 1
ATOM 4579 O O . TYR A 1 591 ? -23.075 -2.227 9.974 1.00 96.44 591 TYR A O 1
ATOM 4587 N N . VAL A 1 592 ? -23.938 -0.423 8.941 1.00 97.69 592 VAL A N 1
ATOM 4588 C CA . VAL A 1 592 ? -23.557 0.556 9.965 1.00 97.69 592 VAL A CA 1
ATOM 4589 C C . VAL A 1 592 ? -24.820 1.083 10.634 1.00 97.69 592 VAL A C 1
ATOM 4591 O O . VAL A 1 592 ? -25.691 1.641 9.962 1.00 97.69 592 VAL A O 1
ATOM 4594 N N . LEU A 1 593 ? -24.899 0.925 11.952 1.00 97.75 593 LEU A N 1
ATOM 4595 C CA . LEU A 1 593 ? -25.890 1.575 12.803 1.00 97.75 593 LEU A CA 1
ATOM 4596 C C . LEU A 1 593 ? -25.224 2.744 13.529 1.00 97.75 593 LEU A C 1
ATOM 4598 O O . LEU A 1 593 ? -24.232 2.551 14.230 1.00 97.75 593 LEU A O 1
ATOM 4602 N N . GLU A 1 594 ? -25.770 3.946 13.373 1.00 96.62 594 GLU A N 1
ATOM 4603 C CA . GLU A 1 594 ? -25.252 5.149 14.026 1.00 96.62 594 GLU A CA 1
ATOM 4604 C C . GLU A 1 594 ? -26.137 5.546 15.214 1.00 96.62 594 GLU A C 1
ATOM 4606 O O . GLU A 1 594 ? -27.362 5.583 15.103 1.00 96.62 594 GLU A O 1
ATOM 4611 N N . ALA A 1 595 ? -25.506 5.879 16.338 1.00 95.44 595 ALA A N 1
ATOM 4612 C CA . ALA A 1 595 ? -26.116 6.548 17.478 1.00 95.44 595 ALA A CA 1
ATOM 4613 C C . ALA A 1 595 ? -25.355 7.857 17.727 1.00 95.44 595 ALA A C 1
ATOM 4615 O O . ALA A 1 595 ? -24.177 7.857 18.090 1.00 95.44 595 ALA A O 1
ATOM 4616 N N . THR A 1 596 ? -26.015 8.984 17.479 1.00 93.81 596 THR A N 1
ATOM 4617 C CA . THR A 1 596 ? -25.431 10.319 17.646 1.00 93.81 596 THR A CA 1
ATOM 4618 C C . THR A 1 596 ? -25.725 10.872 19.029 1.00 93.81 596 THR A C 1
ATOM 4620 O O . THR A 1 596 ? -26.767 10.577 19.611 1.00 93.81 596 THR A O 1
ATOM 4623 N N . SER A 1 597 ? -24.859 11.757 19.511 1.00 93.25 597 SER A N 1
ATOM 4624 C CA . SER A 1 597 ? -25.036 12.455 20.786 1.00 93.25 597 SER A CA 1
ATOM 4625 C C . SER A 1 597 ? -25.128 11.543 22.018 1.00 93.25 597 SER A C 1
ATOM 4627 O O . SER A 1 597 ? -25.801 11.882 22.992 1.00 93.25 597 SER A O 1
ATOM 4629 N N . VAL A 1 598 ? -24.435 10.401 22.002 1.00 96.69 598 VAL A N 1
ATOM 4630 C CA . VAL A 1 598 ? -24.367 9.480 23.144 1.00 96.69 598 VAL A CA 1
ATOM 4631 C C . VAL A 1 598 ? -23.600 10.150 24.282 1.00 96.69 598 VAL A C 1
ATOM 4633 O O . VAL A 1 598 ? -22.442 10.534 24.113 1.00 96.69 598 VAL A O 1
ATOM 4636 N N . SER A 1 599 ? -24.247 10.307 25.438 1.00 95.94 599 SER A N 1
ATOM 4637 C CA . SER A 1 599 ? -23.650 10.944 26.614 1.00 95.94 599 SER A CA 1
ATOM 4638 C C . SER A 1 599 ? -22.784 9.955 27.394 1.00 95.94 599 SER A C 1
ATOM 4640 O O . SER A 1 599 ? -23.264 8.901 27.817 1.00 95.94 599 SER A O 1
ATOM 4642 N N . ILE A 1 600 ? -21.519 10.313 27.607 1.00 97.62 600 ILE A N 1
ATOM 4643 C CA . ILE A 1 600 ? -20.566 9.602 28.462 1.00 97.62 600 ILE A CA 1
ATOM 4644 C C . ILE A 1 600 ? -20.330 10.443 29.718 1.00 97.62 600 ILE A C 1
ATOM 4646 O O . ILE A 1 600 ? -19.840 11.573 29.633 1.00 97.62 600 ILE A O 1
ATOM 4650 N N . GLY A 1 601 ? -20.705 9.887 30.873 1.00 95.25 601 GLY A N 1
ATOM 4651 C CA . GLY A 1 601 ? -20.551 10.526 32.183 1.00 95.25 601 GLY A CA 1
ATOM 4652 C C . GLY A 1 601 ? -19.123 10.464 32.734 1.00 95.25 601 GLY A C 1
ATOM 4653 O O . GLY A 1 601 ? -18.203 9.991 32.071 1.00 95.25 601 GLY A O 1
ATOM 4654 N N . GLU A 1 602 ? -18.953 10.911 33.980 1.00 95.38 602 GLU A N 1
ATOM 4655 C CA . GLU A 1 602 ? -17.649 10.989 34.669 1.00 95.38 602 GLU A CA 1
ATOM 4656 C C . GLU A 1 602 ? -16.947 9.633 34.838 1.00 95.38 602 GLU A C 1
ATOM 4658 O O . GLU A 1 602 ? -15.724 9.577 34.925 1.00 95.38 602 GLU A O 1
ATOM 4663 N N . GLU A 1 603 ? -17.700 8.530 34.840 1.00 94.75 603 GLU A N 1
ATOM 4664 C CA . GLU A 1 603 ? -17.129 7.177 34.881 1.00 94.75 603 GLU A CA 1
ATOM 4665 C C . GLU A 1 603 ? -16.401 6.804 33.577 1.00 94.75 603 GLU A C 1
ATOM 4667 O O . GLU A 1 603 ? -15.575 5.894 33.575 1.00 94.75 603 GLU A O 1
ATOM 4672 N N . GLY A 1 604 ? -16.668 7.508 32.468 1.00 97.00 604 GLY A N 1
ATOM 4673 C CA . GLY A 1 604 ? -15.978 7.284 31.195 1.00 97.00 604 GLY A CA 1
ATOM 4674 C C . GLY A 1 604 ? -16.328 5.953 30.525 1.00 97.00 604 GLY A C 1
ATOM 4675 O O . GLY A 1 604 ? -15.479 5.386 29.838 1.00 97.00 604 GLY A O 1
ATOM 4676 N N . ILE A 1 605 ? -17.546 5.445 30.747 1.00 97.88 605 ILE A N 1
ATOM 4677 C CA . ILE A 1 605 ? -17.999 4.127 30.282 1.00 97.88 605 ILE A CA 1
ATOM 4678 C C . ILE A 1 605 ? -19.019 4.266 29.147 1.00 97.88 605 ILE A C 1
ATOM 4680 O O . ILE A 1 605 ? -20.009 4.991 29.262 1.00 97.88 605 ILE A O 1
ATOM 4684 N N . LEU A 1 606 ? -18.797 3.512 28.072 1.00 98.38 606 LEU A N 1
ATOM 4685 C CA . LEU A 1 606 ? -19.792 3.172 27.059 1.00 98.38 606 LEU A CA 1
ATOM 4686 C C . LEU A 1 606 ? -20.222 1.719 27.257 1.00 98.38 606 LEU A C 1
ATOM 4688 O O . LEU A 1 606 ? -19.380 0.825 27.310 1.00 98.38 606 LEU A O 1
ATOM 4692 N N . ARG A 1 607 ? -21.529 1.470 27.276 1.00 98.44 607 ARG A N 1
ATOM 4693 C CA . ARG A 1 607 ? -22.115 0.130 27.271 1.00 98.44 607 ARG A CA 1
ATOM 4694 C C . ARG A 1 607 ? -22.956 -0.073 26.018 1.00 98.44 607 ARG A C 1
ATOM 4696 O O . ARG A 1 607 ? -23.825 0.739 25.717 1.00 98.44 607 ARG A O 1
ATOM 4703 N N . ILE A 1 608 ? -22.728 -1.177 25.322 1.00 98.75 608 ILE A N 1
ATOM 4704 C CA . ILE A 1 608 ? -23.529 -1.644 24.189 1.00 98.75 608 ILE A CA 1
ATOM 4705 C C . ILE A 1 608 ? -24.170 -2.965 24.601 1.00 98.75 608 ILE A C 1
ATOM 4707 O O . ILE A 1 608 ? -23.476 -3.859 25.077 1.00 98.75 608 ILE A O 1
ATOM 4711 N N . ASP A 1 609 ? -25.479 -3.097 24.415 1.00 98.62 609 ASP A N 1
ATOM 4712 C CA . ASP A 1 609 ? -26.240 -4.306 24.734 1.00 98.62 609 ASP A CA 1
ATOM 4713 C C . ASP A 1 609 ? -26.896 -4.864 23.466 1.00 98.62 609 ASP A C 1
ATOM 4715 O O . ASP A 1 609 ? -27.558 -4.138 22.720 1.00 98.62 609 ASP A O 1
ATOM 4719 N N . LEU A 1 610 ? -26.728 -6.164 23.229 1.00 98.62 610 LEU A N 1
ATOM 4720 C CA . LEU A 1 610 ? -27.294 -6.904 22.105 1.00 98.62 610 LEU A CA 1
ATOM 4721 C C . LEU A 1 610 ? -28.243 -7.986 22.638 1.00 98.62 610 LEU A C 1
ATOM 4723 O O . LEU A 1 610 ? -27.819 -8.950 23.275 1.00 98.62 610 LEU A O 1
ATOM 4727 N N . GLY A 1 611 ? -29.541 -7.828 22.381 1.00 97.56 611 GLY A N 1
ATOM 4728 C CA . GLY A 1 611 ? -30.587 -8.726 22.880 1.00 97.56 611 GLY A CA 1
ATOM 4729 C C . GLY A 1 611 ? -31.046 -9.723 21.812 1.00 97.56 611 GLY A C 1
ATOM 4730 O O . GLY A 1 611 ? -31.827 -9.327 20.942 1.00 97.56 611 GLY A O 1
ATOM 4731 N N . PRO A 1 612 ? -30.602 -10.995 21.828 1.00 96.75 612 PRO A N 1
ATOM 4732 C CA . PRO A 1 612 ? -30.952 -11.965 20.790 1.00 96.75 612 PRO A CA 1
ATOM 4733 C C . PRO A 1 612 ? -32.457 -12.261 20.752 1.00 96.75 612 PRO A C 1
ATOM 4735 O O . PRO A 1 612 ? -33.066 -12.560 21.777 1.00 96.75 612 PRO A O 1
ATOM 4738 N N . LYS A 1 613 ? -33.045 -12.243 19.549 1.00 96.19 613 LYS A N 1
ATOM 4739 C CA . LYS A 1 613 ? -34.413 -12.721 19.274 1.00 96.19 613 LYS A CA 1
ATOM 4740 C C . LYS A 1 613 ? -34.409 -14.003 18.447 1.00 96.19 613 LYS A C 1
ATOM 4742 O O . LYS A 1 613 ? -35.184 -14.918 18.707 1.00 96.19 613 LYS A O 1
ATOM 4747 N N . THR A 1 614 ? -33.559 -14.076 17.427 1.00 94.75 614 THR A N 1
ATOM 4748 C CA . THR A 1 614 ? -33.342 -15.264 16.588 1.00 94.75 614 THR A CA 1
ATOM 4749 C C . THR A 1 614 ? -31.880 -15.307 16.156 1.00 94.75 614 THR A C 1
ATOM 4751 O O . THR A 1 614 ? -31.269 -14.265 15.938 1.00 94.75 614 THR A O 1
ATOM 4754 N N . GLY A 1 615 ? -31.314 -16.512 16.059 1.00 92.56 615 GLY A N 1
ATOM 4755 C CA . GLY A 1 615 ? -29.898 -16.686 15.736 1.00 92.56 615 GLY A CA 1
ATOM 4756 C C . GLY A 1 615 ? -28.965 -16.209 16.853 1.00 92.56 615 GLY A C 1
ATOM 4757 O O . GLY A 1 615 ? -29.399 -15.882 17.960 1.00 92.56 615 GLY A O 1
ATOM 4758 N N . LYS A 1 616 ? -27.662 -16.201 16.565 1.00 94.81 616 LYS A N 1
ATOM 4759 C CA . LYS A 1 616 ? -26.661 -15.546 17.416 1.00 94.81 616 LYS A CA 1
ATOM 4760 C C . LYS A 1 616 ? -26.573 -14.073 17.017 1.00 94.81 616 LYS A C 1
ATOM 4762 O O . LYS A 1 616 ? -26.703 -13.753 15.843 1.00 94.81 616 LYS A O 1
ATOM 4767 N N . THR A 1 617 ? -26.331 -13.181 17.970 1.00 97.25 617 THR A N 1
ATOM 4768 C CA . THR A 1 617 ? -25.937 -11.799 17.659 1.00 97.25 617 THR A CA 1
ATOM 4769 C C . THR A 1 617 ? -24.626 -11.798 16.878 1.00 97.25 617 THR A C 1
ATOM 4771 O O . THR A 1 617 ? -23.835 -12.735 16.996 1.00 97.25 617 THR A O 1
ATOM 4774 N N . VAL A 1 618 ? -24.382 -10.747 16.105 1.00 97.38 618 VAL A N 1
ATOM 4775 C CA . VAL A 1 618 ? -23.096 -10.508 15.438 1.00 97.38 618 VAL A CA 1
ATOM 4776 C C . VAL A 1 618 ? -22.641 -9.093 15.759 1.00 97.38 618 VAL A C 1
ATOM 4778 O O . VAL A 1 618 ? -23.487 -8.218 15.930 1.00 97.38 618 VAL A O 1
ATOM 4781 N N . LEU A 1 619 ? -21.337 -8.858 15.862 1.00 98.44 619 LEU A N 1
ATOM 4782 C CA . LEU A 1 619 ? -20.751 -7.517 15.918 1.00 98.44 619 LEU A CA 1
ATOM 4783 C C . LEU A 1 619 ? -19.338 -7.574 15.336 1.00 98.44 619 LEU A C 1
ATOM 4785 O O . LEU A 1 619 ? -18.533 -8.406 15.752 1.00 98.44 619 LEU A O 1
ATOM 4789 N N . SER A 1 620 ? -19.057 -6.691 14.384 1.00 98.25 620 SER A N 1
ATOM 4790 C CA . SER A 1 620 ? -17.760 -6.596 13.712 1.00 98.25 620 SER A CA 1
ATOM 4791 C C . SER A 1 620 ? -16.898 -5.496 14.307 1.00 98.25 620 SER A C 1
ATOM 4793 O O . SER A 1 620 ? -15.739 -5.715 14.641 1.00 98.25 620 SER A O 1
ATOM 4795 N N . GLY A 1 621 ? -17.471 -4.310 14.512 1.00 98.31 621 GLY A N 1
ATOM 4796 C CA . GLY A 1 621 ? -16.696 -3.195 15.033 1.00 98.31 621 GLY A CA 1
ATOM 4797 C C . GLY A 1 621 ? -17.514 -2.138 15.746 1.00 98.31 621 GLY A C 1
ATOM 4798 O O . GLY A 1 621 ? -18.726 -2.016 15.560 1.00 98.31 621 GLY A O 1
ATOM 4799 N N . ILE A 1 622 ? -16.815 -1.363 16.566 1.00 98.62 622 ILE A N 1
ATOM 4800 C CA . ILE A 1 622 ? -17.349 -0.231 17.321 1.00 98.62 622 ILE A CA 1
ATOM 4801 C C . ILE A 1 622 ? -16.451 0.956 17.007 1.00 98.62 622 ILE A C 1
ATOM 4803 O O . ILE A 1 622 ? -15.257 0.892 17.260 1.00 98.62 622 ILE A O 1
ATOM 4807 N N . ASN A 1 623 ? -16.997 2.046 16.486 1.00 98.00 623 ASN A N 1
ATOM 4808 C CA . ASN A 1 623 ? -16.261 3.291 16.314 1.00 98.00 623 ASN A CA 1
ATOM 4809 C C . ASN A 1 623 ? -16.883 4.392 17.160 1.00 98.00 623 ASN A C 1
ATOM 4811 O O . ASN A 1 623 ? -18.096 4.595 17.152 1.00 98.00 623 ASN A O 1
ATOM 4815 N N . LEU A 1 624 ? -16.028 5.102 17.881 1.00 97.12 624 LEU A N 1
ATOM 4816 C CA . LEU A 1 624 ? -16.369 6.242 18.702 1.00 97.12 624 LEU A CA 1
ATOM 4817 C C . LEU A 1 624 ? -15.561 7.443 18.255 1.00 97.12 624 LEU A C 1
ATOM 4819 O O . LEU A 1 624 ? -14.335 7.388 18.143 1.00 97.12 624 LEU A O 1
ATOM 4823 N N . ARG A 1 625 ? -16.258 8.560 18.085 1.00 96.75 625 ARG A N 1
ATOM 4824 C CA . ARG A 1 625 ? -15.638 9.869 17.924 1.00 96.75 625 ARG A CA 1
ATOM 4825 C C . ARG A 1 625 ? -16.373 10.862 18.800 1.00 96.75 625 ARG A C 1
ATOM 4827 O O . ARG A 1 625 ? -17.578 11.056 18.635 1.00 96.75 625 ARG A O 1
ATOM 4834 N N . ARG A 1 626 ? -15.655 11.483 19.733 1.00 95.88 626 ARG A N 1
ATOM 4835 C CA . ARG A 1 626 ? -16.190 12.566 20.558 1.00 95.88 626 ARG A CA 1
ATOM 4836 C C . ARG A 1 626 ? -16.666 13.668 19.621 1.00 95.88 626 ARG A C 1
ATOM 4838 O O . ARG A 1 626 ? -15.911 14.119 18.761 1.00 95.88 626 ARG A O 1
ATOM 4845 N N . SER A 1 627 ? -17.925 14.057 19.753 1.00 90.12 627 SER A N 1
ATOM 4846 C CA . SER A 1 627 ? -18.482 15.179 19.012 1.00 90.12 627 SER A CA 1
ATOM 4847 C C . SER A 1 627 ? -17.678 16.418 19.397 1.00 90.12 627 SER A C 1
ATOM 4849 O O . SER A 1 627 ? -17.584 16.750 20.581 1.00 90.12 627 SER A O 1
ATOM 4851 N N . ASN A 1 628 ? -17.041 17.057 18.413 1.00 70.00 628 ASN A N 1
ATOM 4852 C CA . ASN A 1 628 ? -16.380 18.339 18.631 1.00 70.00 628 ASN A CA 1
ATOM 4853 C C . ASN A 1 628 ? -17.397 19.321 19.240 1.00 70.00 628 ASN A C 1
ATOM 4855 O O . ASN A 1 628 ? -18.565 19.323 18.843 1.00 70.00 628 ASN A O 1
ATOM 4859 N N . GLN A 1 629 ? -16.946 20.130 20.201 1.00 42.91 629 GLN A N 1
ATOM 4860 C CA . GLN A 1 629 ? -17.569 21.432 20.438 1.00 42.91 629 GLN A CA 1
ATOM 4861 C C . GLN A 1 629 ? -17.419 22.310 19.198 1.00 42.91 629 GLN A C 1
ATOM 4863 O O . GLN A 1 629 ? -16.368 22.177 18.524 1.00 42.91 629 GLN A O 1
#

pLDDT: mean 88.26, std 11.21, range [36.59, 98.75]

Sequence (629 aa):
FKGEKGVRNKITVAGREMHFGEGFLEVEGELIHSMLAADGKLFVVTKAGKISCFGTGSNQPIKHKIPKVSLAKIQKQNPFAKLDQTHGYALLLGAGDDLELIGSLLSETNFRVIVVDPRPEKVRELRDGRWTSAATGEQLSIVEDDPTTVILPPYFAELILIGNSTSFEPAQLKQVYESLRPFGGKLMARLNQELPDDLDLEGAKKFQTESGWTIITREGALSGSANYEGNWEESWDKRVRGPLGVLWFDDSLSHFKRSPQPKFIDGVMISTPKDWTDETTRTGKVDYRLLAPVFSDVYTGRILSDNEAPSLRKSFSNIDLETVQPSQYRPPRQKDDWKPKAPQAGTRTNPMTLESEPRVFPKSYGCDGGVDYGLLYTMRSGTPAFYDKQIESGTINISGPRSGCTNSIIPANGLLNLPYFYEGCTCSYPLPMAVALVSMPPEFEQWASWGELPIEKTRGKIQVIGINLGAPGDRVTEDGTIWLDQPEVGGPSPEIDFVTVPPLAELETFYHHSLFHEGGKSWPWVAGSGVKGLQSAILGGLKPGSYNVRLIFCEPDGSEKLPVFSVGVNGDQIIGELNVVEKAGGVRRGYVLEATSVSIGEEGILRIDLGPKTGKTVLSGINLRRSNQ

Radius of gyration: 29.37 Å; chains: 1; bounding box: 77×67×81 Å

Foldseek 3Di:
DDDPPQPQQWDADPNDIDGQQVPDPPRPDFRWPHWDDDPQWIWTATPVGDIAIGHPDDDDGDDPDLPPADQDDDDDDQVCLPDPAQEFAEEELAPAPPVVVLSNNLENGRHQYEYEHQDPVVQVVQPPFNAARPPNRHHYHYHNDHSQPDQDFFQRHLEYEYYPPDAYDQVSVLRVLRNAHAAWRKYKYFQPHDDDPDHPRAQWDWDADPVGIIMITNHDFDPQFFWFDLQLEAGRRPLPDPPKDFQDWDCVLAFAAQFGGWTQPRQKTKGKGWDPVPPVQPDDFQGTFIDFIWIAGNRYRHTDDPVPPVVVCVVRRDDGRPDGGGNHDARPPQPAQAFADFDWDAWDQQLFQRDIDTLGADAQGARENWGHNPQKTWDHRVATWIAGRLQLWGIFHDAQEHAHSYGQFDRGSSWGWRGQHQPPDDDPRHDNITTIIHHDPPLADTAHASAEDEAVVQAQRGFWEKEFELAQHWGTDSVSYIYGYPPHHNDHHYDWPKAWVVGSVPWDKFADGLVLADEADDRLSLQRIWTWQTFKIKTGRAHFAWKKKKWKFAAAPDDPKFWWWWKDKPNHTQGGTDRQQVQQVHHSGIYIDIDGGRGQDPRRMIMMGIGTDIGIHITGMMIIHHDDD